Protein AF-0000000077233842 (afdb_homodimer)

Nearest PDB structures (foldseek):
  4hh8-assembly1_A  TM=8.261E-01  e=1.885E-20  Bos taurus
  3bp6-assembly1_B  TM=7.635E-01  e=1.055E-10  unclassified
  3bp5-assembly1_B  TM=7.263E-01  e=8.113E-11  unclassified
  3rnq-assembly1_B  TM=7.135E-01  e=3.187E-09  Mus musculus
  5vjq-assembly4_G  TM=4.311E-01  e=2.870E-09  Mus musculus

InterPro domains:
  IPR003599 Immunoglobulin domain subtype [SM00409] (30-143)
  IPR007110 Immunoglobulin-like domain [PS50835] (22-139)
  IPR013106 Immunoglobulin V-set domain [PF07686] (30-142)
  IPR013106 Immunoglobulin V-set domain [SM00406] (40-127)
  IPR013783 Immunoglobulin-like fold [G3DSA:2.60.40.10] (23-146)
  IPR013783 Immunoglobulin-like fold [G3DSA:2.60.40.10] (147-233)
  IPR036179 Immunoglobulin-like domain superfamily [SSF48726] (26-144)
  IPR036179 Immunoglobulin-like domain superfamily [SSF48726] (118-211)
  IPR050504 BTN/MOG-like [PTHR24100] (20-218)
  IPR053896 Butyrophilin subfamily 3 member A2-like, Ig-C domain [PF22705] (153-217)

Sequence (612 aa):
MGSQLVFWLAALFNVWFIHAAPENFVVSVSSNVSVHTKHTAVLPCWLSPQQSAEEMEVNWFLRDQFDAPVMLYKDKTINNASQPASYRGRVSFGQKDASSGGMKEGDVTLKLINITLADAGEYTCYVSSDKHHDRASVNVFVTQTGGTPLLTAVVKENKINVSCESEGWYPKPQLRWSDGSKPLNPGAVVYTKDLSGILSVHSWLMVSSHSALSCLVGLPGEVPIKGRMRVETPNLDTQDQGSGSSAAGWVMFAIAAVALVILGLLYFRKYRGKGPDSKHANNGDPSELENLLSTGLQDYYGKLPDMGSQLVFWLAALFNVWFIHAAPENFVVSVSSNVSVHTKHTAVLPCWLSPQQSAEEMEVNWFLRDQFDAPVMLYKDKTINNASQPASYRGRVSFGQKDASSGGMKEGDVTLKLINITLADAGEYTCYVSSDKHHDRASVNVFVTQTGGTPLLTAVVKENKINVSCESEGWYPKPQLRWSDGSKPLNPGAVVYTKDLSGILSVHSWLMVSSHSALSCLVGLPGEVPIKGRMRVETPNLDTQDQGSGSSAAGWVMFAIAAVALVILGLLYFRKYRGKGPDSKHANNGDPSELENLLSTGLQDYYGKLPD

Organism: NCBI:txid88201

pLDDT: mean 79.3, std 24.26, range [22.84, 98.56]

Foldseek 3Di:
DPPVVVVVVVPPPPVPPPVPDPPDWEKDWDAEAEDEAQAKDKTKIFIPPWAAQQAKWKFKPFPPPRQATLWIDHPRDIDCPNHDPVNPPFKDADAPDPPGPGNRGGIRMIMGGRDDQVPFGKMKIWIDDPRDIYIDIYGYHYWYDWDAKDWDWDDDPLKIKIKIKIWFTPPDKDKWKDLVPDTDDWPDKDWDADPVRIIMIMTMHMDNDQTKMKMWIGHPPDGTRIDIDGDDDPPPVPPPVVVVPPVVVVVVVVVVVVVVVVVVVVVVVVVVPPDPPDPPPDPDDDDDPDDPDDDPPDDPPDDDDD/DPPVVVVVVVVPPPVPPPVPDPPDWEKDWDAEAEDEAQAKDKTKIFIPPWAAQQAKWKFKPFPPPRQATLWIDHPRDIDCPNHDPVNPPFKDADAPDPPGPGNRGGIRMIMGGRDDQVPFGKMKIWIDDPRDIYIDIYGYHYWYDWDAKDWDWDDDPLKIKIKIKIWFTPPDKDKWKDLVPDTDDWPDKDWDADPVRTIMIMTMHMDNDQGKMKMWIGHPPDGTRIDIDGDDDDPPVPPPVVVVPPVVVVVVVVVVVVVVVVVVVVVVVVVVPPDPPPPDDDDDDDDDPDDPDDDPDPPPDDDDDD

Structure (mmCIF, N/CA/C/O backbone):
data_AF-0000000077233842-model_v1
#
loop_
_entity.id
_entity.type
_entity.pdbx_description
1 polymer 'Ig-like domain-containing protein'
#
loop_
_atom_site.group_PDB
_atom_site.id
_atom_site.type_symbol
_atom_site.label_atom_id
_atom_site.label_alt_id
_atom_site.label_comp_id
_atom_site.label_asym_id
_atom_site.label_entity_id
_atom_site.label_seq_id
_atom_site.pdbx_PDB_ins_code
_atom_site.Cartn_x
_atom_site.Cartn_y
_atom_site.Cartn_z
_atom_site.occupancy
_atom_site.B_iso_or_equiv
_atom_site.auth_seq_id
_atom_site.auth_comp_id
_atom_site.auth_asym_id
_atom_site.auth_atom_id
_atom_site.pdbx_PDB_model_num
ATOM 1 N N . MET A 1 1 ? -5.215 -78 -31.156 1 35.25 1 MET A N 1
ATOM 2 C CA . MET A 1 1 ? -6.27 -77 -31.188 1 35.25 1 MET A CA 1
ATOM 3 C C . MET A 1 1 ? -6.398 -76.25 -29.844 1 35.25 1 MET A C 1
ATOM 5 O O . MET A 1 1 ? -7.207 -75.375 -29.688 1 35.25 1 MET A O 1
ATOM 9 N N . GLY A 1 2 ? -5.805 -76.938 -28.828 1 47.09 2 GLY A N 1
ATOM 10 C CA . GLY A 1 2 ? -6.059 -76.5 -27.453 1 47.09 2 GLY A CA 1
ATOM 11 C C . GLY A 1 2 ? -5.293 -75.312 -27.031 1 47.09 2 GLY A C 1
ATOM 12 O O . GLY A 1 2 ? -5.633 -74.625 -26.047 1 47.09 2 GLY A O 1
ATOM 13 N N . SER A 1 3 ? -4.051 -75.125 -27.578 1 54.19 3 SER A N 1
ATOM 14 C CA . SER A 1 3 ? -3.115 -74.188 -27.016 1 54.19 3 SER A CA 1
ATOM 15 C C . SER A 1 3 ? -3.486 -72.75 -27.406 1 54.19 3 SER A C 1
ATOM 17 O O . SER A 1 3 ? -2.914 -71.75 -26.891 1 54.19 3 SER A O 1
ATOM 19 N N . GLN A 1 4 ? -4.332 -72.625 -28.578 1 55.09 4 GLN A N 1
ATOM 20 C CA . GLN A 1 4 ? -4.594 -71.312 -29.094 1 55.09 4 GLN A CA 1
ATOM 21 C C . GLN A 1 4 ? -5.625 -70.562 -28.234 1 55.09 4 GLN A C 1
ATOM 23 O O . GLN A 1 4 ? -5.84 -69.375 -28.406 1 55.09 4 GLN A O 1
ATOM 28 N N . LEU A 1 5 ? -6.348 -71.438 -27.422 1 52.06 5 LEU A N 1
ATOM 29 C CA . LEU A 1 5 ? -7.469 -70.875 -26.703 1 52.06 5 LEU A CA 1
ATOM 30 C C . LEU A 1 5 ? -6.98 -70.062 -25.516 1 52.06 5 LEU A C 1
ATOM 32 O O . LEU A 1 5 ? -7.602 -69.062 -25.141 1 52.06 5 LEU A O 1
ATOM 36 N N . VAL A 1 6 ? -5.75 -70.438 -25.016 1 53.94 6 VAL A N 1
ATOM 37 C CA . VAL A 1 6 ? -5.352 -69.812 -23.75 1 53.94 6 VAL A CA 1
ATOM 38 C C . VAL A 1 6 ? -4.871 -68.375 -23.984 1 53.94 6 VAL A C 1
ATOM 40 O O . VAL A 1 6 ? -5 -67.562 -23.109 1 53.94 6 VAL A O 1
ATOM 43 N N . PHE A 1 7 ? -4.324 -68.188 -25.234 1 53.16 7 PHE A N 1
ATOM 44 C CA . PHE A 1 7 ? -3.725 -66.875 -25.453 1 53.16 7 PHE A CA 1
ATOM 45 C C . PHE A 1 7 ? -4.801 -65.812 -25.594 1 53.16 7 PHE A C 1
ATOM 47 O O . PHE A 1 7 ? -4.559 -64.625 -25.297 1 53.16 7 PHE A O 1
ATOM 54 N N . TRP A 1 8 ? -6.047 -66.188 -26.109 1 52.19 8 TRP A N 1
ATOM 55 C CA . TRP A 1 8 ? -7.07 -65.188 -26.359 1 52.19 8 TRP A CA 1
ATOM 56 C C . TRP A 1 8 ? -7.688 -64.688 -25.062 1 52.19 8 TRP A C 1
ATOM 58 O O . TRP A 1 8 ? -8.297 -63.625 -25.016 1 52.19 8 TRP A O 1
ATOM 68 N N . LEU A 1 9 ? -7.598 -65.562 -23.984 1 51.5 9 LEU A N 1
ATOM 69 C CA . LEU A 1 9 ? -8.297 -65.125 -22.766 1 51.5 9 LEU A CA 1
ATOM 70 C C . LEU A 1 9 ? -7.504 -64.125 -22.016 1 51.5 9 LEU A C 1
ATOM 72 O O . LEU A 1 9 ? -8.07 -63.312 -21.266 1 51.5 9 LEU A O 1
ATOM 76 N N . ALA A 1 10 ? -6.156 -64.125 -22.203 1 51.81 10 ALA A N 1
ATOM 77 C CA . ALA A 1 10 ? -5.371 -63.156 -21.406 1 51.81 10 ALA A CA 1
ATOM 78 C C . ALA A 1 10 ? -5.559 -61.75 -21.922 1 51.81 10 ALA A C 1
ATOM 80 O O . ALA A 1 10 ? -5.191 -60.781 -21.234 1 51.81 10 ALA A O 1
ATOM 81 N N . ALA A 1 11 ? -5.879 -61.625 -23.234 1 51.31 11 ALA A N 1
ATOM 82 C CA . ALA A 1 11 ? -5.914 -60.281 -23.781 1 51.31 11 ALA A CA 1
ATOM 83 C C . ALA A 1 11 ? -7.07 -59.469 -23.188 1 51.31 11 ALA A C 1
ATOM 85 O O . ALA A 1 11 ? -7.004 -58.25 -23.094 1 51.31 11 ALA A O 1
ATOM 86 N N . LEU A 1 12 ? -8.242 -60.125 -22.922 1 49 12 LEU A N 1
ATOM 87 C CA . LEU A 1 12 ? -9.438 -59.312 -22.734 1 49 12 LEU A CA 1
ATOM 88 C C . LEU A 1 12 ? -9.453 -58.688 -21.344 1 49 12 LEU A C 1
ATOM 90 O O . LEU A 1 12 ? -10.273 -57.812 -21.047 1 49 12 LEU A O 1
ATOM 94 N N . PHE A 1 13 ? -8.758 -59.406 -20.344 1 47.69 13 PHE A N 1
ATOM 95 C CA . PHE A 1 13 ? -9.141 -58.844 -19.047 1 47.69 13 PHE A CA 1
ATOM 96 C C . PHE A 1 13 ? -8.422 -57.531 -18.797 1 47.69 13 PHE A C 1
ATOM 98 O O . PHE A 1 13 ? -7.555 -57.438 -17.922 1 47.69 13 PHE A O 1
ATOM 105 N N . ASN A 1 14 ? -8.062 -56.812 -19.844 1 49.66 14 ASN A N 1
ATOM 106 C CA . ASN A 1 14 ? -7.723 -55.438 -19.422 1 49.66 14 ASN A CA 1
ATOM 107 C C . ASN A 1 14 ? -8.859 -54.812 -18.641 1 49.66 14 ASN A C 1
ATOM 109 O O . ASN A 1 14 ? -9.805 -54.281 -19.234 1 49.66 14 ASN A O 1
ATOM 113 N N . VAL A 1 15 ? -9.227 -55.344 -17.5 1 48.91 15 VAL A N 1
ATOM 114 C CA . VAL A 1 15 ? -10.07 -54.625 -16.562 1 48.91 15 VAL A CA 1
ATOM 115 C C . VAL A 1 15 ? -9.625 -53.156 -16.5 1 48.91 15 VAL A C 1
ATOM 117 O O . VAL A 1 15 ? -8.516 -52.875 -16.062 1 48.91 15 VAL A O 1
ATOM 120 N N . TRP A 1 16 ? -10.086 -52.406 -17.438 1 49.66 16 TRP A N 1
ATOM 121 C CA . TRP A 1 16 ? -10.102 -51 -17.156 1 49.66 16 TRP A CA 1
ATOM 122 C C . TRP A 1 16 ? -10.492 -50.719 -15.703 1 49.66 16 TRP A C 1
ATOM 124 O O . TRP A 1 16 ? -11.641 -50.938 -15.312 1 49.66 16 TRP A O 1
ATOM 134 N N . PHE A 1 17 ? -9.555 -50.969 -14.742 1 48.44 17 PHE A N 1
ATOM 135 C CA . PHE A 1 17 ? -9.781 -50.344 -13.445 1 48.44 17 PHE A CA 1
ATOM 136 C C . PHE A 1 17 ? -10.359 -48.938 -13.609 1 48.44 17 PHE A C 1
ATOM 138 O O . PHE A 1 17 ? -9.633 -48 -13.898 1 48.44 17 PHE A O 1
ATOM 145 N N . ILE A 1 18 ? -11.578 -48.812 -14.055 1 48.34 18 ILE A N 1
ATOM 146 C CA . ILE A 1 18 ? -12.25 -47.594 -13.688 1 48.34 18 ILE A CA 1
ATOM 147 C C . ILE A 1 18 ? -11.914 -47.219 -12.242 1 48.34 18 ILE A C 1
ATOM 149 O O . ILE A 1 18 ? -12.336 -47.906 -11.312 1 48.34 18 ILE A O 1
ATOM 153 N N . HIS A 1 19 ? -10.734 -46.719 -11.875 1 49.88 19 HIS A N 1
ATOM 154 C CA . HIS A 1 19 ? -10.586 -46.062 -10.586 1 49.88 19 HIS A CA 1
ATOM 155 C C . HIS A 1 19 ? -11.859 -45.312 -10.195 1 49.88 19 HIS A C 1
ATOM 157 O O . HIS A 1 19 ? -12.133 -44.25 -10.719 1 49.88 19 HIS A O 1
ATOM 163 N N . ALA A 1 20 ? -12.891 -46 -9.836 1 49.94 20 ALA A N 1
ATOM 164 C CA . ALA A 1 20 ? -13.992 -45.312 -9.148 1 49.94 20 ALA A CA 1
ATOM 165 C C . ALA A 1 20 ? -13.469 -44.344 -8.102 1 49.94 20 ALA A C 1
ATOM 167 O O . ALA A 1 20 ? -12.742 -44.719 -7.184 1 49.94 20 ALA A O 1
ATOM 168 N N . ALA A 1 21 ? -13.32 -43.062 -8.305 1 56.22 21 ALA A N 1
ATOM 169 C CA . ALA A 1 21 ? -13.047 -42.031 -7.309 1 56.22 21 ALA A CA 1
ATOM 170 C C . ALA A 1 21 ? -13.766 -42.344 -5.996 1 56.22 21 ALA A C 1
ATOM 172 O O . ALA A 1 21 ? -14.891 -42.844 -5.996 1 56.22 21 ALA A O 1
ATOM 173 N N . PRO A 1 22 ? -13.016 -42.562 -4.902 1 59.75 22 PRO A N 1
ATOM 174 C CA . PRO A 1 22 ? -13.695 -42.844 -3.637 1 59.75 22 PRO A CA 1
ATOM 175 C C . PRO A 1 22 ? -14.953 -42 -3.445 1 59.75 22 PRO A C 1
ATOM 177 O O . PRO A 1 22 ? -14.961 -40.812 -3.76 1 59.75 22 PRO A O 1
ATOM 180 N N . GLU A 1 23 ? -16.109 -42.656 -3.389 1 70.44 23 GLU A N 1
ATOM 181 C CA . GLU A 1 23 ? -17.453 -42.094 -3.193 1 70.44 23 GLU A CA 1
ATOM 182 C C . GLU A 1 23 ? -17.5 -41.188 -1.966 1 70.44 23 GLU A C 1
ATOM 184 O O . GLU A 1 23 ? -18.328 -40.281 -1.9 1 70.44 23 GLU A O 1
ATOM 189 N N . ASN A 1 24 ? -16.422 -41.219 -1.127 1 88.81 24 ASN A N 1
ATOM 190 C CA . ASN A 1 24 ? -16.422 -40.406 0.092 1 88.81 24 ASN A CA 1
ATOM 191 C C . ASN A 1 24 ? -15.32 -39.344 0.069 1 88.81 24 ASN A C 1
ATOM 193 O O . ASN A 1 24 ? -14.203 -39.625 -0.381 1 88.81 24 ASN A O 1
ATOM 197 N N . PHE A 1 25 ? -15.672 -38.094 0.252 1 95.38 25 PHE A N 1
ATOM 198 C CA . PHE A 1 25 ? -14.688 -37.031 0.339 1 95.38 25 PHE A CA 1
ATOM 199 C C . PHE A 1 25 ? -14.93 -36.156 1.58 1 95.38 25 PHE A C 1
ATOM 201 O O . PHE A 1 25 ? -16 -36.219 2.178 1 95.38 25 PHE A O 1
ATOM 208 N N . VAL A 1 26 ? -13.875 -35.594 2 1 97.19 26 VAL A N 1
ATOM 209 C CA . VAL A 1 26 ? -13.93 -34.562 3.045 1 97.19 26 VAL A CA 1
ATOM 210 C C . VAL A 1 26 ? -13.609 -33.188 2.451 1 97.19 26 VAL A C 1
ATOM 212 O O . VAL A 1 26 ? -12.734 -33.062 1.595 1 97.19 26 VAL A O 1
ATOM 215 N N . VAL A 1 27 ? -14.414 -32.25 2.887 1 97.81 27 VAL A N 1
ATOM 216 C CA . VAL A 1 27 ? -14.195 -30.891 2.443 1 97.81 27 VAL A CA 1
ATOM 217 C C . VAL A 1 27 ? -13.273 -30.172 3.426 1 97.81 27 VAL A C 1
ATOM 219 O O . VAL A 1 27 ? -13.5 -30.203 4.637 1 97.81 27 VAL A O 1
ATOM 222 N N . SER A 1 28 ? -12.258 -29.531 2.875 1 97.62 28 SER A N 1
ATOM 223 C CA . SER A 1 28 ? -11.312 -28.797 3.703 1 97.62 28 SER A CA 1
ATOM 224 C C . SER A 1 28 ? -11.242 -27.328 3.291 1 97.62 28 SER A C 1
ATOM 226 O O . SER A 1 28 ? -11.359 -27 2.107 1 97.62 28 SER A O 1
ATOM 228 N N . VAL A 1 29 ? -11.086 -26.438 4.324 1 96.75 29 VAL A N 1
ATOM 229 C CA . VAL A 1 29 ? -10.977 -25 4.09 1 96.75 29 VAL A CA 1
ATOM 230 C C . VAL A 1 29 ? -9.812 -24.438 4.887 1 96.75 29 VAL A C 1
ATOM 232 O O . VAL A 1 29 ? -9.219 -25.125 5.719 1 96.75 29 VAL A O 1
ATOM 235 N N . SER A 1 30 ? -9.438 -23.234 4.477 1 91.44 30 SER A N 1
ATOM 236 C CA . SER A 1 30 ? -8.516 -22.5 5.34 1 91.44 30 SER A CA 1
ATOM 237 C C . SER A 1 30 ? -9.211 -22.016 6.605 1 91.44 30 SER A C 1
ATOM 239 O O . SER A 1 30 ? -10.445 -22.016 6.688 1 91.44 30 SER A O 1
ATOM 241 N N . SER A 1 31 ? -8.539 -21.672 7.605 1 86.81 31 SER A N 1
ATOM 242 C CA . SER A 1 31 ? -9.141 -21.281 8.883 1 86.81 31 SER A CA 1
ATOM 243 C C . SER A 1 31 ? -9.688 -19.875 8.836 1 86.81 31 SER A C 1
ATOM 245 O O . SER A 1 31 ? -10.82 -19.625 9.25 1 86.81 31 SER A O 1
ATOM 247 N N . ASN A 1 32 ? -8.969 -18.984 8.57 1 95.56 32 ASN A N 1
ATOM 248 C CA . ASN A 1 32 ? -9.391 -17.578 8.555 1 95.56 32 ASN A CA 1
ATOM 249 C C . ASN A 1 32 ? -8.766 -16.812 7.395 1 95.56 32 ASN A C 1
ATOM 251 O O . ASN A 1 32 ? -7.656 -17.141 6.961 1 95.56 32 ASN A O 1
ATOM 255 N N . VAL A 1 33 ? -9.656 -15.938 6.852 1 97.06 33 VAL A N 1
ATOM 256 C CA . VAL A 1 33 ? -9.156 -15.062 5.797 1 97.06 33 VAL A CA 1
ATOM 257 C C . VAL A 1 33 ? -9.344 -13.602 6.203 1 97.06 33 VAL A C 1
ATOM 259 O O . VAL A 1 33 ? -10.445 -13.195 6.582 1 97.06 33 VAL A O 1
ATOM 262 N N . SER A 1 34 ? -8.297 -12.828 6.207 1 96.62 34 SER A N 1
ATOM 263 C CA . SER A 1 34 ? -8.352 -11.391 6.445 1 96.62 34 SER A CA 1
ATOM 264 C C . SER A 1 34 ? -8.109 -10.609 5.16 1 96.62 34 SER A C 1
ATOM 266 O O . SER A 1 34 ? -7.133 -10.859 4.445 1 96.62 34 SER A O 1
ATOM 268 N N . VAL A 1 35 ? -9.023 -9.656 4.875 1 97.62 35 VAL A N 1
ATOM 269 C CA . VAL A 1 35 ? -8.922 -8.93 3.613 1 97.62 35 VAL A CA 1
ATOM 270 C C . VAL A 1 35 ? -9.367 -7.484 3.814 1 97.62 35 VAL A C 1
ATOM 272 O O . VAL A 1 35 ? -10.242 -7.203 4.637 1 97.62 35 VAL A O 1
ATOM 275 N N . HIS A 1 36 ? -8.719 -6.562 3.029 1 97.5 36 HIS A N 1
ATOM 276 C CA . HIS A 1 36 ? -9.125 -5.16 3.041 1 97.5 36 HIS A CA 1
ATOM 277 C C . HIS A 1 36 ? -10.273 -4.91 2.072 1 97.5 36 HIS A C 1
ATOM 279 O O . HIS A 1 36 ? -10.422 -5.621 1.074 1 97.5 36 HIS A O 1
ATOM 285 N N . THR A 1 37 ? -10.992 -3.871 2.408 1 97.69 37 THR A N 1
ATOM 286 C CA . THR A 1 37 ? -12.047 -3.477 1.481 1 97.69 37 THR A CA 1
ATOM 287 C C . THR A 1 37 ? -11.477 -3.176 0.101 1 97.69 37 THR A C 1
ATOM 289 O O . THR A 1 37 ? -10.32 -2.756 -0.018 1 97.69 37 THR A O 1
ATOM 292 N N . LYS A 1 38 ? -12.281 -3.469 -0.929 1 96.75 38 LYS A N 1
ATOM 293 C CA . LYS A 1 38 ? -12.008 -3.201 -2.338 1 96.75 38 LYS A CA 1
ATOM 294 C C . LYS A 1 38 ? -11.008 -4.203 -2.906 1 96.75 38 LYS A C 1
ATOM 296 O O . LYS A 1 38 ? -10.711 -4.18 -4.102 1 96.75 38 LYS A O 1
ATOM 301 N N . HIS A 1 39 ? -10.516 -5.023 -2.055 1 97.81 39 HIS A N 1
ATOM 302 C CA . HIS A 1 39 ? -9.594 -6.059 -2.516 1 97.81 39 HIS A CA 1
ATOM 303 C C . HIS A 1 39 ? -10.328 -7.363 -2.803 1 97.81 39 HIS A C 1
ATOM 305 O O . HIS A 1 39 ? -11.555 -7.414 -2.74 1 97.81 39 HIS A O 1
ATOM 311 N N . THR A 1 40 ? -9.523 -8.328 -3.182 1 98 40 THR A N 1
ATOM 312 C CA . THR A 1 40 ? -10.07 -9.633 -3.545 1 98 40 THR A CA 1
ATOM 313 C C . THR A 1 40 ? -9.828 -10.648 -2.428 1 98 40 THR A C 1
ATOM 315 O O . THR A 1 40 ? -8.727 -10.727 -1.88 1 98 40 THR A O 1
ATOM 318 N N . ALA A 1 41 ? -10.859 -11.375 -2.113 1 97.94 41 ALA A N 1
ATOM 319 C CA . ALA A 1 41 ? -10.727 -12.469 -1.161 1 97.94 41 ALA A CA 1
ATOM 320 C C . ALA A 1 41 ? -10.766 -13.82 -1.871 1 97.94 41 ALA A C 1
ATOM 322 O O . ALA A 1 41 ? -11.617 -14.047 -2.732 1 97.94 41 ALA A O 1
ATOM 323 N N . VAL A 1 42 ? -9.836 -14.609 -1.572 1 97.81 42 VAL A N 1
ATOM 324 C CA . VAL A 1 42 ? -9.82 -15.992 -2.043 1 97.81 42 VAL A CA 1
ATOM 325 C C . VAL A 1 42 ? -10.047 -16.938 -0.869 1 97.81 42 VAL A C 1
ATOM 327 O O . VAL A 1 42 ? -9.281 -16.938 0.097 1 97.81 42 VAL A O 1
ATOM 330 N N . LEU A 1 43 ? -11.07 -17.719 -0.942 1 98.19 43 LEU A N 1
ATOM 331 C CA . LEU A 1 43 ? -11.438 -18.656 0.119 1 98.19 43 LEU A CA 1
ATOM 332 C C . LEU A 1 43 ? -11.188 -20.094 -0.314 1 98.19 43 LEU A C 1
ATOM 334 O O . LEU A 1 43 ? -12.07 -20.734 -0.894 1 98.19 43 LEU A O 1
ATOM 338 N N . PRO A 1 44 ? -10.055 -20.609 0.029 1 98.06 44 PRO A N 1
ATOM 339 C CA . PRO A 1 44 ? -9.695 -21.953 -0.421 1 98.06 44 PRO A CA 1
ATOM 340 C C . PRO A 1 44 ? -10.641 -23.031 0.118 1 98.06 44 PRO A C 1
ATOM 342 O O . PRO A 1 44 ? -11.016 -23 1.292 1 98.06 44 PRO A O 1
ATOM 345 N N . CYS A 1 45 ? -10.969 -23.906 -0.682 1 98.44 45 CYS A N 1
ATOM 346 C CA . CYS A 1 45 ? -11.805 -25.062 -0.397 1 98.44 45 CYS A CA 1
ATOM 347 C C . CYS A 1 45 ? -11.508 -26.203 -1.359 1 98.44 45 CYS A C 1
ATOM 349 O O . CYS A 1 45 ? -11.453 -26 -2.574 1 98.44 45 CYS A O 1
ATOM 351 N N . TRP A 1 46 ? -11.258 -27.391 -0.754 1 97.81 46 TRP A N 1
ATOM 352 C CA . TRP A 1 46 ? -10.875 -28.484 -1.632 1 97.81 46 TRP A CA 1
ATOM 353 C C . TRP A 1 46 ? -11.32 -29.828 -1.052 1 97.81 46 TRP A C 1
ATOM 355 O O . TRP A 1 46 ? -11.625 -29.922 0.14 1 97.81 46 TRP A O 1
ATOM 365 N N . LEU A 1 47 ? -11.352 -30.812 -1.952 1 97.31 47 LEU A N 1
ATOM 366 C CA . LEU A 1 47 ? -11.781 -32.156 -1.577 1 97.31 47 LEU A CA 1
ATOM 367 C C . LEU A 1 47 ? -10.578 -33.031 -1.244 1 97.31 47 LEU A C 1
ATOM 369 O O . LEU A 1 47 ? -9.539 -32.938 -1.893 1 97.31 47 LEU A O 1
ATOM 373 N N . SER A 1 48 ? -10.781 -33.844 -0.292 1 95.44 48 SER A N 1
ATOM 374 C CA . SER A 1 48 ? -9.82 -34.875 0.051 1 95.44 48 SER A CA 1
ATOM 375 C C . SER A 1 48 ? -10.5 -36.25 0.179 1 95.44 48 SER A C 1
ATOM 377 O O . SER A 1 48 ? -11.453 -36.375 0.942 1 95.44 48 SER A O 1
ATOM 379 N N . PRO A 1 49 ? -10.023 -37.25 -0.362 1 94.81 49 PRO A N 1
ATOM 380 C CA . PRO A 1 49 ? -8.922 -37.219 -1.329 1 94.81 49 PRO A CA 1
ATOM 381 C C . PRO A 1 49 ? -9.25 -36.406 -2.582 1 94.81 49 PRO A C 1
ATOM 383 O O . PRO A 1 49 ? -10.422 -36.156 -2.855 1 94.81 49 PRO A O 1
ATOM 386 N N . GLN A 1 50 ? -8.234 -36.094 -3.369 1 93.38 50 GLN A N 1
ATOM 387 C CA . GLN A 1 50 ? -8.406 -35.281 -4.582 1 93.38 50 GLN A CA 1
ATOM 388 C C . GLN A 1 50 ? -9.266 -36.031 -5.605 1 93.38 50 GLN A C 1
ATOM 390 O O . GLN A 1 50 ? -9.016 -37.219 -5.895 1 93.38 50 GLN A O 1
ATOM 395 N N . GLN A 1 51 ? -10.281 -35.406 -6.117 1 94.31 51 GLN A N 1
ATOM 396 C CA . GLN A 1 51 ? -11.18 -35.906 -7.152 1 94.31 51 GLN A CA 1
ATOM 397 C C . GLN A 1 51 ? -11.891 -34.781 -7.871 1 94.31 51 GLN A C 1
ATOM 399 O O . GLN A 1 51 ? -11.969 -33.656 -7.355 1 94.31 51 GLN A O 1
ATOM 404 N N . SER A 1 52 ? -12.391 -35.094 -9.008 1 95 52 SER A N 1
ATOM 405 C CA . SER A 1 52 ? -13.031 -34.062 -9.812 1 95 52 SER A CA 1
ATOM 406 C C . SER A 1 52 ? -14.352 -33.594 -9.188 1 95 52 SER A C 1
ATOM 408 O O . SER A 1 52 ? -15.164 -34.438 -8.773 1 95 52 SER A O 1
ATOM 410 N N . ALA A 1 53 ? -14.516 -32.312 -9.141 1 96.19 53 ALA A N 1
ATOM 411 C CA . ALA A 1 53 ? -15.758 -31.75 -8.609 1 96.19 53 ALA A CA 1
ATOM 412 C C . ALA A 1 53 ? -16.656 -31.234 -9.742 1 96.19 53 ALA A C 1
ATOM 414 O O . ALA A 1 53 ? -17.703 -30.641 -9.484 1 96.19 53 ALA A O 1
ATOM 415 N N . GLU A 1 54 ? -16.328 -31.5 -10.922 1 95.56 54 GLU A N 1
ATOM 416 C CA . GLU A 1 54 ? -17 -30.938 -12.086 1 95.56 54 GLU A CA 1
ATOM 417 C C . GLU A 1 54 ? -18.453 -31.391 -12.156 1 95.56 54 GLU A C 1
ATOM 419 O O . GLU A 1 54 ? -19.312 -30.641 -12.633 1 95.56 54 GLU A O 1
ATOM 424 N N . GLU A 1 55 ? -18.672 -32.594 -11.664 1 94.5 55 GLU A N 1
ATOM 425 C CA . GLU A 1 55 ? -20.031 -33.125 -11.742 1 94.5 55 GLU A CA 1
ATOM 426 C C . GLU A 1 55 ? -20.766 -32.938 -10.43 1 94.5 55 GLU A C 1
ATOM 428 O O . GLU A 1 55 ? -21.922 -33.344 -10.297 1 94.5 55 GLU A O 1
ATOM 433 N N . MET A 1 56 ? -20.125 -32.281 -9.523 1 96.5 56 MET A N 1
ATOM 434 C CA . MET A 1 56 ? -20.703 -32.125 -8.203 1 96.5 56 MET A CA 1
ATOM 435 C C . MET A 1 56 ? -21.406 -30.766 -8.07 1 96.5 56 MET A C 1
ATOM 437 O O . MET A 1 56 ? -21.344 -29.938 -8.984 1 96.5 56 MET A O 1
ATOM 441 N N . GLU A 1 57 ? -22.125 -30.656 -6.988 1 97.12 57 GLU A N 1
ATOM 442 C CA . GLU A 1 57 ? -22.719 -29.375 -6.621 1 97.12 57 GLU A CA 1
ATOM 443 C C . GLU A 1 57 ? -21.875 -28.672 -5.57 1 97.12 57 GLU A C 1
ATOM 445 O O . GLU A 1 57 ? -21.453 -29.281 -4.594 1 97.12 57 GLU A O 1
ATOM 450 N N . VAL A 1 58 ? -21.609 -27.422 -5.844 1 98.19 58 VAL A N 1
ATOM 451 C CA . VAL A 1 58 ? -20.859 -26.594 -4.902 1 98.19 58 VAL A CA 1
ATOM 452 C C . VAL A 1 58 ? -21.688 -25.375 -4.508 1 98.19 58 VAL A C 1
ATOM 454 O O . VAL A 1 58 ? -22.156 -24.641 -5.367 1 98.19 58 VAL A O 1
ATOM 457 N N . ASN A 1 59 ? -21.859 -25.25 -3.219 1 98.25 59 ASN A N 1
ATOM 458 C CA . ASN A 1 59 ? -22.609 -24.109 -2.699 1 98.25 59 ASN A CA 1
ATOM 459 C C . ASN A 1 59 ? -21.812 -23.344 -1.647 1 98.25 59 ASN A C 1
ATOM 461 O O . ASN A 1 59 ? -21.5 -23.875 -0.584 1 98.25 59 ASN A O 1
ATOM 465 N N . TRP A 1 60 ? -21.484 -22.109 -2.004 1 98.38 60 TRP A N 1
ATOM 466 C CA . TRP A 1 60 ? -20.922 -21.172 -1.028 1 98.38 60 TRP A CA 1
ATOM 467 C C . TRP A 1 60 ? -22 -20.25 -0.462 1 98.38 60 TRP A C 1
ATOM 469 O O . TRP A 1 60 ? -22.734 -19.625 -1.216 1 98.38 60 TRP A O 1
ATOM 479 N N . PHE A 1 61 ? -22.078 -20.219 0.834 1 98.12 61 PHE A N 1
ATOM 480 C CA . PHE A 1 61 ? -23.078 -19.328 1.403 1 98.12 61 PHE A CA 1
ATOM 481 C C . PHE A 1 61 ? -22.562 -18.688 2.691 1 98.12 61 PHE A C 1
ATOM 483 O O . PHE A 1 61 ? -21.625 -19.203 3.316 1 98.12 61 PHE A O 1
ATOM 490 N N . LEU A 1 62 ? -23.109 -17.5 2.977 1 97.38 62 LEU A N 1
ATOM 491 C CA . LEU A 1 62 ? -22.734 -16.688 4.129 1 97.38 62 LEU A CA 1
ATOM 492 C C . LEU A 1 62 ? -23.75 -16.828 5.258 1 97.38 62 LEU A C 1
ATOM 494 O O . LEU A 1 62 ? -24.953 -16.828 5.016 1 97.38 62 LEU A O 1
ATOM 498 N N . ARG A 1 63 ? -23.25 -16.953 6.543 1 93.12 63 ARG A N 1
ATOM 499 C CA . ARG A 1 63 ? -24.062 -16.906 7.754 1 93.12 63 ARG A CA 1
ATOM 500 C C . ARG A 1 63 ? -25.188 -17.953 7.695 1 93.12 63 ARG A C 1
ATOM 502 O O . ARG A 1 63 ? -26.344 -17.641 7.977 1 93.12 63 ARG A O 1
ATOM 509 N N . ASP A 1 64 ? -25.031 -19.094 7.109 1 91.06 64 ASP A N 1
ATOM 510 C CA . ASP A 1 64 ? -25.922 -20.25 7.066 1 91.06 64 ASP A CA 1
ATOM 511 C C . ASP A 1 64 ? -27.109 -19.984 6.148 1 91.06 64 ASP A C 1
ATOM 513 O O . ASP A 1 64 ? -28.188 -20.578 6.336 1 91.06 64 ASP A O 1
ATOM 517 N N . GLN A 1 65 ? -26.922 -19.047 5.277 1 93.75 65 GLN A N 1
ATOM 518 C CA . GLN A 1 65 ? -27.969 -18.781 4.297 1 93.75 65 GLN A CA 1
ATOM 519 C C . GLN A 1 65 ? -27.812 -19.672 3.074 1 93.75 65 GLN A C 1
ATOM 521 O O . GLN A 1 65 ? -27.578 -19.188 1.968 1 93.75 65 GLN A O 1
ATOM 526 N N . PHE A 1 66 ? -28.219 -20.906 3.242 1 95.06 66 PHE A N 1
ATOM 527 C CA . PHE A 1 66 ? -28.047 -21.938 2.221 1 95.06 66 PHE A CA 1
ATOM 528 C C . PHE A 1 66 ? -28.844 -21.594 0.971 1 95.06 66 PHE A C 1
ATOM 530 O O . PHE A 1 66 ? -28.406 -21.859 -0.148 1 95.06 66 PHE A O 1
ATOM 537 N N . ASP A 1 67 ? -29.969 -20.938 1.146 1 95.12 67 ASP A N 1
ATOM 538 C CA . ASP A 1 67 ? -30.875 -20.656 0.039 1 95.12 67 ASP A CA 1
ATOM 539 C C . ASP A 1 67 ? -30.516 -19.344 -0.648 1 95.12 67 ASP A C 1
ATOM 541 O O . ASP A 1 67 ? -31.125 -18.984 -1.655 1 95.12 67 ASP A O 1
ATOM 545 N N . ALA A 1 68 ? -29.609 -18.594 -0.081 1 95.94 68 ALA A N 1
ATOM 546 C CA . ALA A 1 68 ? -29.078 -17.391 -0.686 1 95.94 68 ALA A CA 1
ATOM 547 C C . ALA A 1 68 ? -27.578 -17.516 -0.919 1 95.94 68 ALA A C 1
ATOM 549 O O . ALA A 1 68 ? -26.781 -16.828 -0.28 1 95.94 68 ALA A O 1
ATOM 550 N N . PRO A 1 69 ? -27.25 -18.328 -1.894 1 97.5 69 PRO A N 1
ATOM 551 C CA . PRO A 1 69 ? -25.828 -18.672 -2.098 1 97.5 69 PRO A CA 1
ATOM 552 C C . PRO A 1 69 ? -25.016 -17.484 -2.617 1 97.5 69 PRO A C 1
ATOM 554 O O . PRO A 1 69 ? -25.5 -16.703 -3.426 1 97.5 69 PRO A O 1
ATOM 557 N N . VAL A 1 70 ? -23.875 -17.359 -2.068 1 98.12 70 VAL A N 1
ATOM 558 C CA . VAL A 1 70 ? -22.875 -16.453 -2.645 1 98.12 70 VAL A CA 1
ATOM 559 C C . VAL A 1 70 ? -22.516 -16.922 -4.051 1 98.12 70 VAL A C 1
ATOM 561 O O . VAL A 1 70 ? -22.5 -16.125 -4.992 1 98.12 70 VAL A O 1
ATOM 564 N N . MET A 1 71 ? -22.281 -18.203 -4.145 1 98.12 71 MET A N 1
ATOM 565 C CA . MET A 1 71 ? -22 -18.859 -5.418 1 98.12 71 MET A CA 1
ATOM 566 C C . MET A 1 71 ? -22.531 -20.281 -5.43 1 98.12 71 MET A C 1
ATOM 568 O O . MET A 1 71 ? -22.234 -21.078 -4.543 1 98.12 71 MET A O 1
ATOM 572 N N . LEU A 1 72 ? -23.328 -20.641 -6.406 1 98.06 72 LEU A N 1
ATOM 573 C CA . LEU A 1 72 ? -23.859 -21.984 -6.59 1 98.06 72 LEU A CA 1
ATOM 574 C C . LEU A 1 72 ? -23.422 -22.562 -7.934 1 98.06 72 LEU A C 1
ATOM 576 O O . LEU A 1 72 ? -23.656 -21.969 -8.984 1 98.06 72 LEU A O 1
ATOM 580 N N . TYR A 1 73 ? -22.672 -23.562 -7.84 1 98.19 73 TYR A N 1
ATOM 581 C CA . TYR A 1 73 ? -22.297 -24.344 -9.008 1 98.19 73 TYR A CA 1
ATOM 582 C C . TYR A 1 73 ? -23.078 -25.656 -9.07 1 98.19 73 TYR A C 1
ATOM 584 O O . TYR A 1 73 ? -23.031 -26.453 -8.133 1 98.19 73 TYR A O 1
ATOM 592 N N . LYS A 1 74 ? -23.812 -25.797 -10.125 1 95.44 74 LYS A N 1
ATOM 593 C CA . LYS A 1 74 ? -24.656 -26.953 -10.352 1 95.44 74 LYS A CA 1
ATOM 594 C C . LYS A 1 74 ? -24.844 -27.219 -11.844 1 95.44 74 LYS A C 1
ATOM 596 O O . LYS A 1 74 ? -24.984 -26.266 -12.625 1 95.44 74 LYS A O 1
ATOM 601 N N . ASP A 1 75 ? -24.844 -28.422 -12.242 1 93.75 75 ASP A N 1
ATOM 602 C CA . ASP A 1 75 ? -25.016 -28.797 -13.641 1 93.75 75 ASP A CA 1
ATOM 603 C C . ASP A 1 75 ? -23.938 -28.188 -14.523 1 93.75 75 ASP A C 1
ATOM 605 O O . ASP A 1 75 ? -24.219 -27.656 -15.594 1 93.75 75 ASP A O 1
ATOM 609 N N . LYS A 1 76 ? -22.812 -28.047 -13.977 1 94.25 76 LYS A N 1
ATOM 610 C CA . LYS A 1 76 ? -21.578 -27.672 -14.664 1 94.25 76 LYS A CA 1
ATOM 611 C C . LYS A 1 76 ? -21.562 -26.172 -14.977 1 94.25 76 LYS A C 1
ATOM 613 O O . LYS A 1 76 ? -20.906 -25.734 -15.922 1 94.25 76 LYS A O 1
ATOM 618 N N . THR A 1 77 ? -22.375 -25.453 -14.219 1 94.81 77 THR A N 1
ATOM 619 C CA . THR A 1 77 ? -22.406 -24 -14.406 1 94.81 77 THR A CA 1
ATOM 620 C C . THR A 1 77 ? -22.641 -23.281 -13.078 1 94.81 77 THR A C 1
ATOM 622 O O . THR A 1 77 ? -23.203 -23.875 -12.148 1 94.81 77 THR A O 1
ATOM 625 N N . ILE A 1 78 ? -22.203 -22.062 -13.094 1 94.5 78 ILE A N 1
ATOM 626 C CA . ILE A 1 78 ? -22.516 -21.219 -11.953 1 94.5 78 ILE A CA 1
ATOM 627 C C . ILE A 1 78 ? -23.922 -20.641 -12.125 1 94.5 78 ILE A C 1
ATOM 629 O O . ILE A 1 78 ? -24.219 -19.984 -13.125 1 94.5 78 ILE A O 1
ATOM 633 N N . ASN A 1 79 ? -24.781 -20.922 -11.211 1 92.62 79 ASN A N 1
ATOM 634 C CA . ASN A 1 79 ? -26.188 -20.5 -11.25 1 92.62 79 ASN A CA 1
ATOM 635 C C . ASN A 1 79 ? -26.406 -19.25 -10.414 1 92.62 79 ASN A C 1
ATOM 637 O O . ASN A 1 79 ? -26.281 -19.266 -9.188 1 92.62 79 ASN A O 1
ATOM 641 N N . ASN A 1 80 ? -26.859 -18.172 -11.047 1 91.38 80 ASN A N 1
ATOM 642 C CA . ASN A 1 80 ? -27.016 -16.891 -10.359 1 91.38 80 ASN A CA 1
ATOM 643 C C . ASN A 1 80 ? -28.484 -16.594 -10.047 1 91.38 80 ASN A C 1
ATOM 645 O O . ASN A 1 80 ? -28.812 -15.508 -9.594 1 91.38 80 ASN A O 1
ATOM 649 N N . ALA A 1 81 ? -29.281 -17.531 -10.219 1 89.88 81 ALA A N 1
ATOM 650 C CA . ALA A 1 81 ? -30.719 -17.297 -10.078 1 89.88 81 ALA A CA 1
ATOM 651 C C . ALA A 1 81 ? -31.062 -16.906 -8.648 1 89.88 81 ALA A C 1
ATOM 653 O O . ALA A 1 81 ? -31.828 -15.953 -8.43 1 89.88 81 ALA A O 1
ATOM 654 N N . SER A 1 82 ? -30.531 -17.547 -7.664 1 92.19 82 SER A N 1
ATOM 655 C CA . SER A 1 82 ? -30.875 -17.312 -6.266 1 92.19 82 SER A CA 1
ATOM 656 C C . SER A 1 82 ? -29.797 -16.469 -5.574 1 92.19 82 SER A C 1
ATOM 658 O O . SER A 1 82 ? -29.844 -16.281 -4.359 1 92.19 82 SER A O 1
ATOM 660 N N . GLN A 1 83 ? -28.922 -15.914 -6.316 1 94.25 83 GLN A N 1
ATOM 661 C CA . GLN A 1 83 ? -27.797 -15.164 -5.75 1 94.25 83 GLN A CA 1
ATOM 662 C C . GLN A 1 83 ? -28.234 -13.75 -5.363 1 94.25 83 GLN A C 1
ATOM 664 O O . GLN A 1 83 ? -28.844 -13.039 -6.168 1 94.25 83 GLN A O 1
ATOM 669 N N . PRO A 1 84 ? -27.969 -13.398 -4.211 1 95.75 84 PRO A N 1
ATOM 670 C CA . PRO A 1 84 ? -28.234 -12.008 -3.836 1 95.75 84 PRO A CA 1
ATOM 671 C C . PRO A 1 84 ? -27.547 -11.008 -4.77 1 95.75 84 PRO A C 1
ATOM 673 O O . PRO A 1 84 ? -26.438 -11.266 -5.254 1 95.75 84 PRO A O 1
ATOM 676 N N . ALA A 1 85 ? -28.172 -9.812 -4.957 1 95.06 85 ALA A N 1
ATOM 677 C CA . ALA A 1 85 ? -27.719 -8.781 -5.891 1 95.06 85 ALA A CA 1
ATOM 678 C C . ALA A 1 85 ? -26.328 -8.281 -5.531 1 95.06 85 ALA A C 1
ATOM 680 O O . ALA A 1 85 ? -25.547 -7.918 -6.414 1 95.06 85 ALA A O 1
ATOM 681 N N . SER A 1 86 ? -26 -8.328 -4.34 1 95.5 86 SER A N 1
ATOM 682 C CA . SER A 1 86 ? -24.75 -7.754 -3.867 1 95.5 86 SER A CA 1
ATOM 683 C C . SER A 1 86 ? -23.547 -8.57 -4.355 1 95.5 86 SER A C 1
ATOM 685 O O . SER A 1 86 ? -22.422 -8.086 -4.324 1 95.5 86 SER A O 1
ATOM 687 N N . TYR A 1 87 ? -23.781 -9.781 -4.844 1 96.75 87 TYR A N 1
ATOM 688 C CA . TYR A 1 87 ? -22.656 -10.633 -5.25 1 96.75 87 TYR A CA 1
ATOM 689 C C . TYR A 1 87 ? -22.578 -10.734 -6.766 1 96.75 87 TYR A C 1
ATOM 691 O O . TYR A 1 87 ? -21.625 -11.305 -7.305 1 96.75 87 TYR A O 1
ATOM 699 N N . ARG A 1 88 ? -23.531 -10.18 -7.406 1 94.31 88 ARG A N 1
ATOM 700 C CA . ARG A 1 88 ? -23.562 -10.297 -8.859 1 94.31 88 ARG A CA 1
ATOM 701 C C . ARG A 1 88 ? -22.312 -9.695 -9.492 1 94.31 88 ARG A C 1
ATOM 703 O O . ARG A 1 88 ? -21.953 -8.555 -9.203 1 94.31 88 ARG A O 1
ATOM 710 N N . GLY A 1 89 ? -21.688 -10.508 -10.336 1 95.38 89 GLY A N 1
ATOM 711 C CA . GLY A 1 89 ? -20.531 -10.039 -11.07 1 95.38 89 GLY A CA 1
ATOM 712 C C . GLY A 1 89 ? -19.266 -10.008 -10.227 1 95.38 89 GLY A C 1
ATOM 713 O O . GLY A 1 89 ? -18.203 -9.578 -10.695 1 95.38 89 GLY A O 1
ATOM 714 N N . ARG A 1 90 ? -19.391 -10.523 -8.992 1 97.56 90 ARG A N 1
ATOM 715 C CA . ARG A 1 90 ? -18.25 -10.375 -8.102 1 97.56 90 ARG A CA 1
ATOM 716 C C . ARG A 1 90 ? -17.656 -11.734 -7.738 1 97.56 90 ARG A C 1
ATOM 718 O O . ARG A 1 90 ? -16.641 -11.812 -7.035 1 97.56 90 ARG A O 1
ATOM 725 N N . VAL A 1 91 ? -18.281 -12.883 -8.203 1 97.62 91 VAL A N 1
ATOM 726 C CA . VAL A 1 91 ? -17.859 -14.18 -7.684 1 97.62 91 VAL A CA 1
ATOM 727 C C . VAL A 1 91 ? -17.406 -15.078 -8.828 1 97.62 91 VAL A C 1
ATOM 729 O O . VAL A 1 91 ? -17.969 -15.023 -9.93 1 97.62 91 VAL A O 1
ATOM 732 N N . SER A 1 92 ? -16.391 -15.859 -8.586 1 97.31 92 SER A N 1
ATOM 733 C CA . SER A 1 92 ? -15.867 -16.875 -9.5 1 97.31 92 SER A CA 1
ATOM 734 C C . SER A 1 92 ? -15.047 -17.922 -8.766 1 97.31 92 SER A C 1
ATOM 736 O O . SER A 1 92 ? -14.805 -17.797 -7.562 1 97.31 92 SER A O 1
ATOM 738 N N . PHE A 1 93 ? -14.734 -18.969 -9.453 1 97.38 93 PHE A N 1
ATOM 739 C CA . PHE A 1 93 ? -13.828 -19.938 -8.867 1 97.38 93 PHE A CA 1
ATOM 740 C C . PHE A 1 93 ? -12.398 -19.422 -8.852 1 97.38 93 PHE A C 1
ATOM 742 O O . PHE A 1 93 ? -11.914 -18.891 -9.852 1 97.38 93 PHE A O 1
ATOM 749 N N . GLY A 1 94 ? -11.789 -19.469 -7.688 1 95.56 94 GLY A N 1
ATOM 750 C CA . GLY A 1 94 ? -10.367 -19.188 -7.566 1 95.56 94 GLY A CA 1
ATOM 751 C C . GLY A 1 94 ? -9.508 -20.438 -7.477 1 95.56 94 GLY A C 1
ATOM 752 O O . GLY A 1 94 ? -9.953 -21.531 -7.84 1 95.56 94 GLY A O 1
ATOM 753 N N . GLN A 1 95 ? -8.266 -20.219 -7.129 1 94 95 GLN A N 1
ATOM 754 C CA . GLN A 1 95 ? -7.324 -21.312 -6.902 1 94 95 GLN A CA 1
ATOM 755 C C . GLN A 1 95 ? -6.82 -21.312 -5.461 1 94 95 GLN A C 1
ATOM 757 O O . GLN A 1 95 ? -6.484 -20.266 -4.914 1 94 95 GLN A O 1
ATOM 762 N N . LYS A 1 96 ? -6.797 -22.531 -4.961 1 93.38 96 LYS A N 1
ATOM 763 C CA . LYS A 1 96 ? -6.348 -22.609 -3.576 1 93.38 96 LYS A CA 1
ATOM 764 C C . LYS A 1 96 ? -4.875 -22.25 -3.447 1 93.38 96 LYS A C 1
ATOM 766 O O . LYS A 1 96 ? -4.438 -21.766 -2.402 1 93.38 96 LYS A O 1
ATOM 771 N N . ASP A 1 97 ? -4.113 -22.547 -4.43 1 87.38 97 ASP A N 1
ATOM 772 C CA . ASP A 1 97 ? -2.699 -22.188 -4.516 1 87.38 97 ASP A CA 1
ATOM 773 C C . ASP A 1 97 ? -2.207 -22.234 -5.957 1 87.38 97 ASP A C 1
ATOM 775 O O . ASP A 1 97 ? -2.963 -22.578 -6.867 1 87.38 97 ASP A O 1
ATOM 779 N N . ALA A 1 98 ? -0.963 -21.875 -6.184 1 76.81 98 ALA A N 1
ATOM 780 C CA . ALA A 1 98 ? -0.402 -21.734 -7.523 1 76.81 98 ALA A CA 1
ATOM 781 C C . ALA A 1 98 ? -0.351 -23.078 -8.242 1 76.81 98 ALA A C 1
ATOM 783 O O . ALA A 1 98 ? -0.357 -23.125 -9.477 1 76.81 98 ALA A O 1
ATOM 784 N N . SER A 1 99 ? -0.38 -24.109 -7.496 1 78.69 99 SER A N 1
ATOM 785 C CA . SER A 1 99 ? -0.228 -25.438 -8.086 1 78.69 99 SER A CA 1
ATOM 786 C C . SER A 1 99 ? -1.58 -26.125 -8.273 1 78.69 99 SER A C 1
ATOM 788 O O . SER A 1 99 ? -1.646 -27.266 -8.727 1 78.69 99 SER A O 1
ATOM 790 N N . SER A 1 100 ? -2.643 -25.422 -7.965 1 88.06 100 SER A N 1
ATOM 791 C CA . SER A 1 100 ? -3.975 -26.016 -8 1 88.06 100 SER A CA 1
ATOM 792 C C . SER A 1 100 ? -4.398 -26.344 -9.43 1 88.06 100 SER A C 1
ATOM 794 O O . SER A 1 100 ? -4.211 -25.531 -10.336 1 88.06 100 SER A O 1
ATOM 796 N N . GLY A 1 101 ? -4.961 -27.5 -9.641 1 86.69 101 GLY A N 1
ATOM 797 C CA . GLY A 1 101 ? -5.504 -27.891 -10.93 1 86.69 101 GLY A CA 1
ATOM 798 C C . GLY A 1 101 ? -6.965 -27.531 -11.094 1 86.69 101 GLY A C 1
ATOM 799 O O . GLY A 1 101 ? -7.621 -27.984 -12.039 1 86.69 101 GLY A O 1
ATOM 800 N N . GLY A 1 102 ? -7.496 -26.875 -10.219 1 92.94 102 GLY A N 1
ATOM 801 C CA . GLY A 1 102 ? -8.867 -26.406 -10.336 1 92.94 102 GLY A CA 1
ATOM 802 C C . GLY A 1 102 ? -9.891 -27.469 -9.969 1 92.94 102 GLY A C 1
ATOM 803 O O . GLY A 1 102 ? -9.609 -28.359 -9.164 1 92.94 102 GLY A O 1
ATOM 804 N N . MET A 1 103 ? -11.055 -27.328 -10.539 1 95.19 103 MET A N 1
ATOM 805 C CA . MET A 1 103 ? -12.188 -28.172 -10.203 1 95.19 103 MET A CA 1
ATOM 806 C C . MET A 1 103 ? -11.898 -29.641 -10.555 1 95.19 103 MET A C 1
ATOM 808 O O . MET A 1 103 ? -12.414 -30.547 -9.906 1 95.19 103 MET A O 1
ATOM 812 N N . LYS A 1 104 ? -11.023 -29.812 -11.555 1 94.19 104 LYS A N 1
ATOM 813 C CA . LYS A 1 104 ? -10.672 -31.156 -11.992 1 94.19 104 LYS A CA 1
ATOM 814 C C . LYS A 1 104 ? -9.938 -31.922 -10.898 1 94.19 104 LYS A C 1
ATOM 816 O O . LYS A 1 104 ? -9.969 -33.156 -10.867 1 94.19 104 LYS A O 1
ATOM 821 N N . GLU A 1 105 ? -9.383 -31.141 -10.07 1 94.44 105 GLU A N 1
ATOM 822 C CA . GLU A 1 105 ? -8.633 -31.766 -8.984 1 94.44 105 GLU A CA 1
ATOM 823 C C . GLU A 1 105 ? -9.305 -31.547 -7.641 1 94.44 105 GLU A C 1
ATOM 825 O O . GLU A 1 105 ? -8.672 -31.688 -6.59 1 94.44 105 GLU A O 1
ATOM 830 N N . GLY A 1 106 ? -10.516 -31.141 -7.66 1 96.5 106 GLY A N 1
ATOM 831 C CA . GLY A 1 106 ? -11.297 -31.031 -6.441 1 96.5 106 GLY A CA 1
ATOM 832 C C . GLY A 1 106 ? -11.164 -29.672 -5.762 1 96.5 106 GLY A C 1
ATOM 833 O O . GLY A 1 106 ? -11.453 -29.547 -4.57 1 96.5 106 GLY A O 1
ATOM 834 N N . ASP A 1 107 ? -10.594 -28.688 -6.461 1 97.38 107 ASP A N 1
ATOM 835 C CA . ASP A 1 107 ? -10.477 -27.328 -5.949 1 97.38 107 ASP A CA 1
ATOM 836 C C . ASP A 1 107 ? -11.734 -26.516 -6.246 1 97.38 107 ASP A C 1
ATOM 838 O O . ASP A 1 107 ? -12.047 -26.25 -7.406 1 97.38 107 ASP A O 1
ATOM 842 N N . VAL A 1 108 ? -12.445 -26.141 -5.191 1 98.19 108 VAL A N 1
ATOM 843 C CA . VAL A 1 108 ? -13.68 -25.391 -5.379 1 98.19 108 VAL A CA 1
ATOM 844 C C . VAL A 1 108 ? -13.602 -24.078 -4.617 1 98.19 108 VAL A C 1
ATOM 846 O O . VAL A 1 108 ? -14.594 -23.625 -4.035 1 98.19 108 VAL A O 1
ATOM 849 N N . THR A 1 109 ? -12.469 -23.469 -4.688 1 98.19 109 THR A N 1
ATOM 850 C CA . THR A 1 109 ? -12.117 -22.219 -4.02 1 98.19 109 THR A CA 1
ATOM 851 C C . THR A 1 109 ? -12.969 -21.062 -4.535 1 98.19 109 THR A C 1
ATOM 853 O O . THR A 1 109 ? -13.219 -20.953 -5.738 1 98.19 109 THR A O 1
ATOM 856 N N . LEU A 1 110 ? -13.398 -20.188 -3.611 1 98.25 110 LEU A N 1
ATOM 857 C CA . LEU A 1 110 ? -14.203 -19.016 -3.963 1 98.25 110 LEU A CA 1
ATOM 858 C C . LEU A 1 110 ? -13.32 -17.766 -4.094 1 98.25 110 LEU A C 1
ATOM 860 O O . LEU A 1 110 ? -12.484 -17.5 -3.227 1 98.25 110 LEU A O 1
ATOM 864 N N . LYS A 1 111 ? -13.461 -17.094 -5.16 1 98.44 111 LYS A N 1
ATOM 865 C CA . LYS A 1 111 ? -12.859 -15.781 -5.363 1 98.44 111 LYS A CA 1
ATOM 866 C C . LYS A 1 111 ? -13.914 -14.68 -5.352 1 98.44 111 LYS A C 1
ATOM 868 O O . LYS A 1 111 ? -14.844 -14.695 -6.164 1 98.44 111 LYS A O 1
ATOM 873 N N . LEU A 1 112 ? -13.859 -13.789 -4.449 1 98.5 112 LEU A N 1
ATOM 874 C CA . LEU A 1 112 ? -14.789 -12.672 -4.289 1 98.5 112 LEU A CA 1
ATOM 875 C C . LEU A 1 112 ? -14.055 -11.344 -4.43 1 98.5 112 LEU A C 1
ATOM 877 O O . LEU A 1 112 ? -13.188 -11.023 -3.621 1 98.5 112 LEU A O 1
ATOM 881 N N . ILE A 1 113 ? -14.438 -10.555 -5.438 1 98.5 113 ILE A N 1
ATOM 882 C CA . ILE A 1 113 ? -13.719 -9.312 -5.703 1 98.5 113 ILE A CA 1
ATOM 883 C C . ILE A 1 113 ? -14.477 -8.133 -5.094 1 98.5 113 ILE A C 1
ATOM 885 O O . ILE A 1 113 ? -15.648 -8.273 -4.711 1 98.5 113 ILE A O 1
ATOM 889 N N . ASN A 1 114 ? -13.797 -7 -4.906 1 97.88 114 ASN A N 1
ATOM 890 C CA . ASN A 1 114 ? -14.375 -5.754 -4.418 1 97.88 114 ASN A CA 1
ATOM 891 C C . ASN A 1 114 ? -15.07 -5.949 -3.076 1 97.88 114 ASN A C 1
ATOM 893 O O . ASN A 1 114 ? -16.234 -5.566 -2.914 1 97.88 114 ASN A O 1
ATOM 897 N N . ILE A 1 115 ? -14.312 -6.441 -2.184 1 98.38 115 ILE A N 1
ATOM 898 C CA . ILE A 1 115 ? -14.797 -6.766 -0.846 1 98.38 115 ILE A CA 1
ATOM 899 C C . ILE A 1 115 ? -15.336 -5.504 -0.174 1 98.38 115 ILE A C 1
ATOM 901 O O . ILE A 1 115 ? -14.734 -4.43 -0.282 1 98.38 115 ILE A O 1
ATOM 905 N N . THR A 1 116 ? -16.453 -5.656 0.487 1 96.62 116 THR A N 1
ATOM 906 C CA . THR A 1 116 ? -17.031 -4.602 1.311 1 96.62 116 THR A CA 1
ATOM 907 C C . THR A 1 116 ? -17.156 -5.059 2.76 1 96.62 116 THR A C 1
ATOM 909 O O . THR A 1 116 ? -16.984 -6.242 3.062 1 96.62 116 THR A O 1
ATOM 912 N N . LEU A 1 117 ? -17.453 -4.168 3.598 1 96.25 117 LEU A N 1
ATOM 913 C CA . LEU A 1 117 ? -17.625 -4.504 5.008 1 96.25 117 LEU A CA 1
ATOM 914 C C . LEU A 1 117 ? -18.766 -5.492 5.199 1 96.25 117 LEU A C 1
ATOM 916 O O . LEU A 1 117 ? -18.75 -6.305 6.125 1 96.25 117 LEU A O 1
ATOM 920 N N . ALA A 1 118 ? -19.703 -5.535 4.34 1 95.12 118 ALA A N 1
ATOM 921 C CA . ALA A 1 118 ? -20.875 -6.406 4.43 1 95.12 118 ALA A CA 1
ATOM 922 C C . ALA A 1 118 ? -20.5 -7.855 4.129 1 95.12 118 ALA A C 1
ATOM 924 O O . ALA A 1 118 ? -21.266 -8.773 4.422 1 95.12 118 ALA A O 1
ATOM 925 N N . ASP A 1 119 ? -19.391 -8.055 3.572 1 97 119 ASP A N 1
ATOM 926 C CA . ASP A 1 119 ? -18.969 -9.391 3.178 1 97 119 ASP A CA 1
ATOM 927 C C . ASP A 1 119 ? -18.328 -10.133 4.348 1 97 119 ASP A C 1
ATOM 929 O O . ASP A 1 119 ? -18 -11.32 4.234 1 97 119 ASP A O 1
ATOM 933 N N . ALA A 1 120 ? -18.172 -9.461 5.418 1 96.94 120 ALA A N 1
ATOM 934 C CA . ALA A 1 120 ? -17.578 -10.109 6.578 1 96.94 120 ALA A CA 1
ATOM 935 C C . ALA A 1 120 ? -18.5 -11.172 7.16 1 96.94 120 ALA A C 1
ATOM 937 O O . ALA A 1 120 ? -19.734 -11.008 7.145 1 96.94 120 ALA A O 1
ATOM 938 N N . GLY A 1 121 ? -17.859 -12.281 7.699 1 97 121 GLY A N 1
ATOM 939 C CA . GLY A 1 121 ? -18.656 -13.312 8.352 1 97 121 GLY A CA 1
ATOM 940 C C . GLY A 1 121 ? -18.156 -14.711 8.055 1 97 121 GLY A C 1
ATOM 941 O O . GLY A 1 121 ? -17.047 -14.898 7.562 1 97 121 GLY A O 1
ATOM 942 N N . GLU A 1 122 ? -18.969 -15.625 8.406 1 97.81 122 GLU A N 1
ATOM 943 C CA . GLU A 1 122 ? -18.641 -17.031 8.211 1 97.81 122 GLU A CA 1
ATOM 944 C C . GLU A 1 122 ? -19.172 -17.547 6.879 1 97.81 122 GLU A C 1
ATOM 946 O O . GLU A 1 122 ? -20.391 -17.547 6.656 1 97.81 122 GLU A O 1
ATOM 951 N N . TYR A 1 123 ? -18.281 -17.969 6.059 1 98.38 123 TYR A N 1
ATOM 952 C CA . TYR A 1 123 ? -18.625 -18.594 4.793 1 98.38 123 TYR A CA 1
ATOM 953 C C . TYR A 1 123 ? -18.562 -20.109 4.902 1 98.38 123 TYR A C 1
ATOM 955 O O . TYR A 1 123 ? -17.656 -20.656 5.527 1 98.38 123 TYR A O 1
ATOM 963 N N . THR A 1 124 ? -19.469 -20.766 4.316 1 98.38 124 THR A N 1
ATOM 964 C CA . THR A 1 124 ? -19.484 -22.234 4.312 1 98.38 124 THR A CA 1
ATOM 965 C C . THR A 1 124 ? -19.375 -22.766 2.889 1 98.38 124 THR A C 1
ATOM 967 O O . THR A 1 124 ? -20.094 -22.328 1.992 1 98.38 124 THR A O 1
ATOM 970 N N . CYS A 1 125 ? -18.406 -23.578 2.73 1 98.56 125 CYS A N 1
ATOM 971 C CA . CYS A 1 125 ? -18.234 -24.344 1.497 1 98.56 125 CYS A CA 1
ATOM 972 C C . CYS A 1 125 ? -18.938 -25.688 1.588 1 98.56 125 CYS A C 1
ATOM 974 O O . CYS A 1 125 ? -18.562 -26.531 2.389 1 98.56 125 CYS A O 1
ATOM 976 N N . TYR A 1 126 ? -19.984 -25.891 0.783 1 98.38 126 TYR A N 1
ATOM 977 C CA . TYR A 1 126 ? -20.781 -27.109 0.75 1 98.38 126 TYR A CA 1
ATOM 978 C C . TYR A 1 126 ? -20.625 -27.812 -0.591 1 98.38 126 TYR A C 1
ATOM 980 O O . TYR A 1 126 ? -20.844 -27.219 -1.646 1 98.38 126 TYR A O 1
ATOM 988 N N . VAL A 1 127 ? -20.203 -29.062 -0.503 1 98.25 127 VAL A N 1
ATOM 989 C CA . VAL A 1 127 ? -20.062 -29.859 -1.716 1 98.25 127 VAL A CA 1
ATOM 990 C C . VAL A 1 127 ? -20.906 -31.125 -1.61 1 98.25 127 VAL A C 1
ATOM 992 O O . VAL A 1 127 ? -20.922 -31.797 -0.574 1 98.25 127 VAL A O 1
ATOM 995 N N . SER A 1 128 ? -21.625 -31.406 -2.75 1 97.12 128 SER A N 1
ATOM 996 C CA . SER A 1 128 ? -22.5 -32.562 -2.711 1 97.12 128 SER A CA 1
ATOM 997 C C . SER A 1 128 ? -22.422 -33.375 -4.016 1 97.12 128 SER A C 1
ATOM 999 O O . SER A 1 128 ? -22.406 -32.781 -5.098 1 97.12 128 SER A O 1
ATOM 1001 N N . SER A 1 129 ? -22.25 -34.594 -3.834 1 93.81 129 SER A N 1
ATOM 1002 C CA . SER A 1 129 ? -22.453 -35.531 -4.926 1 93.81 129 SER A CA 1
ATOM 1003 C C . SER A 1 129 ? -23.781 -36.281 -4.777 1 93.81 129 SER A C 1
ATOM 1005 O O . SER A 1 129 ? -24.594 -35.938 -3.93 1 93.81 129 SER A O 1
ATOM 1007 N N . ASP A 1 130 ? -24.047 -37.281 -5.656 1 90.19 130 ASP A N 1
ATOM 1008 C CA . ASP A 1 130 ? -25.281 -38.094 -5.594 1 90.19 130 ASP A CA 1
ATOM 1009 C C . ASP A 1 130 ? -25.328 -38.938 -4.324 1 90.19 130 ASP A C 1
ATOM 1011 O O . ASP A 1 130 ? -26.406 -39.219 -3.811 1 90.19 130 ASP A O 1
ATOM 1015 N N . LYS A 1 131 ? -24.188 -39.188 -3.777 1 90.31 131 LYS A N 1
ATOM 1016 C CA . LYS A 1 131 ? -24.125 -40.188 -2.711 1 90.31 131 LYS A CA 1
ATOM 1017 C C . LYS A 1 131 ? -23.641 -39.562 -1.401 1 90.31 131 LYS A C 1
ATOM 1019 O O . LYS A 1 131 ? -23.844 -40.125 -0.327 1 90.31 131 LYS A O 1
ATOM 1024 N N . HIS A 1 132 ? -23 -38.469 -1.519 1 94.44 132 HIS A N 1
ATOM 1025 C CA . HIS A 1 132 ? -22.312 -37.938 -0.335 1 94.44 132 HIS A CA 1
ATOM 1026 C C . HIS A 1 132 ? -22.266 -36.406 -0.35 1 94.44 132 HIS A C 1
ATOM 1028 O O . HIS A 1 132 ? -22.375 -35.781 -1.412 1 94.44 132 HIS A O 1
ATOM 1034 N N . HIS A 1 133 ? -22.281 -35.812 0.798 1 96.81 133 HIS A N 1
ATOM 1035 C CA . HIS A 1 133 ? -22.031 -34.375 0.912 1 96.81 133 HIS A CA 1
ATOM 1036 C C . HIS A 1 133 ? -21.172 -34.062 2.139 1 96.81 133 HIS A C 1
ATOM 1038 O O . HIS A 1 133 ? -21.109 -34.844 3.074 1 96.81 133 HIS A O 1
ATOM 1044 N N . ASP A 1 134 ? -20.438 -33 2.086 1 97.94 134 ASP A N 1
ATOM 1045 C CA . ASP A 1 134 ? -19.672 -32.469 3.215 1 97.94 134 ASP A CA 1
ATOM 1046 C C . ASP A 1 134 ? -19.562 -30.953 3.146 1 97.94 134 ASP A C 1
ATOM 1048 O O . ASP A 1 134 ? -19.906 -30.344 2.133 1 97.94 134 ASP A O 1
ATOM 1052 N N . ARG A 1 135 ? -19.203 -30.328 4.262 1 97.56 135 ARG A N 1
ATOM 1053 C CA . ARG A 1 135 ? -19.062 -28.891 4.289 1 97.56 135 ARG A CA 1
ATOM 1054 C C . ARG A 1 135 ? -18 -28.453 5.289 1 97.56 135 ARG A C 1
ATOM 1056 O O . ARG A 1 135 ? -17.641 -29.219 6.195 1 97.56 135 ARG A O 1
ATOM 1063 N N . ALA A 1 136 ? -17.453 -27.344 5.117 1 97.88 136 ALA A N 1
ATOM 1064 C CA . ALA A 1 136 ? -16.516 -26.688 6.035 1 97.88 136 ALA A CA 1
ATOM 1065 C C . ALA A 1 136 ? -16.656 -25.172 5.977 1 97.88 136 ALA A C 1
ATOM 1067 O O . ALA A 1 136 ? -17.078 -24.625 4.957 1 97.88 136 ALA A O 1
ATOM 1068 N N . SER A 1 137 ? -16.344 -24.531 7.082 1 97.81 137 SER A N 1
ATOM 1069 C CA . SER A 1 137 ? -16.578 -23.094 7.16 1 97.81 137 SER A CA 1
ATOM 1070 C C . SER A 1 137 ? -15.273 -22.328 7.355 1 97.81 137 SER A C 1
ATOM 1072 O O . SER A 1 137 ? -14.32 -22.859 7.918 1 97.81 137 SER A O 1
ATOM 1074 N N . VAL A 1 138 ? -15.281 -21.125 6.844 1 97.81 138 VAL A N 1
ATOM 1075 C CA . VAL A 1 138 ? -14.141 -20.219 6.984 1 97.81 138 VAL A CA 1
ATOM 1076 C C . VAL A 1 138 ? -14.633 -18.828 7.383 1 97.81 138 VAL A C 1
ATOM 1078 O O . VAL A 1 138 ? -15.656 -18.359 6.879 1 97.81 138 VAL A O 1
ATOM 1081 N N . ASN A 1 139 ? -13.93 -18.219 8.32 1 97.88 139 ASN A N 1
ATOM 1082 C CA . ASN A 1 139 ? -14.273 -16.859 8.734 1 97.88 139 ASN A CA 1
ATOM 1083 C C . ASN A 1 139 ? -13.531 -15.82 7.902 1 97.88 139 ASN A C 1
ATOM 1085 O O . ASN A 1 139 ? -12.32 -15.93 7.695 1 97.88 139 ASN A O 1
ATOM 1089 N N . VAL A 1 140 ? -14.305 -14.852 7.441 1 98.12 140 VAL A N 1
ATOM 1090 C CA . VAL A 1 140 ? -13.719 -13.75 6.688 1 98.12 140 VAL A CA 1
ATOM 1091 C C . VAL A 1 140 ? -13.766 -12.469 7.516 1 98.12 140 VAL A C 1
ATOM 1093 O O . VAL A 1 140 ? -14.836 -12.008 7.895 1 98.12 140 VAL A O 1
ATOM 1096 N N . PHE A 1 141 ? -12.57 -11.945 7.762 1 97.38 141 PHE A N 1
ATOM 1097 C CA . PHE A 1 141 ? -12.43 -10.672 8.461 1 97.38 141 PHE A CA 1
ATOM 1098 C C . PHE A 1 141 ? -12.094 -9.555 7.484 1 97.38 141 PHE A C 1
ATOM 1100 O O . PHE A 1 141 ? -11.148 -9.656 6.707 1 97.38 141 PHE A O 1
ATOM 1107 N N . VAL A 1 142 ? -12.938 -8.484 7.543 1 97.44 142 VAL A N 1
ATOM 1108 C CA . VAL A 1 142 ? -12.742 -7.371 6.625 1 97.44 142 VAL A CA 1
ATOM 1109 C C . VAL A 1 142 ? -12.281 -6.137 7.398 1 97.44 142 VAL A C 1
ATOM 1111 O O . VAL A 1 142 ? -12.828 -5.82 8.453 1 97.44 142 VAL A O 1
ATOM 1114 N N . THR A 1 143 ? -11.234 -5.562 6.895 1 98 143 THR A N 1
ATOM 1115 C CA . THR A 1 143 ? -10.742 -4.324 7.484 1 98 143 THR A CA 1
ATOM 1116 C C . THR A 1 143 ? -10.828 -3.176 6.48 1 98 143 THR A C 1
ATOM 1118 O O . THR A 1 143 ? -10.852 -3.402 5.27 1 98 143 THR A O 1
ATOM 1121 N N . GLN A 1 144 ? -10.977 -1.984 6.969 1 97.75 144 GLN A N 1
ATOM 1122 C CA . GLN A 1 144 ? -10.984 -0.779 6.145 1 97.75 144 GLN A CA 1
ATOM 1123 C C . GLN A 1 144 ? -10 0.257 6.672 1 97.75 144 GLN A C 1
ATOM 1125 O O . GLN A 1 144 ? -10.031 0.609 7.855 1 97.75 144 GLN A O 1
ATOM 1130 N N . THR A 1 145 ? -9.133 0.625 5.781 1 97.25 145 THR A N 1
ATOM 1131 C CA . THR A 1 145 ? -8.172 1.672 6.113 1 97.25 145 THR A CA 1
ATOM 1132 C C . THR A 1 145 ? -8.805 3.053 5.957 1 97.25 145 THR A C 1
ATOM 1134 O O . THR A 1 145 ? -9.484 3.32 4.965 1 97.25 145 THR A O 1
ATOM 1137 N N . GLY A 1 146 ? -8.594 3.893 6.902 1 97.56 146 GLY A N 1
ATOM 1138 C CA . GLY A 1 146 ? -9.164 5.23 6.879 1 97.56 146 GLY A CA 1
ATOM 1139 C C . GLY A 1 146 ? -8.352 6.211 6.062 1 97.56 146 GLY A C 1
ATOM 1140 O O . GLY A 1 146 ? -7.414 5.816 5.359 1 97.56 146 GLY A O 1
ATOM 1141 N N . GLY A 1 147 ? -8.812 7.48 6.184 1 96.44 147 GLY A N 1
ATOM 1142 C CA . GLY A 1 147 ? -8.188 8.531 5.402 1 96.44 147 GLY A CA 1
ATOM 1143 C C . GLY A 1 147 ? -6.965 9.133 6.074 1 96.44 147 GLY A C 1
ATOM 1144 O O . GLY A 1 147 ? -6.703 8.867 7.25 1 96.44 147 GLY A O 1
ATOM 1145 N N . THR A 1 148 ? -6.25 9.922 5.246 1 96.88 148 THR A N 1
ATOM 1146 C CA . THR A 1 148 ? -5.098 10.656 5.75 1 96.88 148 THR A CA 1
ATOM 1147 C C . THR A 1 148 ? -5.5 11.562 6.91 1 96.88 148 THR A C 1
ATOM 1149 O O . THR A 1 148 ? -6.492 12.289 6.824 1 96.88 148 THR A O 1
ATOM 1152 N N . PRO A 1 149 ? -4.715 11.516 7.98 1 98.25 149 PRO A N 1
ATOM 1153 C CA . PRO A 1 149 ? -5.059 12.367 9.117 1 98.25 149 PRO A CA 1
ATOM 1154 C C . PRO A 1 149 ? -4.961 13.859 8.781 1 98.25 149 PRO A C 1
ATOM 1156 O O . PRO A 1 149 ? -4.074 14.273 8.031 1 98.25 149 PRO A O 1
ATOM 1159 N N . LEU A 1 150 ? -5.898 14.602 9.344 1 97.56 150 LEU A N 1
ATOM 1160 C CA . LEU A 1 150 ? -5.867 16.062 9.289 1 97.56 150 LEU A CA 1
ATOM 1161 C C . LEU A 1 150 ? -5.312 16.641 10.586 1 97.56 150 LEU A C 1
ATOM 1163 O O . LEU A 1 150 ? -5.867 16.422 11.664 1 97.56 150 LEU A O 1
ATOM 1167 N N . LEU A 1 151 ? -4.238 17.359 10.461 1 96.81 151 LEU A N 1
ATOM 1168 C CA . LEU A 1 151 ? -3.674 18.047 11.617 1 96.81 151 LEU A CA 1
ATOM 1169 C C . LEU A 1 151 ? -4.125 19.5 11.656 1 96.81 151 LEU A C 1
ATOM 1171 O O . LEU A 1 151 ? -4 20.219 10.656 1 96.81 151 LEU A O 1
ATOM 1175 N N . THR A 1 152 ? -4.656 19.922 12.805 1 94.75 152 THR A N 1
ATOM 1176 C CA . THR A 1 152 ? -5.125 21.281 12.992 1 94.75 152 THR A CA 1
ATOM 1177 C C . THR A 1 152 ? -4.379 21.969 14.141 1 94.75 152 THR A C 1
ATOM 1179 O O . THR A 1 152 ? -4.32 21.422 15.25 1 94.75 152 THR A O 1
ATOM 1182 N N . ALA A 1 153 ? -3.861 23.078 13.867 1 91.31 153 ALA A N 1
ATOM 1183 C CA . ALA A 1 153 ? -3.172 23.844 14.898 1 91.31 153 ALA A CA 1
ATOM 1184 C C . ALA A 1 153 ? -3.943 25.109 15.242 1 91.31 153 ALA A C 1
ATOM 1186 O O . ALA A 1 153 ? -4.359 25.859 14.352 1 91.31 153 ALA A O 1
ATOM 1187 N N . VAL A 1 154 ? -4.137 25.266 16.484 1 87.19 154 VAL A N 1
ATOM 1188 C CA . VAL A 1 154 ? -4.699 26.5 17.016 1 87.19 154 VAL A CA 1
ATOM 1189 C C . VAL A 1 154 ? -3.656 27.219 17.859 1 87.19 154 VAL A C 1
ATOM 1191 O O . VAL A 1 154 ? -3.184 26.672 18.859 1 87.19 154 VAL A O 1
ATOM 1194 N N . VAL A 1 155 ? -3.355 28.406 17.438 1 81.44 155 VAL A N 1
ATOM 1195 C CA . VAL A 1 155 ? -2.32 29.156 18.141 1 81.44 155 VAL A CA 1
ATOM 1196 C C . VAL A 1 155 ? -2.965 30.219 19.047 1 81.44 155 VAL A C 1
ATOM 1198 O O . VAL A 1 155 ? -3.693 31.078 18.562 1 81.44 155 VAL A O 1
ATOM 1201 N N . LYS A 1 156 ? -2.721 30.047 20.375 1 76.25 156 LYS A N 1
ATOM 1202 C CA . LYS A 1 156 ? -3.18 31.031 21.359 1 76.25 156 LYS A CA 1
ATOM 1203 C C . LYS A 1 156 ? -2.102 31.312 22.391 1 76.25 156 LYS A C 1
ATOM 1205 O O . LYS A 1 156 ? -1.616 30.406 23.062 1 76.25 156 LYS A O 1
ATOM 1210 N N . GLU A 1 157 ? -1.953 32.656 22.719 1 72 157 GLU A N 1
ATOM 1211 C CA . GLU A 1 157 ? -1.088 33.125 23.812 1 72 157 GLU A CA 1
ATOM 1212 C C . GLU A 1 157 ? 0.189 32.281 23.875 1 72 157 GLU A C 1
ATOM 1214 O O . GLU A 1 157 ? 0.557 31.797 24.953 1 72 157 GLU A O 1
ATOM 1219 N N . ASN A 1 158 ? 0.865 31.984 22.844 1 70.88 158 ASN A N 1
ATOM 1220 C CA . ASN A 1 158 ? 2.158 31.312 22.75 1 70.88 158 ASN A CA 1
ATOM 1221 C C . ASN A 1 158 ? 2.02 29.797 22.922 1 70.88 158 ASN A C 1
ATOM 1223 O O . ASN A 1 158 ? 3.008 29.109 23.188 1 70.88 158 ASN A O 1
ATOM 1227 N N . LYS A 1 159 ? 0.854 29.359 23.109 1 76.75 159 LYS A N 1
ATOM 1228 C CA . LYS A 1 159 ? 0.612 27.922 23.141 1 76.75 159 LYS A CA 1
ATOM 1229 C C . LYS A 1 159 ? -0.06 27.453 21.844 1 76.75 159 LYS A C 1
ATOM 1231 O O . LYS A 1 159 ? -0.875 28.172 21.266 1 76.75 159 LYS A O 1
ATOM 1236 N N . ILE A 1 160 ? 0.322 26.25 21.5 1 84.56 160 ILE A N 1
ATOM 1237 C CA . ILE A 1 160 ? -0.253 25.688 20.281 1 84.56 160 ILE A CA 1
ATOM 1238 C C . ILE A 1 160 ? -1.006 24.406 20.609 1 84.56 160 ILE A C 1
ATOM 1240 O O . ILE A 1 160 ? -0.433 23.469 21.172 1 84.56 160 ILE A O 1
ATOM 1244 N N . ASN A 1 161 ? -2.242 24.406 20.344 1 89.44 161 ASN A N 1
ATOM 1245 C CA . ASN A 1 161 ? -3.037 23.188 20.422 1 89.44 161 ASN A CA 1
ATOM 1246 C C . ASN A 1 161 ? -3.121 22.484 19.078 1 89.44 161 ASN A C 1
ATOM 1248 O O . ASN A 1 161 ? -3.619 23.062 18.109 1 89.44 161 ASN A O 1
ATOM 1252 N N . VAL A 1 162 ? -2.648 21.312 19.062 1 92.69 162 VAL A N 1
ATOM 1253 C CA . VAL A 1 162 ? -2.67 20.562 17.812 1 92.69 162 VAL A CA 1
ATOM 1254 C C . VAL A 1 162 ? -3.619 19.375 17.938 1 92.69 162 VAL A C 1
ATOM 1256 O O . VAL A 1 162 ? -3.545 18.609 18.906 1 92.69 162 VAL A O 1
ATOM 1259 N N . SER A 1 163 ? -4.449 19.25 16.984 1 96.06 163 SER A N 1
ATOM 1260 C CA . SER A 1 163 ? -5.359 18.109 16.953 1 96.06 163 SER A CA 1
ATOM 1261 C C . SER A 1 163 ? -5.145 17.266 15.695 1 96.06 163 SER A C 1
ATOM 1263 O O . SER A 1 163 ? -4.613 17.75 14.695 1 96.06 163 SER A O 1
ATOM 1265 N N . CYS A 1 164 ? -5.488 16.031 15.773 1 97.88 164 CYS A N 1
ATOM 1266 C CA . CYS A 1 164 ? -5.391 15.062 14.695 1 97.88 164 CYS A CA 1
ATOM 1267 C C . CYS A 1 164 ? -6.684 14.273 14.547 1 97.88 164 CYS A C 1
ATOM 1269 O O . CYS A 1 164 ? -7.215 13.758 15.531 1 97.88 164 CYS A O 1
ATOM 1271 N N . GLU A 1 165 ? -7.137 14.242 13.297 1 98.31 165 GLU A N 1
ATOM 1272 C CA . GLU A 1 165 ? -8.383 13.523 13.039 1 98.31 165 GLU A CA 1
ATOM 1273 C C . GLU A 1 165 ? -8.281 12.648 11.797 1 98.31 165 GLU A C 1
ATOM 1275 O O . GLU A 1 165 ? -7.664 13.047 10.805 1 98.31 165 GLU A O 1
ATOM 1280 N N . SER A 1 166 ? -8.859 11.492 11.82 1 98.44 166 SER A N 1
ATOM 1281 C CA . SER A 1 166 ? -8.93 10.57 10.695 1 98.44 166 SER A CA 1
ATOM 1282 C C . SER A 1 166 ? -10.242 9.781 10.711 1 98.44 166 SER A C 1
ATOM 1284 O O . SER A 1 166 ? -10.711 9.367 11.773 1 98.44 166 SER A O 1
ATOM 1286 N N . GLU A 1 167 ? -10.75 9.602 9.484 1 98.19 167 GLU A N 1
ATOM 1287 C CA . GLU A 1 167 ? -12.047 8.938 9.391 1 98.19 167 GLU A CA 1
ATOM 1288 C C . GLU A 1 167 ? -11.984 7.727 8.461 1 98.19 167 GLU A C 1
ATOM 1290 O O . GLU A 1 167 ? -11.031 7.574 7.699 1 98.19 167 GLU A O 1
ATOM 1295 N N . GLY A 1 168 ? -13.031 6.859 8.641 1 97.88 168 GLY A N 1
ATOM 1296 C CA . GLY A 1 168 ? -13.219 5.793 7.672 1 97.88 168 GLY A CA 1
ATOM 1297 C C . GLY A 1 168 ? -12.57 4.484 8.094 1 97.88 168 GLY A C 1
ATOM 1298 O O . GLY A 1 168 ? -12.242 3.65 7.246 1 97.88 168 GLY A O 1
ATOM 1299 N N . TRP A 1 169 ? -12.461 4.348 9.352 1 98.12 169 TRP A N 1
ATOM 1300 C CA . TRP A 1 169 ? -11.703 3.188 9.812 1 98.12 169 TRP A CA 1
ATOM 1301 C C . TRP A 1 169 ? -12.641 2.059 10.234 1 98.12 169 TRP A C 1
ATOM 1303 O O . TRP A 1 169 ? -13.695 2.309 10.82 1 98.12 169 TRP A O 1
ATOM 1313 N N . TYR A 1 170 ? -12.227 0.842 9.984 1 98.06 170 TYR A N 1
ATOM 1314 C CA . TYR A 1 170 ? -12.82 -0.36 10.555 1 98.06 170 TYR A CA 1
ATOM 1315 C C . TYR A 1 170 ? -11.805 -1.487 10.648 1 98.06 170 TYR A C 1
ATOM 1317 O O . TYR A 1 170 ? -11.148 -1.823 9.656 1 98.06 170 TYR A O 1
ATOM 1325 N N . PRO A 1 171 ? -11.648 -2.275 11.688 1 96.44 171 PRO A N 1
ATOM 1326 C CA . PRO A 1 171 ? -12.242 -1.946 12.984 1 96.44 171 PRO A CA 1
ATOM 1327 C C . PRO A 1 171 ? -11.609 -0.719 13.633 1 96.44 171 PRO A C 1
ATOM 1329 O O . PRO A 1 171 ? -11.219 0.219 12.93 1 96.44 171 PRO A O 1
ATOM 1332 N N . LYS A 1 172 ? -11.57 -0.643 14.969 1 97.06 172 LYS A N 1
ATOM 1333 C CA . LYS A 1 172 ? -11.086 0.506 15.734 1 97.06 172 LYS A CA 1
ATOM 1334 C C . LYS A 1 172 ? -9.594 0.734 15.5 1 97.06 172 LYS A C 1
ATOM 1336 O O . LYS A 1 172 ? -8.781 -0.146 15.781 1 97.06 172 LYS A O 1
ATOM 1341 N N . PRO A 1 173 ? -9.227 1.977 15 1 98.06 173 PRO A N 1
ATOM 1342 C CA . PRO A 1 173 ? -7.805 2.281 14.797 1 98.06 173 PRO A CA 1
ATOM 1343 C C . PRO A 1 173 ? -7.113 2.729 16.078 1 98.06 173 PRO A C 1
ATOM 1345 O O . PRO A 1 173 ? -7.766 2.908 17.109 1 98.06 173 PRO A O 1
ATOM 1348 N N . GLN A 1 174 ? -5.844 2.725 15.969 1 96.88 174 GLN A N 1
ATOM 1349 C CA . GLN A 1 174 ? -5.031 3.328 17.016 1 96.88 174 GLN A CA 1
ATOM 1350 C C . GLN A 1 174 ? -4.43 4.652 16.562 1 96.88 174 GLN A C 1
ATOM 1352 O O . GLN A 1 174 ? -4.008 4.777 15.406 1 96.88 174 GLN A O 1
ATOM 1357 N N . LEU A 1 175 ? -4.469 5.602 17.406 1 97.75 175 LEU A N 1
ATOM 1358 C CA . LEU A 1 175 ? -3.85 6.895 17.141 1 97.75 175 LEU A CA 1
ATOM 1359 C C . LEU A 1 175 ? -2.727 7.18 18.125 1 97.75 175 LEU A C 1
ATOM 1361 O O . LEU A 1 175 ? -2.922 7.078 19.344 1 97.75 175 LEU A O 1
ATOM 1365 N N . ARG A 1 176 ? -1.584 7.508 17.641 1 96.06 176 ARG A N 1
ATOM 1366 C CA . ARG A 1 176 ? -0.411 7.824 18.438 1 96.06 176 ARG A CA 1
ATOM 1367 C C . ARG A 1 176 ? 0.24 9.125 17.984 1 96.06 176 ARG A C 1
ATOM 1369 O O . ARG A 1 176 ? 0.169 9.469 16.797 1 96.06 176 ARG A O 1
ATOM 1376 N N . TRP A 1 177 ? 0.87 9.781 19 1 96.12 177 TRP A N 1
ATOM 1377 C CA . TRP A 1 177 ? 1.63 10.992 18.703 1 96.12 177 TRP A CA 1
ATOM 1378 C C . TRP A 1 177 ? 3.127 10.75 18.875 1 96.12 177 TRP A C 1
ATOM 1380 O O . TRP A 1 177 ? 3.543 9.945 19.719 1 96.12 177 TRP A O 1
ATOM 1390 N N . SER A 1 178 ? 3.832 11.469 18.031 1 94.12 178 SER A N 1
ATOM 1391 C CA . SER A 1 178 ? 5.285 11.391 18.156 1 94.12 178 SER A CA 1
ATOM 1392 C C . SER A 1 178 ? 5.945 12.703 17.75 1 94.12 178 SER A C 1
ATOM 1394 O O . SER A 1 178 ? 5.41 13.43 16.906 1 94.12 178 SER A O 1
ATOM 1396 N N . ASP A 1 179 ? 7.055 13.039 18.328 1 88.75 179 ASP A N 1
ATOM 1397 C CA . ASP A 1 179 ? 7.84 14.188 17.891 1 88.75 179 ASP A CA 1
ATOM 1398 C C . ASP A 1 179 ? 9.031 13.742 17.031 1 88.75 179 ASP A C 1
ATOM 1400 O O . ASP A 1 179 ? 9.945 14.531 16.797 1 88.75 179 ASP A O 1
ATOM 1404 N N . GLY A 1 180 ? 8.945 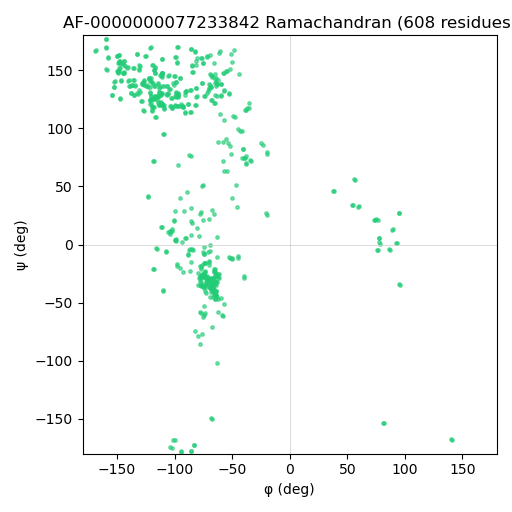12.562 16.484 1 80.31 180 GLY A N 1
ATOM 1405 C CA . GLY A 1 180 ? 10.023 12 15.672 1 80.31 180 GLY A CA 1
ATOM 1406 C C . GLY A 1 180 ? 10.945 11.086 16.453 1 80.31 180 GLY A C 1
ATOM 1407 O O . GLY A 1 180 ? 11.398 10.062 15.945 1 80.31 180 GLY A O 1
ATOM 1408 N N . SER A 1 181 ? 11.156 11.445 17.766 1 81 181 SER A N 1
ATOM 1409 C CA . SER A 1 181 ? 12.109 10.688 18.578 1 81 181 SER A CA 1
ATOM 1410 C C . SER A 1 181 ? 11.398 9.867 19.641 1 81 181 SER A C 1
ATOM 1412 O O . SER A 1 181 ? 11.797 8.742 19.938 1 81 181 SER A O 1
ATOM 1414 N N . LYS A 1 182 ? 10.43 10.422 20.219 1 87.38 182 LYS A N 1
ATOM 1415 C CA . LYS A 1 182 ? 9.742 9.734 21.312 1 87.38 182 LYS A CA 1
ATOM 1416 C C . LYS A 1 182 ? 8.227 9.852 21.172 1 87.38 182 LYS A C 1
ATOM 1418 O O . LYS A 1 182 ? 7.719 10.852 20.641 1 87.38 182 LYS A O 1
ATOM 1423 N N . PRO A 1 183 ? 7.59 8.875 21.688 1 91.81 183 PRO A N 1
ATOM 1424 C CA . PRO A 1 183 ? 6.129 8.969 21.75 1 91.81 183 PRO A CA 1
ATOM 1425 C C . PRO A 1 183 ? 5.645 10.055 22.703 1 91.81 183 PRO A C 1
ATOM 1427 O O . PRO A 1 183 ? 6.305 10.344 23.703 1 91.81 183 PRO A O 1
ATOM 1430 N N . LEU A 1 184 ? 4.539 10.695 22.281 1 91.38 184 LEU A N 1
ATOM 1431 C CA . LEU A 1 184 ? 3.941 11.734 23.109 1 91.38 184 LEU A CA 1
ATOM 1432 C C . LEU A 1 184 ? 2.602 11.273 23.672 1 91.38 184 LEU A C 1
ATOM 1434 O O . LEU A 1 184 ? 1.866 10.539 23.016 1 91.38 184 LEU A O 1
ATOM 1438 N N . ASN A 1 185 ? 2.318 11.75 24.859 1 88.5 185 ASN A N 1
ATOM 1439 C CA . ASN A 1 185 ? 1.031 11.445 25.469 1 88.5 185 ASN A CA 1
ATOM 1440 C C . ASN A 1 185 ? -0.034 12.461 25.078 1 88.5 185 ASN A C 1
ATOM 1442 O O . ASN A 1 185 ? 0.12 13.656 25.344 1 88.5 185 ASN A O 1
ATOM 1446 N N . PRO A 1 186 ? -1.045 11.891 24.469 1 87.81 186 PRO A N 1
ATOM 1447 C CA . PRO A 1 186 ? -2.098 12.836 24.094 1 87.81 186 PRO A CA 1
ATOM 1448 C C . PRO A 1 186 ? -2.953 13.273 25.281 1 87.81 186 PRO A C 1
ATOM 1450 O O . PRO A 1 186 ? -2.908 12.641 26.344 1 87.81 186 PRO A O 1
ATOM 1453 N N . GLY A 1 187 ? -3.623 14.445 25 1 83.12 187 GLY A N 1
ATOM 1454 C CA . GLY A 1 187 ? -4.637 14.82 25.984 1 83.12 187 GLY A CA 1
ATOM 1455 C C . GLY A 1 187 ? -5.793 13.836 26.047 1 83.12 187 GLY A C 1
ATOM 1456 O O . GLY A 1 187 ? -6.234 13.453 27.125 1 83.12 187 GLY A O 1
ATOM 1457 N N . ALA A 1 188 ? -6.297 13.477 24.906 1 90.88 188 ALA A N 1
ATOM 1458 C CA . ALA A 1 188 ? -7.41 12.531 24.797 1 90.88 188 ALA A CA 1
ATOM 1459 C C . ALA A 1 188 ? -7.465 11.898 23.422 1 90.88 188 ALA A C 1
ATOM 1461 O O . ALA A 1 188 ? -6.949 12.461 22.438 1 90.88 188 ALA A O 1
ATOM 1462 N N . VAL A 1 189 ? -7.965 10.688 23.406 1 95.81 189 VAL A N 1
ATOM 1463 C CA . VAL A 1 189 ? -8.297 10.023 22.141 1 95.81 189 VAL A CA 1
ATOM 1464 C C . VAL A 1 189 ? -9.781 9.664 22.125 1 95.81 189 VAL A C 1
ATOM 1466 O O . VAL A 1 189 ? -10.25 8.898 22.969 1 95.81 189 VAL A O 1
ATOM 1469 N N . VAL A 1 190 ? -10.453 10.188 21.156 1 97.56 190 VAL A N 1
ATOM 1470 C CA . VAL A 1 190 ? -11.898 10.016 21.094 1 97.56 190 VAL A CA 1
ATOM 1471 C C . VAL A 1 190 ? -12.289 9.312 19.797 1 97.56 190 VAL A C 1
ATOM 1473 O O . VAL A 1 190 ? -11.773 9.633 18.734 1 97.56 190 VAL A O 1
ATOM 1476 N N . TYR A 1 191 ? -13.242 8.445 19.953 1 97.81 191 TYR A N 1
ATOM 1477 C CA . TYR A 1 191 ? -13.727 7.699 18.797 1 97.81 191 TYR A CA 1
ATOM 1478 C C . TYR A 1 191 ? -15.203 7.973 18.562 1 97.81 191 TYR A C 1
ATOM 1480 O O . TYR A 1 191 ? -15.977 8.133 19.5 1 97.81 191 TYR A O 1
ATOM 1488 N N . THR A 1 192 ? -15.484 8.102 17.297 1 97.44 192 THR A N 1
ATOM 1489 C CA . THR A 1 192 ? -16.891 8.203 16.906 1 97.44 192 THR A CA 1
ATOM 1490 C C . THR A 1 192 ? -17.234 7.133 15.883 1 97.44 192 THR A C 1
ATOM 1492 O O . THR A 1 192 ? -16.438 6.832 14.992 1 97.44 192 THR A O 1
ATOM 1495 N N . LYS A 1 193 ? -18.359 6.531 16.094 1 95.81 193 LYS A N 1
ATOM 1496 C CA . LYS A 1 193 ? -18.844 5.484 15.195 1 95.81 193 LYS A CA 1
ATOM 1497 C C . LYS A 1 193 ? -20.109 5.918 14.469 1 95.81 193 LYS A C 1
ATOM 1499 O O . LYS A 1 193 ? -21.047 6.43 15.086 1 95.81 193 LYS A O 1
ATOM 1504 N N . ASP A 1 194 ? -20.062 5.785 13.227 1 93.62 194 ASP A N 1
ATOM 1505 C CA . ASP A 1 194 ? -21.281 6.152 12.484 1 93.62 194 ASP A CA 1
ATOM 1506 C C . ASP A 1 194 ? -22.25 4.98 12.422 1 93.62 194 ASP A C 1
ATOM 1508 O O . ASP A 1 194 ? -22.016 3.928 13.016 1 93.62 194 ASP A O 1
ATOM 1512 N N . LEU A 1 195 ? -23.375 5.148 11.734 1 91.25 195 LEU A N 1
ATOM 1513 C CA . LEU A 1 195 ? -24.453 4.156 11.688 1 91.25 195 LEU A CA 1
ATOM 1514 C C . LEU A 1 195 ? -23.984 2.883 10.992 1 91.25 195 LEU A C 1
ATOM 1516 O O . LEU A 1 195 ? -24.469 1.791 11.297 1 91.25 195 LEU A O 1
ATOM 1520 N N . SER A 1 196 ? -23.031 3.059 10.133 1 89.62 196 SER A N 1
ATOM 1521 C CA . SER A 1 196 ? -22.531 1.908 9.391 1 89.62 196 SER A CA 1
ATOM 1522 C C . SER A 1 196 ? -21.438 1.186 10.156 1 89.62 196 SER A C 1
ATOM 1524 O O . SER A 1 196 ? -20.969 0.126 9.734 1 89.62 196 SER A O 1
ATOM 1526 N N . GLY A 1 197 ? -21.094 1.734 11.234 1 92.88 197 GLY A N 1
ATOM 1527 C CA . GLY A 1 197 ? -20.062 1.112 12.047 1 92.88 197 GLY A CA 1
ATOM 1528 C C . GLY A 1 197 ? -18.672 1.624 11.742 1 92.88 197 GLY A C 1
ATOM 1529 O O . GLY A 1 197 ? -17.688 1.165 12.336 1 92.88 197 GLY A O 1
ATOM 1530 N N . ILE A 1 198 ? -18.547 2.531 10.867 1 96.81 198 ILE A N 1
ATOM 1531 C CA . ILE A 1 198 ? -17.266 3.131 10.477 1 96.81 198 ILE A CA 1
ATOM 1532 C C . ILE A 1 198 ? -16.828 4.117 11.555 1 96.81 198 ILE A C 1
ATOM 1534 O O . ILE A 1 198 ? -17.625 4.875 12.086 1 96.81 198 ILE A O 1
ATOM 1538 N N . LEU A 1 199 ? -15.516 4.043 11.805 1 98.12 199 LEU A N 1
ATOM 1539 C CA . LEU A 1 199 ? -15.031 4.785 12.961 1 98.12 199 LEU A CA 1
ATOM 1540 C C . LEU A 1 199 ? -14.164 5.961 12.523 1 98.12 199 LEU A C 1
ATOM 1542 O O . LEU A 1 199 ? -13.453 5.879 11.516 1 98.12 199 LEU A O 1
ATOM 1546 N N . SER A 1 200 ? -14.289 7.008 13.266 1 98.12 200 SER A N 1
ATOM 1547 C CA . SER A 1 200 ? -13.391 8.156 13.203 1 98.12 200 SER A CA 1
ATOM 1548 C C . SER A 1 200 ? -12.641 8.344 14.516 1 98.12 200 SER A C 1
ATOM 1550 O O . SER A 1 200 ? -13.141 7.984 15.578 1 98.12 200 SER A O 1
ATOM 1552 N N . VAL A 1 201 ? -11.461 8.82 14.391 1 98.31 201 VAL A N 1
ATOM 1553 C CA . VAL A 1 201 ? -10.656 9.023 15.586 1 98.31 201 VAL A CA 1
ATOM 1554 C C . VAL A 1 201 ? -10.148 10.461 15.633 1 98.31 201 VAL A C 1
ATOM 1556 O O . VAL A 1 201 ? -9.828 11.047 14.594 1 98.31 201 VAL A O 1
ATOM 1559 N N . HIS A 1 202 ? -10.148 11 16.812 1 97.88 202 HIS A N 1
ATOM 1560 C CA . HIS A 1 202 ? -9.711 12.367 17.062 1 97.88 202 HIS A CA 1
ATOM 1561 C C . HIS A 1 202 ? -8.883 12.461 18.344 1 97.88 202 HIS A C 1
ATOM 1563 O O . HIS A 1 202 ? -9.203 11.812 19.344 1 97.88 202 HIS A O 1
ATOM 1569 N N . SER A 1 203 ? -7.801 13.18 18.312 1 97.62 203 SER A N 1
ATOM 1570 C CA . SER A 1 203 ? -6.93 13.406 19.469 1 97.62 203 SER A CA 1
ATOM 1571 C C . SER A 1 203 ? -6.281 14.781 19.406 1 97.62 203 SER A C 1
ATOM 1573 O O . SER A 1 203 ? -6.273 15.43 18.359 1 97.62 203 SER A O 1
ATOM 1575 N N . TRP A 1 204 ? -5.855 15.258 20.625 1 94.94 204 TRP A N 1
ATOM 1576 C CA . TRP A 1 204 ? -5.191 16.562 20.625 1 94.94 204 TRP A CA 1
ATOM 1577 C C . TRP A 1 204 ? -4.07 16.594 21.656 1 94.94 204 TRP A C 1
ATOM 1579 O O . TRP A 1 204 ? -4.035 15.758 22.578 1 94.94 204 TRP A O 1
ATOM 1589 N N . LEU A 1 205 ? -3.174 17.516 21.391 1 91.19 205 LEU A N 1
ATOM 1590 C CA . LEU A 1 205 ? -2.055 17.75 22.297 1 91.19 205 LEU A CA 1
ATOM 1591 C C . LEU A 1 205 ? -1.706 19.234 22.359 1 91.19 205 LEU A C 1
ATOM 1593 O O . LEU A 1 205 ? -1.982 19.969 21.406 1 91.19 205 LEU A O 1
ATOM 1597 N N . MET A 1 206 ? -1.258 19.531 23.562 1 87.88 206 MET A N 1
ATOM 1598 C CA . MET A 1 206 ? -0.721 20.875 23.719 1 87.88 206 MET A CA 1
ATOM 1599 C C . MET A 1 206 ? 0.802 20.875 23.641 1 87.88 206 MET A C 1
ATOM 1601 O O . MET A 1 206 ? 1.461 20.078 24.312 1 87.88 206 MET A O 1
ATOM 1605 N N . VAL A 1 207 ? 1.238 21.797 22.719 1 83.12 207 VAL A N 1
ATOM 1606 C CA . VAL A 1 207 ? 2.689 21.812 22.562 1 83.12 207 VAL A CA 1
ATOM 1607 C C . VAL A 1 207 ? 3.211 23.234 22.719 1 83.12 207 VAL A C 1
ATOM 1609 O O . VAL A 1 207 ? 2.514 24.188 22.375 1 83.12 207 VAL A O 1
ATOM 1612 N N . SER A 1 208 ? 4.309 23.375 23.422 1 74 208 SER A N 1
ATOM 1613 C CA . SER A 1 208 ? 4.949 24.688 23.562 1 74 208 SER A CA 1
ATOM 1614 C C . SER A 1 208 ? 6.094 24.844 22.578 1 74 208 SER A C 1
ATOM 1616 O O . SER A 1 208 ? 6.535 25.969 22.312 1 74 208 SER A O 1
ATOM 1618 N N . SER A 1 209 ? 6.539 23.734 22.047 1 67.25 209 SER A N 1
ATOM 1619 C CA . SER A 1 209 ? 7.738 23.766 21.219 1 67.25 209 SER A CA 1
ATOM 1620 C C . SER A 1 209 ? 7.383 23.812 19.734 1 67.25 209 SER A C 1
ATOM 1622 O O . SER A 1 209 ? 6.25 23.5 19.359 1 67.25 209 SER A O 1
ATOM 1624 N N . HIS A 1 210 ? 8.391 24.328 18.969 1 72.62 210 HIS A N 1
ATOM 1625 C CA . HIS A 1 210 ? 8.32 24.469 17.516 1 72.62 210 HIS A CA 1
ATOM 1626 C C . HIS A 1 210 ? 8.734 23.172 16.812 1 72.62 210 HIS A C 1
ATOM 1628 O O . HIS A 1 210 ? 9 23.172 15.609 1 72.62 210 HIS A O 1
ATOM 1634 N N . SER A 1 211 ? 8.703 22.141 17.516 1 80.75 211 SER A N 1
ATOM 1635 C CA . SER A 1 211 ? 9.203 20.906 16.906 1 80.75 211 SER A CA 1
ATOM 1636 C C . SER A 1 211 ? 8.141 20.266 16.016 1 80.75 211 SER A C 1
ATOM 1638 O O . SER A 1 211 ? 6.953 20.547 16.156 1 80.75 211 SER A O 1
ATOM 1640 N N . ALA A 1 212 ? 8.664 19.453 15.117 1 90.94 212 ALA A N 1
ATOM 1641 C CA . ALA A 1 212 ? 7.773 18.719 14.227 1 90.94 212 ALA A CA 1
ATOM 1642 C C . ALA A 1 212 ? 7.023 17.625 14.977 1 90.94 212 ALA A C 1
ATOM 1644 O O . ALA A 1 212 ? 7.609 16.906 15.789 1 90.94 212 ALA A O 1
ATOM 1645 N N . LEU A 1 213 ? 5.742 17.578 14.758 1 93.5 213 LEU A N 1
ATOM 1646 C CA . LEU A 1 213 ? 4.883 16.578 15.383 1 93.5 213 LEU A CA 1
ATOM 1647 C C . LEU A 1 213 ? 4.332 15.617 14.344 1 93.5 213 LEU A C 1
ATOM 1649 O O . LEU A 1 213 ? 4.086 16 13.195 1 93.5 213 LEU A O 1
ATOM 1653 N N . SER A 1 214 ? 4.191 14.391 14.789 1 96.31 214 SER A N 1
ATOM 1654 C CA . SER A 1 214 ? 3.598 13.391 13.914 1 96.31 214 SER A CA 1
ATOM 1655 C C . SER A 1 214 ? 2.418 12.695 14.594 1 96.31 214 SER A C 1
ATOM 1657 O O . SER A 1 214 ? 2.455 12.422 15.797 1 96.31 214 SER A O 1
ATOM 1659 N N . CYS A 1 215 ? 1.434 12.547 13.812 1 97.19 215 CYS A N 1
ATOM 1660 C CA . CYS A 1 215 ? 0.25 11.781 14.188 1 97.19 215 CYS A CA 1
ATOM 1661 C C . CYS A 1 215 ? 0.156 10.492 13.383 1 97.19 215 CYS A C 1
ATOM 1663 O O . CYS A 1 215 ? 0.134 10.523 12.148 1 97.19 215 CYS A O 1
ATOM 1665 N N . LEU A 1 216 ? 0.15 9.367 14.07 1 97.5 216 LEU A N 1
ATOM 1666 C CA . LEU A 1 216 ? 0.077 8.062 13.414 1 97.5 216 LEU A CA 1
ATOM 1667 C C . LEU A 1 216 ? -1.258 7.387 13.695 1 97.5 216 LEU A C 1
ATOM 1669 O O . LEU A 1 216 ? -1.646 7.234 14.859 1 97.5 216 LEU A O 1
ATOM 1673 N N . VAL A 1 217 ? -1.964 7.07 12.641 1 98.31 217 VAL A N 1
ATOM 1674 C CA . VAL A 1 217 ? -3.234 6.363 12.773 1 98.31 217 VAL A CA 1
ATOM 1675 C C . VAL A 1 217 ? -3.178 5.051 12 1 98.31 217 VAL A C 1
ATOM 1677 O O . VAL A 1 217 ? -2.77 5.023 10.836 1 98.31 217 VAL A O 1
ATOM 1680 N N . GLY A 1 218 ? -3.553 3.998 12.625 1 98 218 GLY A N 1
ATOM 1681 C CA . GLY A 1 218 ? -3.504 2.717 11.93 1 98 218 GLY A CA 1
ATOM 1682 C C . GLY A 1 218 ? -4.227 1.611 12.68 1 98 218 GLY A C 1
ATOM 1683 O O . GLY A 1 218 ? -4.633 1.792 13.828 1 98 218 GLY A O 1
ATOM 1684 N N . LEU A 1 219 ? -4.41 0.563 11.945 1 97.5 219 LEU A N 1
ATOM 1685 C CA . LEU A 1 219 ? -4.953 -0.647 12.555 1 97.5 219 LEU A CA 1
ATOM 1686 C C . LEU A 1 219 ? -3.846 -1.478 13.195 1 97.5 219 LEU A C 1
ATOM 1688 O O . LEU A 1 219 ? -2.697 -1.439 12.75 1 97.5 219 LEU A O 1
ATOM 1692 N N . PRO A 1 220 ? -4.211 -2.193 14.297 1 94.38 220 PRO A N 1
ATOM 1693 C CA . PRO A 1 220 ? -3.188 -3.035 14.922 1 94.38 220 PRO A CA 1
ATOM 1694 C C . PRO A 1 220 ? -2.512 -3.977 13.93 1 94.38 220 PRO A C 1
ATOM 1696 O O . PRO A 1 220 ? -3.189 -4.648 13.148 1 94.38 220 PRO A O 1
ATOM 1699 N N . GLY A 1 221 ? -1.242 -3.951 13.961 1 93.31 221 GLY A N 1
ATOM 1700 C CA . GLY A 1 221 ? -0.482 -4.875 13.133 1 93.31 221 GLY A CA 1
ATOM 1701 C C . GLY A 1 221 ? -0.223 -4.348 11.734 1 93.31 221 GLY A C 1
ATOM 1702 O O . GLY A 1 221 ? 0.409 -5.023 10.914 1 93.31 221 GLY A O 1
ATOM 1703 N N . GLU A 1 222 ? -0.737 -3.242 11.391 1 94.81 222 GLU A N 1
ATOM 1704 C CA . GLU A 1 222 ? -0.541 -2.654 10.07 1 94.81 222 GLU A CA 1
ATOM 1705 C C . GLU A 1 222 ? 0.319 -1.396 10.148 1 94.81 222 GLU A C 1
ATOM 1707 O O . GLU A 1 222 ? 0.492 -0.822 11.227 1 94.81 222 GLU A O 1
ATOM 1712 N N . VAL A 1 223 ? 0.87 -1.061 9.039 1 93.88 223 VAL A N 1
ATOM 1713 C CA . VAL A 1 223 ? 1.625 0.185 8.953 1 93.88 223 VAL A CA 1
ATOM 1714 C C . VAL A 1 223 ? 0.676 1.375 9.086 1 93.88 223 VAL A C 1
ATOM 1716 O O . VAL A 1 223 ? -0.293 1.488 8.328 1 93.88 223 VAL A O 1
ATOM 1719 N N . PRO A 1 224 ? 0.893 2.211 9.969 1 97 224 PRO A N 1
ATOM 1720 C CA . PRO A 1 224 ? -0.01 3.348 10.164 1 97 224 PRO A CA 1
ATOM 1721 C C . PRO A 1 224 ? 0.152 4.422 9.094 1 97 224 PRO A C 1
ATOM 1723 O O . PRO A 1 224 ? 1.178 4.465 8.406 1 97 224 PRO A O 1
ATOM 1726 N N . ILE A 1 225 ? -0.949 5.18 8.938 1 97.62 225 ILE A N 1
ATOM 1727 C CA . ILE A 1 225 ? -0.89 6.395 8.125 1 97.62 225 ILE A CA 1
ATOM 1728 C C . ILE A 1 225 ? -0.415 7.562 8.992 1 97.62 225 ILE A C 1
ATOM 1730 O O . ILE A 1 225 ? -0.906 7.762 10.102 1 97.62 225 ILE A O 1
ATOM 1734 N N . LYS A 1 226 ? 0.505 8.266 8.445 1 97.12 226 LYS A N 1
ATOM 1735 C CA . LYS A 1 226 ? 1.189 9.297 9.219 1 97.12 226 LYS A CA 1
ATOM 1736 C C . LYS A 1 226 ? 0.863 10.688 8.695 1 97.12 226 LYS A C 1
ATOM 1738 O O . LYS A 1 226 ? 0.8 10.906 7.484 1 97.12 226 LYS A O 1
ATOM 1743 N N . GLY A 1 227 ? 0.586 11.594 9.602 1 97.88 227 GLY A N 1
ATOM 1744 C CA . GLY A 1 227 ? 0.581 13.023 9.344 1 97.88 227 GLY A CA 1
ATOM 1745 C C . GLY A 1 227 ? 1.657 13.773 10.109 1 97.88 227 GLY A C 1
ATOM 1746 O O . GLY A 1 227 ? 1.93 13.461 11.273 1 97.88 227 GLY A O 1
ATOM 1747 N N . ARG A 1 228 ? 2.275 14.688 9.469 1 97.19 228 ARG A N 1
ATOM 1748 C CA . ARG A 1 228 ? 3.35 15.438 10.109 1 97.19 228 ARG A CA 1
ATOM 1749 C C . ARG A 1 228 ? 3.119 16.938 9.969 1 97.19 228 ARG A C 1
ATOM 1751 O O . ARG A 1 228 ? 2.748 17.422 8.898 1 97.19 228 ARG A O 1
ATOM 1758 N N . MET A 1 229 ? 3.422 17.641 11.102 1 95.25 229 MET A N 1
ATOM 1759 C CA . MET A 1 229 ? 3.229 19.094 11.078 1 95.25 229 MET A CA 1
ATOM 1760 C C . MET A 1 229 ? 4.242 19.781 11.984 1 95.25 229 MET A C 1
ATOM 1762 O O . MET A 1 229 ? 4.676 19.219 12.984 1 95.25 229 MET A O 1
ATOM 1766 N N . ARG A 1 230 ? 4.59 20.969 11.57 1 92.56 230 ARG A N 1
ATOM 1767 C CA . ARG A 1 230 ? 5.387 21.891 12.375 1 92.56 230 ARG A CA 1
ATOM 1768 C C . ARG A 1 230 ? 4.812 23.297 12.32 1 92.56 230 ARG A C 1
ATOM 1770 O O . ARG A 1 230 ? 4.441 23.781 11.242 1 92.56 230 ARG A O 1
ATOM 1777 N N . VAL A 1 231 ? 4.617 23.859 13.492 1 87.31 231 VAL A N 1
ATOM 1778 C CA . VAL A 1 231 ? 4.129 25.234 13.547 1 87.31 231 VAL A CA 1
ATOM 1779 C C . VAL A 1 231 ? 5.191 26.141 14.164 1 87.31 231 VAL A C 1
ATOM 1781 O O . VAL A 1 231 ? 5.711 25.844 15.25 1 87.31 231 VAL A O 1
ATOM 1784 N N . GLU A 1 232 ? 5.469 27.172 13.469 1 82.88 232 GLU A N 1
ATOM 1785 C CA . GLU A 1 232 ? 6.43 28.156 13.945 1 82.88 232 GLU A CA 1
ATOM 1786 C C . GLU A 1 232 ? 5.762 29.516 14.164 1 82.88 232 GLU A C 1
ATOM 1788 O O . GLU A 1 232 ? 5.137 30.062 13.25 1 82.88 232 GLU A O 1
ATOM 1793 N N . THR A 1 233 ? 5.617 29.906 15.406 1 74 233 THR A N 1
ATOM 1794 C CA . THR A 1 233 ? 5.113 31.25 15.711 1 74 233 THR A CA 1
ATOM 1795 C C . THR A 1 233 ? 6.27 32.219 15.93 1 74 233 THR A C 1
ATOM 1797 O O . THR A 1 233 ? 7.277 31.859 16.547 1 74 233 THR A O 1
ATOM 1800 N N . PRO A 1 234 ? 6.379 33.25 15.203 1 64.25 234 PRO A N 1
ATOM 1801 C CA . PRO A 1 234 ? 7.438 34.188 15.531 1 64.25 234 PRO A CA 1
ATOM 1802 C C . PRO A 1 234 ? 7.449 34.562 17.016 1 64.25 234 PRO A C 1
ATOM 1804 O O . PRO A 1 234 ? 6.398 34.594 17.656 1 64.25 234 PRO A O 1
ATOM 1807 N N . ASN A 1 235 ? 8.312 34.219 17.812 1 52.88 235 ASN A N 1
ATOM 1808 C CA . ASN A 1 235 ? 8.43 34.781 19.156 1 52.88 235 ASN A CA 1
ATOM 1809 C C . ASN A 1 235 ? 7.789 36.156 19.266 1 52.88 235 ASN A C 1
ATOM 1811 O O . ASN A 1 235 ? 8.219 37.094 18.594 1 52.88 235 ASN A O 1
ATOM 1815 N N . LEU A 1 236 ? 6.52 36.312 19.516 1 44.53 236 LEU A N 1
ATOM 1816 C CA . LEU A 1 236 ? 6.098 37.562 20.125 1 44.53 236 LEU A CA 1
ATOM 1817 C C . LEU A 1 236 ? 7.09 38.031 21.188 1 44.53 236 LEU A C 1
ATOM 1819 O O . LEU A 1 236 ? 6.941 39.094 21.766 1 44.53 236 LEU A O 1
ATOM 1823 N N . ASP A 1 237 ? 7.859 37.156 21.844 1 43 237 ASP A N 1
ATOM 1824 C CA . ASP A 1 237 ? 8.719 37.688 22.906 1 43 237 ASP A CA 1
ATOM 1825 C C . ASP A 1 237 ? 9.648 38.781 22.359 1 43 237 ASP A C 1
ATOM 1827 O O . ASP A 1 237 ? 10.008 39.719 23.078 1 43 237 ASP A O 1
ATOM 1831 N N . THR A 1 238 ? 10.367 38.5 21.281 1 39.75 238 THR A N 1
ATOM 1832 C CA . THR A 1 238 ? 11.359 39.562 21.188 1 39.75 238 THR A CA 1
ATOM 1833 C C . THR A 1 238 ? 10.711 40.844 20.703 1 39.75 238 THR A C 1
ATOM 1835 O O . THR A 1 238 ? 11.359 41.656 20.031 1 39.75 238 THR A O 1
ATOM 1838 N N . GLN A 1 239 ? 9.516 40.969 20.391 1 38.5 239 GLN A N 1
ATOM 1839 C CA . GLN A 1 239 ? 9.172 42.375 20.5 1 38.5 239 GLN A CA 1
ATOM 1840 C C . GLN A 1 239 ? 9.531 42.906 21.875 1 38.5 239 GLN A C 1
ATOM 1842 O O . GLN A 1 239 ? 9.023 42.438 22.891 1 38.5 239 GLN A O 1
ATOM 1847 N N . ASP A 1 240 ? 10.719 43.375 22.141 1 36.91 240 ASP A N 1
ATOM 1848 C CA . ASP A 1 240 ? 11.055 44.375 23.156 1 36.91 240 ASP A CA 1
ATOM 1849 C C . ASP A 1 240 ? 9.82 45.188 23.578 1 36.91 240 ASP A C 1
ATOM 1851 O O . ASP A 1 240 ? 9.188 45.812 22.75 1 36.91 240 ASP A O 1
ATOM 1855 N N . GLN A 1 241 ? 8.945 44.688 24.391 1 37.88 241 GLN A N 1
ATOM 1856 C CA . GLN A 1 241 ? 8.086 45.562 25.219 1 37.88 241 GLN A CA 1
ATOM 1857 C C . GLN A 1 241 ? 8.688 46.938 25.359 1 37.88 241 GLN A C 1
ATOM 1859 O O . GLN A 1 241 ? 9.406 47.219 26.328 1 37.88 241 GLN A O 1
ATOM 1864 N N . GLY A 1 242 ? 9.445 47.438 24.5 1 36.53 242 GLY A N 1
ATOM 1865 C CA . GLY A 1 242 ? 9.727 48.875 24.609 1 36.53 242 GLY A CA 1
ATOM 1866 C C . GLY A 1 242 ? 8.492 49.688 24.875 1 36.53 242 GLY A C 1
ATOM 1867 O O . GLY A 1 242 ? 8.523 50.938 24.766 1 36.53 242 GLY A O 1
ATOM 1868 N N . SER A 1 243 ? 7.348 49.062 24.766 1 38.16 243 SER A N 1
ATOM 1869 C CA . SER A 1 243 ? 6.262 50 25.062 1 38.16 243 SER A CA 1
ATOM 1870 C C . SER A 1 243 ? 6.223 50.344 26.547 1 38.16 243 SER A C 1
ATOM 1872 O O . SER A 1 243 ? 5.246 50.906 27.047 1 38.16 243 SER A O 1
ATOM 1874 N N . GLY A 1 244 ? 7.059 49.656 27.359 1 37.84 244 GLY A N 1
ATOM 1875 C CA . GLY A 1 244 ? 7.07 50.188 28.703 1 37.84 244 GLY A CA 1
ATOM 1876 C C . GLY A 1 244 ? 7.285 51.688 28.766 1 37.84 244 GLY A C 1
ATOM 1877 O O . GLY A 1 244 ? 7.559 52.25 29.828 1 37.84 244 GLY A O 1
ATOM 1878 N N . SER A 1 245 ? 7.68 52.25 27.625 1 38.84 245 SER A N 1
ATOM 1879 C CA . SER A 1 245 ? 8.117 53.625 27.75 1 38.84 245 SER A CA 1
ATOM 1880 C C . SER A 1 245 ? 6.965 54.531 28.156 1 38.84 245 SER A C 1
ATOM 1882 O O . SER A 1 245 ? 7.188 55.656 28.609 1 38.84 245 SER A O 1
ATOM 1884 N N . SER A 1 246 ? 5.723 54.156 27.641 1 44.19 246 SER A N 1
ATOM 1885 C CA . SER A 1 246 ? 4.836 55.312 27.688 1 44.19 246 SER A CA 1
ATOM 1886 C C . SER A 1 246 ? 4.34 55.562 29.109 1 44.19 246 SER A C 1
ATOM 1888 O O . SER A 1 246 ? 3.99 56.719 29.453 1 44.19 246 SER A O 1
ATOM 1890 N N . ALA A 1 247 ? 4.246 54.531 29.922 1 45.78 247 ALA A N 1
ATOM 1891 C CA . ALA A 1 247 ? 3.711 54.781 31.25 1 45.78 247 ALA A CA 1
ATOM 1892 C C . ALA A 1 247 ? 4.715 55.562 32.125 1 45.78 247 ALA A C 1
ATOM 1894 O O . ALA A 1 247 ? 4.328 56.406 32.906 1 45.78 247 ALA A O 1
ATOM 1895 N N . ALA A 1 248 ? 6.07 55.281 31.906 1 51.47 248 ALA A N 1
ATOM 1896 C CA . ALA A 1 248 ? 7.098 56 32.656 1 51.47 248 ALA A CA 1
ATOM 1897 C C . ALA A 1 248 ? 7.125 57.469 32.281 1 51.47 248 ALA A C 1
ATOM 1899 O O . ALA A 1 248 ? 7.344 58.344 33.125 1 51.47 248 ALA A O 1
ATOM 1900 N N . GLY A 1 249 ? 6.715 57.812 30.984 1 51.88 249 GLY A N 1
ATOM 1901 C CA . GLY A 1 249 ? 6.609 59.188 30.531 1 51.88 249 GLY A CA 1
ATOM 1902 C C . GLY A 1 249 ? 5.473 59.938 31.188 1 51.88 249 GLY A C 1
ATOM 1903 O O . GLY A 1 249 ? 5.637 61.094 31.594 1 51.88 249 GLY A O 1
ATOM 1904 N N . TRP A 1 250 ? 4.41 59.219 31.516 1 58.88 250 TRP A N 1
ATOM 1905 C CA . TRP A 1 250 ? 3.27 59.875 32.156 1 58.88 250 TRP A CA 1
ATOM 1906 C C . TRP A 1 250 ? 3.553 60.156 33.625 1 58.88 250 TRP A C 1
ATOM 1908 O O . TRP A 1 250 ? 3.186 61.219 34.125 1 58.88 250 TRP A O 1
ATOM 1918 N N . VAL A 1 251 ? 4.27 59.312 34.344 1 62.12 251 VAL A N 1
ATOM 1919 C CA . VAL A 1 251 ? 4.641 59.531 35.75 1 62.12 251 VAL A CA 1
ATOM 1920 C C . VAL A 1 251 ? 5.633 60.688 35.812 1 62.12 251 VAL A C 1
ATOM 1922 O O . VAL A 1 251 ? 5.496 61.562 36.688 1 62.12 251 VAL A O 1
ATOM 1925 N N . MET A 1 252 ? 6.59 60.812 34.812 1 64.06 252 MET A N 1
ATOM 1926 C CA . MET A 1 252 ? 7.551 61.938 34.781 1 64.06 252 MET A CA 1
ATOM 1927 C C . MET A 1 252 ? 6.855 63.25 34.469 1 64.06 252 MET A C 1
ATOM 1929 O O . MET A 1 252 ? 7.188 64.312 35.031 1 64.06 252 MET A O 1
ATOM 1933 N N . PHE A 1 253 ? 5.758 63.188 33.688 1 64.5 253 PHE A N 1
ATOM 1934 C CA . PHE A 1 253 ? 4.977 64.375 33.375 1 64.5 253 PHE A CA 1
ATOM 1935 C C . PHE A 1 253 ? 4.141 64.812 34.562 1 64.5 253 PHE A C 1
ATOM 1937 O O . PHE A 1 253 ? 4.035 66 34.844 1 64.5 253 PHE A O 1
ATOM 1944 N N . ALA A 1 254 ? 3.611 63.875 35.344 1 69.06 254 ALA A N 1
ATOM 1945 C CA . ALA A 1 254 ? 2.852 64.188 36.562 1 69.06 254 ALA A CA 1
ATOM 1946 C C . ALA A 1 254 ? 3.756 64.812 37.625 1 69.06 254 ALA A C 1
ATOM 1948 O O . ALA A 1 254 ? 3.402 65.812 38.25 1 69.06 254 ALA A O 1
ATOM 1949 N N . ILE A 1 255 ? 4.996 64.312 37.719 1 74.75 255 ILE A N 1
ATOM 1950 C CA . ILE A 1 255 ? 5.953 64.812 38.688 1 74.75 255 ILE A CA 1
ATOM 1951 C C . ILE A 1 255 ? 6.41 66.25 38.25 1 74.75 255 ILE A C 1
ATOM 1953 O O . ILE A 1 255 ? 6.488 67.125 39.094 1 74.75 255 ILE A O 1
ATOM 1957 N N . ALA A 1 256 ? 6.551 66.5 36.906 1 74.5 256 ALA A N 1
ATOM 1958 C CA . ALA A 1 256 ? 6.949 67.812 36.406 1 74.5 256 ALA A CA 1
ATOM 1959 C C . ALA A 1 256 ? 5.832 68.812 36.562 1 74.5 256 ALA A C 1
ATOM 1961 O O . ALA A 1 256 ? 6.082 69.938 36.938 1 74.5 256 ALA A O 1
ATOM 1962 N N . ALA A 1 257 ? 4.574 68.375 36.5 1 72.94 257 ALA A N 1
ATOM 1963 C CA . ALA A 1 257 ? 3.424 69.25 36.656 1 72.94 257 ALA A CA 1
ATOM 1964 C C . ALA A 1 257 ? 3.268 69.688 38.125 1 72.94 257 ALA A C 1
ATOM 1966 O O . ALA A 1 257 ? 3.043 70.812 38.438 1 72.94 257 ALA A O 1
ATOM 1967 N N . VAL A 1 258 ? 3.479 68.688 39.031 1 76.81 258 VAL A N 1
ATOM 1968 C CA . VAL A 1 258 ? 3.414 69 40.469 1 76.81 258 VAL A CA 1
ATOM 1969 C C . VAL A 1 258 ? 4.551 69.938 40.844 1 76.81 258 VAL A C 1
ATOM 1971 O O . VAL A 1 258 ? 4.34 70.875 41.594 1 76.81 258 VAL A O 1
ATOM 1974 N N . ALA A 1 259 ? 5.777 69.75 40.25 1 77.12 259 ALA A N 1
ATOM 1975 C CA . ALA A 1 259 ? 6.922 70.625 40.5 1 77.12 259 ALA A CA 1
ATOM 1976 C C . ALA A 1 259 ? 6.676 72 40 1 77.12 259 ALA A C 1
ATOM 1978 O O . ALA A 1 259 ? 7.004 73 40.656 1 77.12 259 ALA A O 1
ATOM 1979 N N . LEU A 1 260 ? 5.938 72.125 38.906 1 75.12 260 LEU A N 1
ATOM 1980 C CA . LEU A 1 260 ? 5.629 73.438 38.344 1 75.12 260 LEU A CA 1
ATOM 1981 C C . LEU A 1 260 ? 4.586 74.125 39.188 1 75.12 260 LEU A C 1
ATOM 1983 O O . LEU A 1 260 ? 4.695 75.375 39.406 1 75.12 260 LEU A O 1
ATOM 1987 N N . VAL A 1 261 ? 3.633 73.5 39.75 1 74.12 261 VAL A N 1
ATOM 1988 C CA . VAL A 1 261 ? 2.623 74.062 40.625 1 74.12 261 VAL A CA 1
ATOM 1989 C C . VAL A 1 261 ? 3.277 74.562 41.906 1 74.12 261 VAL A C 1
ATOM 1991 O O . VAL A 1 261 ? 3.014 75.688 42.375 1 74.12 261 VAL A O 1
ATOM 1994 N N . ILE A 1 262 ? 4.199 73.75 42.438 1 76.69 262 ILE A N 1
ATOM 1995 C CA . ILE A 1 262 ? 4.895 74.125 43.688 1 76.69 262 ILE A CA 1
ATOM 1996 C C . ILE A 1 262 ? 5.781 75.375 43.406 1 76.69 262 ILE A C 1
ATOM 1998 O O . ILE A 1 262 ? 5.789 76.312 44.219 1 76.69 262 ILE A O 1
ATOM 2002 N N . LEU A 1 263 ? 6.43 75.375 42.25 1 75.38 263 LEU A N 1
ATOM 2003 C CA . LEU A 1 263 ? 7.281 76.5 41.875 1 75.38 263 LEU A CA 1
ATOM 2004 C C . LEU A 1 263 ? 6.445 77.75 41.656 1 75.38 263 LEU A C 1
ATOM 2006 O O . LEU A 1 263 ? 6.844 78.875 42.062 1 75.38 263 LEU A O 1
ATOM 2010 N N . GLY A 1 264 ? 5.297 77.625 41.125 1 71.62 264 GLY A N 1
ATOM 2011 C CA . GLY A 1 264 ? 4.371 78.75 40.969 1 71.62 264 GLY A CA 1
ATOM 2012 C C . GLY A 1 264 ? 3.861 79.312 42.281 1 71.62 264 GLY A C 1
ATOM 2013 O O . GLY A 1 264 ? 3.826 80.5 42.5 1 71.62 264 GLY A O 1
ATOM 2014 N N . LEU A 1 265 ? 3.547 78.438 43.25 1 74.19 265 LEU A N 1
ATOM 2015 C CA . LEU A 1 265 ? 3.064 78.875 44.562 1 74.19 265 LEU A CA 1
ATOM 2016 C C . LEU A 1 265 ? 4.172 79.562 45.344 1 74.19 265 LEU A C 1
ATOM 2018 O O . LEU A 1 265 ? 3.928 80.562 46 1 74.19 265 LEU A O 1
ATOM 2022 N N . LEU A 1 266 ? 5.363 79.062 45.188 1 73.94 266 LEU A N 1
ATOM 2023 C CA . LEU A 1 266 ? 6.496 79.688 45.875 1 73.94 266 LEU A CA 1
ATOM 2024 C C . LEU A 1 266 ? 6.805 81.062 45.281 1 73.94 266 LEU A C 1
ATOM 2026 O O . LEU A 1 266 ? 7.102 82 46.031 1 73.94 266 LEU A O 1
ATOM 2030 N N . TYR A 1 267 ? 6.652 81.125 44 1 72.88 267 TYR A N 1
ATOM 2031 C CA . TYR A 1 267 ? 6.82 82.438 43.312 1 72.88 267 TYR A CA 1
ATOM 2032 C C . TYR A 1 267 ? 5.742 83.438 43.75 1 72.88 267 TYR A C 1
ATOM 2034 O O . TYR A 1 267 ? 6.027 84.625 43.969 1 72.88 267 TYR A O 1
ATOM 2042 N N . PHE A 1 268 ? 4.504 83.062 43.906 1 67.62 268 PHE A N 1
ATOM 2043 C CA . PHE A 1 268 ? 3.395 83.875 44.344 1 67.62 268 PHE A CA 1
ATOM 2044 C C . PHE A 1 268 ? 3.574 84.312 45.781 1 67.62 268 PHE A C 1
ATOM 2046 O O . PHE A 1 268 ? 3.318 85.5 46.125 1 67.62 268 PHE A O 1
ATOM 2053 N N . ARG A 1 269 ? 3.965 83.438 46.656 1 63.16 269 ARG A N 1
ATOM 2054 C CA . ARG A 1 269 ? 4.199 83.812 48.062 1 63.16 269 ARG A CA 1
ATOM 2055 C C . ARG A 1 269 ? 5.34 84.812 48.188 1 63.16 269 ARG A C 1
ATOM 2057 O O . ARG A 1 269 ? 5.281 85.75 49 1 63.16 269 ARG A O 1
ATOM 2064 N N . LYS A 1 270 ? 6.379 84.562 47.375 1 64.56 270 LYS A N 1
ATOM 2065 C CA . LYS A 1 270 ? 7.531 85.5 47.438 1 64.56 270 LYS A CA 1
ATOM 2066 C C . LYS A 1 270 ? 7.184 86.875 46.906 1 64.56 270 LYS A C 1
ATOM 2068 O O . LYS A 1 270 ? 7.664 87.875 47.438 1 64.56 270 LYS A O 1
ATOM 2073 N N . TYR A 1 271 ? 6.277 87 46 1 63.84 271 TYR A N 1
ATOM 2074 C CA . TYR A 1 271 ? 5.992 88.312 45.406 1 63.84 271 TYR A CA 1
ATOM 2075 C C . TYR A 1 271 ? 4.824 89 46.094 1 63.84 271 TYR A C 1
ATOM 2077 O O . TYR A 1 271 ? 4.652 90.188 45.969 1 63.84 271 TYR A O 1
ATOM 2085 N N . ARG A 1 272 ? 3.891 88.312 46.844 1 57.75 272 ARG A N 1
ATOM 2086 C CA . ARG A 1 272 ? 2.844 89 47.562 1 57.75 272 ARG A CA 1
ATOM 2087 C C . ARG A 1 272 ? 3.395 89.625 48.844 1 57.75 272 ARG A C 1
ATOM 2089 O O . ARG A 1 272 ? 2.785 90.562 49.406 1 57.75 272 ARG A O 1
ATOM 2096 N N . GLY A 1 273 ? 4.434 89 49.531 1 49.16 273 GLY A N 1
ATOM 2097 C CA . GLY A 1 273 ? 4.891 89.562 50.781 1 49.16 273 GLY A CA 1
ATOM 2098 C C . GLY A 1 273 ? 5.727 90.812 50.625 1 49.16 273 GLY A C 1
ATOM 2099 O O . GLY A 1 273 ? 6.273 91.375 51.594 1 49.16 273 GLY A O 1
ATOM 2100 N N . LYS A 1 274 ? 6.145 91.25 49.469 1 49.22 274 LYS A N 1
ATOM 2101 C CA . LYS A 1 274 ? 7.039 92.375 49.562 1 49.22 274 LYS A CA 1
ATOM 2102 C C . LYS A 1 274 ? 6.262 93.688 49.875 1 49.22 274 LYS A C 1
ATOM 2104 O O . LYS A 1 274 ? 5.77 94.375 48.938 1 49.22 274 LYS A O 1
ATOM 2109 N N . GLY A 1 275 ? 5.445 93.688 50.844 1 39.97 275 GLY A N 1
ATOM 2110 C CA . GLY A 1 275 ? 5.117 95 51.312 1 39.97 275 GLY A CA 1
ATOM 2111 C C . GLY A 1 275 ? 6.34 95.875 51.594 1 39.97 275 GLY A C 1
ATOM 2112 O O . GLY A 1 275 ? 7.449 95.312 51.719 1 39.97 275 GLY A O 1
ATOM 2113 N N . PRO A 1 276 ? 6.25 97.25 51.594 1 41.75 276 PRO A N 1
ATOM 2114 C CA . PRO A 1 276 ? 7.344 98.188 51.75 1 41.75 276 PRO A CA 1
ATOM 2115 C C . PRO A 1 276 ? 8.117 98 53.031 1 41.75 276 PRO A C 1
ATOM 2117 O O . PRO A 1 276 ? 7.539 98.125 54.125 1 41.75 276 PRO A O 1
ATOM 2120 N N . ASP A 1 277 ? 8.836 97.125 53.25 1 34.31 277 ASP A N 1
ATOM 2121 C CA . ASP A 1 277 ? 9.633 97.125 54.469 1 34.31 277 ASP A CA 1
ATOM 2122 C C . ASP A 1 277 ? 10.484 98.375 54.562 1 34.31 277 ASP A C 1
ATOM 2124 O O . ASP A 1 277 ? 11.031 98.875 53.562 1 34.31 277 ASP A O 1
ATOM 2128 N N . SER A 1 278 ? 10.07 99.312 55.5 1 35.75 278 SER A N 1
ATOM 2129 C CA . SER A 1 278 ? 10.898 100.312 56.125 1 35.75 278 SER A CA 1
ATOM 2130 C C . SER A 1 278 ? 12.312 99.812 56.375 1 35.75 278 SER A C 1
ATOM 2132 O O . SER A 1 278 ? 12.508 98.688 56.812 1 35.75 278 SER A O 1
ATOM 2134 N N . LYS A 1 279 ? 13.297 100.5 55.812 1 33.72 279 LYS A N 1
ATOM 2135 C CA . LYS A 1 279 ? 14.758 100.375 55.75 1 33.72 279 LYS A CA 1
ATOM 2136 C C . LYS A 1 279 ? 15.344 100.188 57.156 1 33.72 279 LYS A C 1
ATOM 2138 O O . LYS A 1 279 ? 16.484 100.562 57.406 1 33.72 279 LYS A O 1
ATOM 2143 N N . HIS A 1 280 ? 14.82 99.438 58.156 1 30.23 280 HIS A N 1
ATOM 2144 C CA . HIS A 1 280 ? 15.82 99.625 59.188 1 30.23 280 HIS A CA 1
ATOM 2145 C C . HIS A 1 280 ? 17.172 99.125 58.75 1 30.23 280 HIS A C 1
ATOM 2147 O O . HIS A 1 280 ? 17.25 98 58.125 1 30.23 280 HIS A O 1
ATOM 2153 N N . ALA A 1 281 ? 18.188 99.938 58.531 1 28.38 281 ALA A N 1
ATOM 2154 C CA . ALA A 1 281 ? 19.594 99.938 58.188 1 28.38 281 ALA A CA 1
ATOM 2155 C C . ALA A 1 281 ? 20.375 98.938 59 1 28.38 281 ALA A C 1
ATOM 2157 O O . ALA A 1 281 ? 21.594 99 59.125 1 28.38 281 ALA A O 1
ATOM 2158 N N . ASN A 1 282 ? 19.781 97.75 59.406 1 25.34 282 ASN A N 1
ATOM 2159 C CA . ASN A 1 282 ? 20.719 97.125 60.312 1 25.34 282 ASN A CA 1
ATOM 2160 C C . ASN A 1 282 ? 22.016 96.75 59.594 1 25.34 282 ASN A C 1
ATOM 2162 O O . ASN A 1 282 ? 21.984 96.375 58.438 1 25.34 282 ASN A O 1
ATOM 2166 N N . ASN A 1 283 ? 23.25 96.938 60.062 1 27.11 283 ASN A N 1
ATOM 2167 C CA . ASN A 1 283 ? 24.703 96.875 59.906 1 27.11 283 ASN A CA 1
ATOM 2168 C C . ASN A 1 283 ? 25.188 95.438 59.719 1 27.11 283 ASN A C 1
ATOM 2170 O O . ASN A 1 283 ? 26.391 95.125 59.781 1 27.11 283 ASN A O 1
ATOM 2174 N N . GLY A 1 284 ? 24.266 94.312 59.562 1 23.81 284 GLY A N 1
ATOM 2175 C CA . GLY A 1 284 ? 24.984 93.125 59.938 1 23.81 284 GLY A CA 1
ATOM 2176 C C . GLY A 1 284 ? 26.078 92.75 58.938 1 23.81 284 GLY A C 1
ATOM 2177 O O . GLY A 1 284 ? 26.062 93.188 57.812 1 23.81 284 GLY A O 1
ATOM 2178 N N . ASP A 1 285 ? 27.141 91.812 59.344 1 28.17 285 ASP A N 1
ATOM 2179 C CA . ASP A 1 285 ? 28.484 91.375 59 1 28.17 285 ASP A CA 1
ATOM 2180 C C . ASP A 1 285 ? 28.422 90.375 57.844 1 28.17 285 ASP A C 1
ATOM 2182 O O . ASP A 1 285 ? 27.406 89.688 57.656 1 28.17 285 ASP A O 1
ATOM 2186 N N . PRO A 1 286 ? 29.453 90.062 56.844 1 26.77 286 PRO A N 1
ATOM 2187 C CA . PRO A 1 286 ? 29.875 89.5 55.594 1 26.77 286 PRO A CA 1
ATOM 2188 C C . PRO A 1 286 ? 29.938 87.938 55.625 1 26.77 286 PRO A C 1
ATOM 2190 O O . PRO A 1 286 ? 30.203 87.312 54.594 1 26.77 286 PRO A O 1
ATOM 2193 N N . SER A 1 287 ? 29.938 87.062 56.688 1 25 287 SER A N 1
ATOM 2194 C CA . SER A 1 287 ? 30.906 86 56.688 1 25 287 SER A CA 1
ATOM 2195 C C . SER A 1 287 ? 30.484 84.875 55.75 1 25 287 SER A C 1
ATOM 2197 O O . SER A 1 287 ? 31.312 84.375 54.969 1 25 287 SER A O 1
ATOM 2199 N N . GLU A 1 288 ? 29.594 83.75 56.062 1 25.31 288 GLU A N 1
ATOM 2200 C CA . GLU A 1 288 ? 29.922 82.312 56.125 1 25.31 288 GLU A CA 1
ATOM 2201 C C . GLU A 1 288 ? 29.594 81.625 54.812 1 25.31 288 GLU A C 1
ATOM 2203 O O . GLU A 1 288 ? 28.453 81.188 54.594 1 25.31 288 GLU A O 1
ATOM 2208 N N . LEU A 1 289 ? 29.719 81.938 53.625 1 23.39 289 LEU A N 1
ATOM 2209 C CA . LEU A 1 289 ? 29.344 81.25 52.406 1 23.39 289 LEU A CA 1
ATOM 2210 C C . LEU A 1 289 ? 30.234 80 52.219 1 23.39 289 LEU A C 1
ATOM 2212 O O . LEU A 1 289 ? 30.156 79.375 51.188 1 23.39 289 LEU A O 1
ATOM 2216 N N . GLU A 1 290 ? 31.219 79.625 53.062 1 24.31 290 GLU A N 1
ATOM 2217 C CA . GLU A 1 290 ? 32.312 78.812 52.438 1 24.31 290 GLU A CA 1
ATOM 2218 C C . GLU A 1 290 ? 31.812 77.438 52 1 24.31 290 GLU A C 1
ATOM 2220 O O . GLU A 1 290 ? 32.156 77 50.938 1 24.31 290 GLU A O 1
ATOM 2225 N N . ASN A 1 291 ? 31.453 76.375 52.844 1 27.83 291 ASN A N 1
ATOM 2226 C CA . ASN A 1 291 ? 32.094 75.062 52.906 1 27.83 291 ASN A CA 1
ATOM 2227 C C . ASN A 1 291 ? 31.422 74.062 51.969 1 27.83 291 ASN A C 1
ATOM 2229 O O . ASN A 1 291 ? 30.531 73.312 52.406 1 27.83 291 ASN A O 1
ATOM 2233 N N . LEU A 1 292 ? 30.797 74.25 50.875 1 24.62 292 LEU A N 1
ATOM 2234 C CA . LEU A 1 292 ? 30.109 73.188 50.125 1 24.62 292 LEU A CA 1
ATOM 2235 C C . LEU A 1 292 ? 31.109 72.125 49.625 1 24.62 292 LEU A C 1
ATOM 2237 O O . LEU A 1 292 ? 30.703 71.125 49.062 1 24.62 292 LEU A O 1
ATOM 2241 N N . LEU A 1 293 ? 32.25 72.375 49.094 1 26.02 293 LEU A N 1
ATOM 2242 C CA . LEU A 1 293 ? 32.75 71.625 47.969 1 26.02 293 LEU A CA 1
ATOM 2243 C C . LEU A 1 293 ? 33.219 70.25 48.406 1 26.02 293 LEU A C 1
ATOM 2245 O O . LEU A 1 293 ? 33 69.25 47.719 1 26.02 293 LEU A O 1
ATOM 2249 N N . SER A 1 294 ? 34.188 70.125 49.281 1 25.94 294 SER A N 1
ATOM 2250 C CA . SER A 1 294 ? 35.375 69.25 49.062 1 25.94 294 SER A CA 1
ATOM 2251 C C . SER A 1 294 ? 35.031 67.812 49.344 1 25.94 294 SER A C 1
ATOM 2253 O O . SER A 1 294 ? 35.438 66.875 48.562 1 25.94 294 SER A O 1
ATOM 2255 N N . THR A 1 295 ? 34.938 67.25 50.562 1 30.16 295 THR A N 1
ATOM 2256 C CA . THR A 1 295 ? 35.906 66.312 51.156 1 30.16 295 THR A CA 1
ATOM 2257 C C . THR 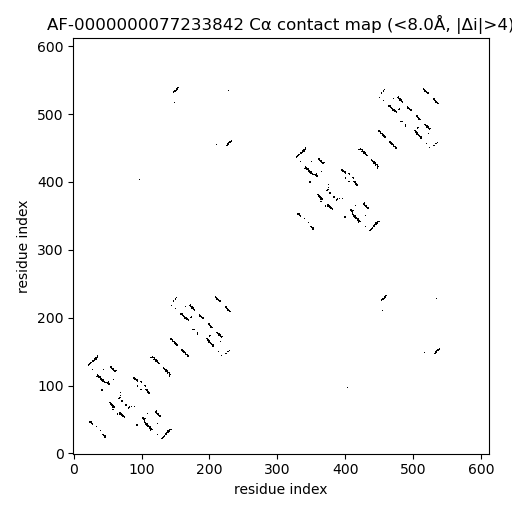A 1 295 ? 35.438 64.875 51.031 1 30.16 295 THR A C 1
ATOM 2259 O O . THR A 1 295 ? 34.844 64.312 51.969 1 30.16 295 THR A O 1
ATOM 2262 N N . GLY A 1 296 ? 34.625 64.312 50.062 1 26.59 296 GLY A N 1
ATOM 2263 C CA . GLY A 1 296 ? 34.156 62.969 50.25 1 26.59 296 GLY A CA 1
ATOM 2264 C C . GLY A 1 296 ? 35.25 61.938 50.125 1 26.59 296 GLY A C 1
ATOM 2265 O O . GLY A 1 296 ? 35 60.75 50.031 1 26.59 296 GLY A O 1
ATOM 2266 N N . LEU A 1 297 ? 36.375 62.219 49.562 1 26.42 297 LEU A N 1
ATOM 2267 C CA . LEU A 1 297 ? 37.125 61.094 48.969 1 26.42 297 LEU A CA 1
ATOM 2268 C C . LEU A 1 297 ? 37.562 60.125 50.031 1 26.42 297 LEU A C 1
ATOM 2270 O O . LEU A 1 297 ? 37.812 58.938 49.75 1 26.42 297 LEU A O 1
ATOM 2274 N N . GLN A 1 298 ? 38.062 60.594 51.156 1 24.16 298 GLN A N 1
ATOM 2275 C CA . GLN A 1 298 ? 39.25 59.906 51.625 1 24.16 298 GLN A CA 1
ATOM 2276 C C . GLN A 1 298 ? 38.875 58.531 52.188 1 24.16 298 GLN A C 1
ATOM 2278 O O . GLN A 1 298 ? 39.594 57.562 52 1 24.16 298 GLN A O 1
ATOM 2283 N N . ASP A 1 299 ? 38.062 58.281 53.156 1 27.48 299 ASP A N 1
ATOM 2284 C CA . ASP A 1 299 ? 38.656 57.625 54.344 1 27.48 299 ASP A CA 1
ATOM 2285 C C . ASP A 1 299 ? 38.5 56.125 54.25 1 27.48 299 ASP A C 1
ATOM 2287 O O . ASP A 1 299 ? 38.656 55.406 55.281 1 27.48 299 ASP A O 1
ATOM 2291 N N . TYR A 1 300 ? 37.938 55.469 53.188 1 25.25 300 TYR A N 1
ATOM 2292 C CA . TYR A 1 300 ? 37.5 54.125 53.562 1 25.25 300 TYR A CA 1
ATOM 2293 C C . TYR A 1 300 ? 38.656 53.219 53.875 1 25.25 300 TYR A C 1
ATOM 2295 O O . TYR A 1 300 ? 39.188 52.531 52.969 1 25.25 300 TYR A O 1
ATOM 2303 N N . TYR A 1 301 ? 39.812 53.719 54.375 1 29.67 301 TYR A N 1
ATOM 2304 C CA . TYR A 1 301 ? 40.938 52.812 54.594 1 29.67 301 TYR A CA 1
ATOM 2305 C C . TYR A 1 301 ? 40.594 51.812 55.688 1 29.67 301 TYR A C 1
ATOM 2307 O O . TYR A 1 301 ? 40.906 52.031 56.875 1 29.67 301 TYR A O 1
ATOM 2315 N N . GLY A 1 302 ? 39.281 51.5 55.906 1 26.2 302 GLY A N 1
ATOM 2316 C CA . GLY A 1 302 ? 39.25 50.75 57.156 1 26.2 302 GLY A CA 1
ATOM 2317 C C . GLY A 1 302 ? 40.219 49.594 57.188 1 26.2 302 GLY A C 1
ATOM 2318 O O . GLY A 1 302 ? 40.656 49.125 56.125 1 26.2 302 GLY A O 1
ATOM 2319 N N . LYS A 1 303 ? 40.688 49.25 58.375 1 30.77 303 LYS A N 1
ATOM 2320 C CA . LYS A 1 303 ? 41.531 48.406 59.219 1 30.77 303 LYS A CA 1
ATOM 2321 C C . LYS A 1 303 ? 41.281 46.906 58.938 1 30.77 303 LYS A C 1
ATOM 2323 O O . LYS A 1 303 ? 40.156 46.438 59.156 1 30.77 303 LYS A O 1
ATOM 2328 N N . LEU A 1 304 ? 41.906 46.438 57.781 1 27.38 304 LEU A N 1
ATOM 2329 C CA . LEU A 1 304 ? 42.188 45.031 57.562 1 27.38 304 LEU A CA 1
ATOM 2330 C C . LEU A 1 304 ? 42.781 44.375 58.812 1 27.38 304 LEU A C 1
ATOM 2332 O O . LEU A 1 304 ? 43.719 44.906 59.406 1 27.38 304 LEU A O 1
ATOM 2336 N N . PRO A 1 305 ? 42.062 43.688 59.594 1 31.25 305 PRO A N 1
ATOM 2337 C CA . PRO A 1 305 ? 42.75 42.938 60.625 1 31.25 305 PRO A CA 1
ATOM 2338 C C . PRO A 1 305 ? 43.938 42.125 60.094 1 31.25 305 PRO A C 1
ATOM 2340 O O . PRO A 1 305 ? 44.062 41.906 58.906 1 31.25 305 PRO A O 1
ATOM 2343 N N . ASP A 1 306 ? 44.938 41.5 61 1 26.39 306 ASP A N 1
ATOM 2344 C CA . ASP A 1 306 ? 45.969 40.469 60.875 1 26.39 306 ASP A CA 1
ATOM 2345 C C . ASP A 1 306 ? 45.438 39.25 60.094 1 26.39 306 ASP A C 1
ATOM 2347 O O . ASP A 1 306 ? 44.281 38.875 60.25 1 26.39 306 ASP A O 1
ATOM 2351 N N . MET B 1 1 ? 8.305 -73.375 -40.438 1 35.5 1 MET B N 1
ATOM 2352 C CA . MET B 1 1 ? 9.375 -72.75 -39.688 1 35.5 1 MET B CA 1
ATOM 2353 C C . MET B 1 1 ? 9.438 -71.25 -40.062 1 35.5 1 MET B C 1
ATOM 2355 O O . MET B 1 1 ? 10.227 -70.5 -39.469 1 35.5 1 MET B O 1
ATOM 2359 N N . GLY B 1 2 ? 8.789 -70.938 -41.188 1 46.53 2 GLY B N 1
ATOM 2360 C CA . GLY B 1 2 ? 8.992 -69.625 -41.75 1 46.53 2 GLY B CA 1
ATOM 2361 C C . GLY B 1 2 ? 8.172 -68.5 -41.062 1 46.53 2 GLY B C 1
ATOM 2362 O O . GLY B 1 2 ? 8.477 -67.312 -41.219 1 46.53 2 GLY B O 1
ATOM 2363 N N . SER B 1 3 ? 6.957 -68.875 -40.625 1 54.44 3 SER B N 1
ATOM 2364 C CA . SER B 1 3 ? 5.977 -67.875 -40.281 1 54.44 3 SER B CA 1
ATOM 2365 C C . SER B 1 3 ? 6.293 -67.25 -38.906 1 54.44 3 SER B C 1
ATOM 2367 O O . SER B 1 3 ? 5.68 -66.25 -38.531 1 54.44 3 SER B O 1
ATOM 2369 N N . GLN B 1 4 ? 7.148 -68 -38.094 1 55.28 4 GLN B N 1
ATOM 2370 C CA . GLN B 1 4 ? 7.371 -67.562 -36.75 1 55.28 4 GLN B CA 1
ATOM 2371 C C . GLN B 1 4 ? 8.367 -66.375 -36.719 1 55.28 4 GLN B C 1
ATOM 2373 O O . GLN B 1 4 ? 8.562 -65.75 -35.688 1 55.28 4 GLN B O 1
ATOM 2378 N N . LEU B 1 5 ? 9.102 -66.312 -37.938 1 52.03 5 LEU B N 1
ATOM 2379 C CA . LEU B 1 5 ? 10.188 -65.312 -37.938 1 52.03 5 LEU B CA 1
ATOM 2380 C C . LEU B 1 5 ? 9.641 -63.875 -38.062 1 52.03 5 LEU B C 1
ATOM 2382 O O . LEU B 1 5 ? 10.227 -62.938 -37.5 1 52.03 5 LEU B O 1
ATOM 2386 N N . VAL B 1 6 ? 8.414 -63.812 -38.688 1 53.66 6 VAL B N 1
ATOM 2387 C CA . VAL B 1 6 ? 7.961 -62.469 -39.031 1 53.66 6 VAL B CA 1
ATOM 2388 C C . VAL B 1 6 ? 7.438 -61.781 -37.812 1 53.66 6 VAL B C 1
ATOM 2390 O O . VAL B 1 6 ? 7.516 -60.531 -37.688 1 53.66 6 VAL B O 1
ATOM 2393 N N . PHE B 1 7 ? 6.926 -62.625 -36.844 1 53.41 7 PHE B N 1
ATOM 2394 C CA . PHE B 1 7 ? 6.293 -61.969 -35.688 1 53.41 7 PHE B CA 1
ATOM 2395 C C . PHE B 1 7 ? 7.336 -61.344 -34.781 1 53.41 7 PHE B C 1
ATOM 2397 O O . PHE B 1 7 ? 7.055 -60.375 -34.094 1 53.41 7 PHE B O 1
ATOM 2404 N N . TRP B 1 8 ? 8.625 -61.969 -34.75 1 52.31 8 TRP B N 1
ATOM 2405 C CA . TRP B 1 8 ? 9.625 -61.469 -33.812 1 52.31 8 TRP B CA 1
ATOM 2406 C C . TRP B 1 8 ? 10.188 -60.125 -34.281 1 52.31 8 TRP B C 1
ATOM 2408 O O . TRP B 1 8 ? 10.758 -59.375 -33.5 1 52.31 8 TRP B O 1
ATOM 2418 N N . LEU B 1 9 ? 10.078 -59.875 -35.625 1 51.56 9 LEU B N 1
ATOM 2419 C CA . LEU B 1 9 ? 10.719 -58.656 -36.094 1 51.56 9 LEU B CA 1
ATOM 2420 C C . LEU B 1 9 ? 9.883 -57.406 -35.75 1 51.56 9 LEU B C 1
ATOM 2422 O O . LEU B 1 9 ? 10.391 -56.312 -35.719 1 51.56 9 LEU B O 1
ATOM 2426 N N . ALA B 1 10 ? 8.555 -57.594 -35.656 1 53.59 10 ALA B N 1
ATOM 2427 C CA . ALA B 1 10 ? 7.719 -56.406 -35.406 1 53.59 10 ALA B CA 1
ATOM 2428 C C . ALA B 1 10 ? 7.902 -55.906 -33.969 1 53.59 10 ALA B C 1
ATOM 2430 O O . ALA B 1 10 ? 7.551 -54.75 -33.688 1 53.59 10 ALA B O 1
ATOM 2431 N N . ALA B 1 11 ? 8.266 -56.844 -33.062 1 51.94 11 ALA B N 1
ATOM 2432 C CA . ALA B 1 11 ? 8.305 -56.406 -31.672 1 51.94 11 ALA B CA 1
ATOM 2433 C C . ALA B 1 11 ? 9.445 -55.438 -31.438 1 51.94 11 ALA B C 1
ATOM 2435 O O . ALA B 1 11 ? 9.391 -54.594 -30.516 1 51.94 11 ALA B O 1
ATOM 2436 N N . LEU B 1 12 ? 10.602 -55.562 -32.156 1 49.78 12 LEU B N 1
ATOM 2437 C CA . LEU B 1 12 ? 11.789 -54.875 -31.703 1 49.78 12 LEU B CA 1
ATOM 2438 C C . LEU B 1 12 ? 11.727 -53.375 -32.094 1 49.78 12 LEU B C 1
ATOM 2440 O O . LEU B 1 12 ? 12.516 -52.562 -31.609 1 49.78 12 LEU B O 1
ATOM 2444 N N . PHE B 1 13 ? 10.984 -53.094 -33.25 1 48.06 13 PHE B N 1
ATOM 2445 C CA . PHE B 1 13 ? 11.289 -51.719 -33.656 1 48.06 13 PHE B CA 1
ATOM 2446 C C . PHE B 1 13 ? 10.523 -50.719 -32.781 1 48.06 13 PHE B C 1
ATOM 2448 O O . PHE B 1 13 ? 9.633 -50.031 -33.25 1 48.06 13 PHE B O 1
ATOM 2455 N N . ASN B 1 14 ? 10.188 -51.125 -31.547 1 49.59 14 ASN B N 1
ATOM 2456 C CA . ASN B 1 14 ? 9.797 -49.938 -30.766 1 49.59 14 ASN B CA 1
ATOM 2457 C C . ASN B 1 14 ? 10.906 -48.906 -30.734 1 49.59 14 ASN B C 1
ATOM 2459 O O . ASN B 1 14 ? 11.836 -49 -29.938 1 49.59 14 ASN B O 1
ATOM 2463 N N . VAL B 1 15 ? 11.289 -48.344 -31.875 1 49.66 15 VAL B N 1
ATOM 2464 C CA . VAL B 1 15 ? 12.102 -47.125 -31.891 1 49.66 15 VAL B CA 1
ATOM 2465 C C . VAL B 1 15 ? 11.602 -46.156 -30.812 1 49.66 15 VAL B C 1
ATOM 2467 O O . VAL B 1 15 ? 10.484 -45.656 -30.906 1 49.66 15 VAL B O 1
ATOM 2470 N N . TRP B 1 16 ? 12.047 -46.406 -29.625 1 49.72 16 TRP B N 1
ATOM 2471 C CA . TRP B 1 16 ? 12.008 -45.281 -28.703 1 49.72 16 TRP B CA 1
ATOM 2472 C C . TRP B 1 16 ? 12.367 -43.969 -29.422 1 49.72 16 TRP B C 1
ATOM 2474 O O . TRP B 1 16 ? 13.516 -43.781 -29.812 1 49.72 16 TRP B O 1
ATOM 2484 N N . PHE B 1 17 ? 11.422 -43.406 -30.219 1 48.78 17 PHE B N 1
ATOM 2485 C CA . PHE B 1 17 ? 11.609 -42 -30.562 1 48.78 17 PHE B CA 1
ATOM 2486 C C . PHE B 1 17 ? 12.156 -41.219 -29.375 1 48.78 17 PHE B C 1
ATOM 2488 O O . PHE B 1 17 ? 11.406 -40.875 -28.469 1 48.78 17 PHE B O 1
ATOM 2495 N N . ILE B 1 18 ? 13.383 -41.438 -29 1 48.53 18 ILE B N 1
ATOM 2496 C CA . ILE B 1 18 ? 14.016 -40.344 -28.266 1 48.53 18 ILE B CA 1
ATOM 2497 C C . ILE B 1 18 ? 13.641 -39 -28.922 1 48.53 18 ILE B C 1
ATOM 2499 O O . ILE B 1 18 ? 14.062 -38.719 -30.031 1 48.53 18 ILE B O 1
ATOM 2503 N N . HIS B 1 19 ? 12.445 -38.469 -28.781 1 49.59 19 HIS B N 1
ATOM 2504 C CA . HIS B 1 19 ? 12.25 -37.062 -29.094 1 49.59 19 HIS B CA 1
ATOM 2505 C C . HIS B 1 19 ? 13.492 -36.219 -28.75 1 49.59 19 HIS B C 1
ATOM 2507 O O . HIS B 1 19 ? 13.766 -35.969 -27.578 1 49.59 19 HIS B O 1
ATOM 2513 N N . ALA B 1 20 ? 14.539 -36.344 -29.5 1 49.88 20 ALA B N 1
ATOM 2514 C CA . ALA B 1 20 ? 15.609 -35.344 -29.406 1 49.88 20 ALA B CA 1
ATOM 2515 C C . ALA B 1 20 ? 15.031 -33.938 -29.297 1 49.88 20 ALA B C 1
ATOM 2517 O O . ALA B 1 20 ? 14.297 -33.5 -30.188 1 49.88 20 ALA B O 1
ATOM 2518 N N . ALA B 1 21 ? 14.875 -33.312 -28.188 1 56.22 21 ALA B N 1
ATOM 2519 C CA . ALA B 1 21 ? 14.547 -31.891 -28.031 1 56.22 21 ALA B CA 1
ATOM 2520 C C . ALA B 1 21 ? 15.234 -31.031 -29.094 1 56.22 21 ALA B C 1
ATOM 2522 O O . ALA B 1 21 ? 16.375 -31.312 -29.484 1 56.22 21 ALA B O 1
ATOM 2523 N N . PRO B 1 22 ? 14.461 -30.359 -29.953 1 59.53 22 PRO B N 1
ATOM 2524 C CA . PRO B 1 22 ? 15.109 -29.531 -30.969 1 59.53 22 PRO B CA 1
ATOM 2525 C C . PRO B 1 22 ? 16.359 -28.812 -30.453 1 59.53 22 PRO B C 1
ATOM 2527 O O . PRO B 1 22 ? 16.359 -28.328 -29.312 1 59.53 22 PRO B O 1
ATOM 2530 N N . GLU B 1 23 ? 17.516 -29.125 -30.984 1 70.31 23 GLU B N 1
ATOM 2531 C CA . GLU B 1 23 ? 18.844 -28.609 -30.688 1 70.31 23 GLU B CA 1
ATOM 2532 C C . GLU B 1 23 ? 18.859 -27.078 -30.766 1 70.31 23 GLU B C 1
ATOM 2534 O O . GLU B 1 23 ? 19.672 -26.422 -30.094 1 70.31 23 GLU B O 1
ATOM 2539 N N . ASN B 1 24 ? 17.781 -26.453 -31.297 1 88.81 24 ASN B N 1
ATOM 2540 C CA . ASN B 1 24 ? 17.734 -25 -31.453 1 88.81 24 ASN B CA 1
ATOM 2541 C C . ASN B 1 24 ? 16.609 -24.391 -30.625 1 88.81 24 ASN B C 1
ATOM 2543 O O . ASN B 1 24 ? 15.516 -24.953 -30.547 1 88.81 24 ASN B O 1
ATOM 2547 N N . PHE B 1 25 ? 16.922 -23.422 -29.797 1 95.44 25 PHE B N 1
ATOM 2548 C CA . PHE B 1 25 ? 15.922 -22.703 -29.016 1 95.44 25 PHE B CA 1
ATOM 2549 C C . PHE B 1 25 ? 16.125 -21.203 -29.141 1 95.44 25 PHE B C 1
ATOM 2551 O O . PHE B 1 25 ? 17.188 -20.734 -29.547 1 95.44 25 PHE B O 1
ATOM 2558 N N . VAL B 1 26 ? 15.047 -20.531 -28.938 1 97.25 26 VAL B N 1
ATOM 2559 C CA . VAL B 1 26 ? 15.07 -19.078 -28.797 1 97.25 26 VAL B CA 1
ATOM 2560 C C . VAL B 1 26 ? 14.734 -18.688 -27.359 1 97.25 26 VAL B C 1
ATOM 2562 O O . VAL B 1 26 ? 13.875 -19.297 -26.734 1 97.25 26 VAL B O 1
ATOM 2565 N N . VAL B 1 27 ? 15.516 -17.75 -26.906 1 97.81 27 VAL B N 1
ATOM 2566 C CA . VAL B 1 27 ? 15.281 -17.234 -25.547 1 97.81 27 VAL B CA 1
ATOM 2567 C C . VAL B 1 27 ? 14.336 -16.031 -25.609 1 97.81 27 VAL B C 1
ATOM 2569 O O . VAL B 1 27 ? 14.539 -15.109 -26.406 1 97.81 27 VAL B O 1
ATOM 2572 N N . SER B 1 28 ? 13.305 -16.094 -24.797 1 97.69 28 SER B N 1
ATOM 2573 C CA . SER B 1 28 ? 12.336 -15.008 -24.75 1 97.69 28 SER B CA 1
ATOM 2574 C C . SER B 1 28 ? 12.242 -14.406 -23.344 1 97.69 28 SER B C 1
ATOM 2576 O O . SER B 1 28 ? 12.383 -15.117 -22.344 1 97.69 28 SER B O 1
ATOM 2578 N N . VAL B 1 29 ? 12.062 -13.039 -23.297 1 96.88 29 VAL B N 1
ATOM 2579 C CA . VAL B 1 29 ? 11.93 -12.32 -22.031 1 96.88 29 VAL B CA 1
ATOM 2580 C C . VAL B 1 29 ? 10.734 -11.367 -22.109 1 96.88 29 VAL B C 1
ATOM 2582 O O . VAL B 1 29 ? 10.148 -11.18 -23.172 1 96.88 29 VAL B O 1
ATOM 2585 N N . SER B 1 30 ? 10.352 -10.945 -20.906 1 91.62 30 SER B N 1
ATOM 2586 C CA . SER B 1 30 ? 9.406 -9.836 -20.891 1 91.62 30 SER B CA 1
ATOM 2587 C C . SER B 1 30 ? 10.07 -8.531 -21.297 1 91.62 30 SER B C 1
ATOM 2589 O O . SER B 1 30 ? 11.297 -8.445 -21.359 1 91.62 30 SER B O 1
ATOM 2591 N N . SER B 1 31 ? 9.359 -7.559 -21.672 1 86.94 31 SER B N 1
ATOM 2592 C CA . SER B 1 31 ? 9.938 -6.316 -22.172 1 86.94 31 SER B CA 1
ATOM 2593 C C . SER B 1 31 ? 10.461 -5.449 -21.031 1 86.94 31 SER B C 1
ATOM 2595 O O . SER B 1 31 ? 11.586 -4.949 -21.094 1 86.94 31 SER B O 1
ATOM 2597 N N . ASN B 1 32 ? 9.727 -5.094 -20.188 1 95.56 32 ASN B N 1
ATOM 2598 C CA . ASN B 1 32 ? 10.125 -4.219 -19.094 1 95.56 32 ASN B CA 1
ATOM 2599 C C . ASN B 1 32 ? 9.492 -4.652 -17.766 1 95.56 32 ASN B C 1
ATOM 2601 O O . ASN B 1 32 ? 8.406 -5.223 -17.75 1 95.56 32 ASN B O 1
ATOM 2605 N N . VAL B 1 33 ? 10.391 -4.492 -16.75 1 97.12 33 VAL B N 1
ATOM 2606 C CA . VAL B 1 33 ? 9.891 -4.773 -15.406 1 97.12 33 VAL B CA 1
ATOM 2607 C C . VAL B 1 33 ? 10.047 -3.535 -14.523 1 97.12 33 VAL B C 1
ATOM 2609 O O . VAL B 1 33 ? 11.133 -2.961 -14.438 1 97.12 33 VAL B O 1
ATOM 2612 N N . SER B 1 34 ? 8.977 -3.068 -13.93 1 96.56 34 SER B N 1
ATOM 2613 C CA . SER B 1 34 ? 9 -1.978 -12.961 1 96.56 34 SER B CA 1
ATOM 2614 C C . SER B 1 34 ? 8.766 -2.488 -11.547 1 96.56 34 SER B C 1
ATOM 2616 O O . SER B 1 34 ? 7.805 -3.225 -11.297 1 96.56 34 SER B O 1
ATOM 2618 N N . VAL B 1 35 ? 9.68 -2.092 -10.625 1 97.62 35 VAL B N 1
ATOM 2619 C CA . VAL B 1 35 ? 9.578 -2.619 -9.266 1 97.62 35 VAL B CA 1
ATOM 2620 C C . VAL B 1 35 ? 9.992 -1.544 -8.266 1 97.62 35 VAL B C 1
ATOM 2622 O O . VAL B 1 35 ? 10.852 -0.712 -8.555 1 97.62 35 VAL B O 1
ATOM 2625 N N . HIS B 1 36 ? 9.328 -1.588 -7.055 1 97.5 36 HIS B N 1
ATOM 2626 C CA . HIS B 1 36 ? 9.703 -0.689 -5.969 1 97.5 36 HIS B CA 1
ATOM 2627 C C . HIS B 1 36 ? 10.859 -1.263 -5.156 1 97.5 36 HIS B C 1
ATOM 2629 O O . HIS B 1 36 ? 11.023 -2.482 -5.07 1 97.5 36 HIS B O 1
ATOM 2635 N N . THR B 1 37 ? 11.578 -0.34 -4.562 1 97.69 37 THR B N 1
ATOM 2636 C CA . THR B 1 37 ? 12.633 -0.79 -3.666 1 97.69 37 THR B CA 1
ATOM 2637 C C . THR B 1 37 ? 12.07 -1.687 -2.568 1 97.69 37 THR B C 1
ATOM 2639 O O . THR B 1 37 ? 10.906 -1.537 -2.174 1 97.69 37 THR B O 1
ATOM 2642 N N . LYS B 1 38 ? 12.891 -2.646 -2.141 1 96.75 38 LYS B N 1
ATOM 2643 C CA . LYS B 1 38 ? 12.633 -3.58 -1.047 1 96.75 38 LYS B CA 1
ATOM 2644 C C . LYS B 1 38 ? 11.656 -4.672 -1.475 1 96.75 38 LYS B C 1
ATOM 2646 O O . LYS B 1 38 ? 11.375 -5.594 -0.708 1 96.75 38 LYS B O 1
ATOM 2651 N N . HIS B 1 39 ? 11.164 -4.551 -2.639 1 97.81 39 HIS B N 1
ATOM 2652 C CA . HIS B 1 39 ? 10.266 -5.582 -3.156 1 97.81 39 HIS B CA 1
ATOM 2653 C C . HIS B 1 39 ? 11.031 -6.605 -3.988 1 97.81 39 HIS B C 1
ATOM 2655 O O . HIS B 1 39 ? 12.258 -6.559 -4.066 1 97.81 39 HIS B O 1
ATOM 2661 N N . THR B 1 40 ? 10.25 -7.52 -4.508 1 98.06 40 THR B N 1
ATOM 2662 C CA . THR B 1 40 ? 10.828 -8.609 -5.289 1 98.06 40 THR B CA 1
ATOM 2663 C C . THR B 1 40 ? 10.586 -8.391 -6.781 1 98.06 40 THR B C 1
ATOM 2665 O O . THR B 1 40 ? 9.484 -8.039 -7.195 1 98.06 40 THR B O 1
ATOM 2668 N N . ALA B 1 41 ? 11.633 -8.578 -7.531 1 97.94 41 ALA B N 1
ATOM 2669 C CA . ALA B 1 41 ? 11.5 -8.531 -8.984 1 97.94 41 ALA B CA 1
ATOM 2670 C C . ALA B 1 41 ? 11.578 -9.93 -9.586 1 97.94 41 ALA B C 1
ATOM 2672 O O . ALA B 1 41 ? 12.438 -10.727 -9.211 1 97.94 41 ALA B O 1
ATOM 2673 N N . VAL B 1 42 ? 10.664 -10.211 -10.398 1 97.81 42 VAL B N 1
ATOM 2674 C CA . VAL B 1 42 ? 10.672 -11.445 -11.18 1 97.81 42 VAL B CA 1
ATOM 2675 C C . VAL B 1 42 ? 10.906 -11.125 -12.648 1 97.81 42 VAL B C 1
ATOM 2677 O O . VAL B 1 42 ? 10.125 -10.391 -13.266 1 97.81 42 VAL B O 1
ATOM 2680 N N . LEU B 1 43 ? 11.938 -11.648 -13.211 1 98.19 43 LEU B N 1
ATOM 2681 C CA . LEU B 1 43 ? 12.305 -11.398 -14.602 1 98.19 43 LEU B CA 1
ATOM 2682 C C . LEU B 1 43 ? 12.094 -12.648 -15.445 1 98.19 43 LEU B C 1
ATOM 2684 O O . LEU B 1 43 ? 12.992 -13.484 -15.578 1 98.19 43 LEU B O 1
ATOM 2688 N N . PRO B 1 44 ? 10.977 -12.742 -16.078 1 98.06 44 PRO B N 1
ATOM 2689 C CA . PRO B 1 44 ? 10.648 -13.945 -16.844 1 98.06 44 PRO B CA 1
ATOM 2690 C C . PRO B 1 44 ? 11.602 -14.18 -18 1 98.06 44 PRO B C 1
ATOM 2692 O O . PRO B 1 44 ? 11.969 -13.234 -18.703 1 98.06 44 PRO B O 1
ATOM 2695 N N . CYS B 1 45 ? 11.961 -15.336 -18.172 1 98.44 45 CYS B N 1
ATOM 2696 C CA . CYS B 1 45 ? 12.812 -15.82 -19.25 1 98.44 45 CYS B CA 1
ATOM 2697 C C . CYS B 1 45 ? 12.547 -17.297 -19.531 1 98.44 45 CYS B C 1
ATOM 2699 O O . CYS B 1 45 ? 12.508 -18.109 -18.609 1 98.44 45 CYS B O 1
ATOM 2701 N N . TRP B 1 46 ? 12.312 -17.578 -20.844 1 97.81 46 TRP B N 1
ATOM 2702 C CA . TRP B 1 46 ? 11.961 -18.969 -21.141 1 97.81 46 TRP B CA 1
ATOM 2703 C C . TRP B 1 46 ? 12.43 -19.344 -22.547 1 97.81 46 TRP B C 1
ATOM 2705 O O . TRP B 1 46 ? 12.711 -18.484 -23.375 1 97.81 46 TRP B O 1
ATOM 2715 N N . LEU B 1 47 ? 12.484 -20.672 -22.734 1 97.38 47 LEU B N 1
ATOM 2716 C CA . LEU B 1 47 ? 12.938 -21.219 -24.016 1 97.38 47 LEU B CA 1
ATOM 2717 C C . LEU B 1 47 ? 11.75 -21.531 -24.922 1 97.38 47 LEU B C 1
ATOM 2719 O O . LEU B 1 47 ? 10.719 -22 -24.438 1 97.38 47 LEU B O 1
ATOM 2723 N N . SER B 1 48 ? 11.961 -21.297 -26.141 1 95.56 48 SER B N 1
ATOM 2724 C CA . SER B 1 48 ? 11.016 -21.703 -27.172 1 95.56 48 SER B CA 1
ATOM 2725 C C . SER B 1 48 ? 11.719 -22.453 -28.312 1 95.56 48 SER B C 1
ATOM 2727 O O . SER B 1 48 ? 12.656 -21.922 -28.906 1 95.56 48 SER B O 1
ATOM 2729 N N . PRO B 1 49 ? 11.273 -23.531 -28.734 1 94.94 49 PRO B N 1
ATOM 2730 C CA . PRO B 1 49 ? 10.188 -24.297 -28.125 1 94.94 49 PRO B CA 1
ATOM 2731 C C . PRO B 1 49 ? 10.516 -24.75 -26.703 1 94.94 49 PRO B C 1
ATOM 2733 O O . PRO B 1 49 ? 11.688 -24.766 -26.312 1 94.94 49 PRO B O 1
ATOM 2736 N N . GLN B 1 50 ? 9.484 -25.172 -25.953 1 93.5 50 GLN B N 1
ATOM 2737 C CA . GLN B 1 50 ? 9.664 -25.609 -24.578 1 93.5 50 GLN B CA 1
ATOM 2738 C C . GLN B 1 50 ? 10.547 -26.844 -24.5 1 93.5 50 GLN B C 1
ATOM 2740 O O . GLN B 1 50 ? 10.336 -27.812 -25.234 1 93.5 50 GLN B O 1
ATOM 2745 N N . GLN B 1 51 ? 11.562 -26.828 -23.703 1 94.38 51 GLN B N 1
ATOM 2746 C CA . GLN B 1 51 ? 12.484 -27.922 -23.438 1 94.38 51 GLN B CA 1
ATOM 2747 C C . GLN B 1 51 ? 13.188 -27.75 -22.094 1 94.38 51 GLN B C 1
ATOM 2749 O O . GLN B 1 51 ? 13.234 -26.641 -21.547 1 94.38 51 GLN B O 1
ATOM 2754 N N . SER B 1 52 ? 13.703 -28.812 -21.609 1 95.12 52 SER B N 1
ATOM 2755 C CA . SER B 1 52 ? 14.336 -28.766 -20.297 1 95.12 52 SER B CA 1
ATOM 2756 C C . SER B 1 52 ? 15.641 -27.969 -20.344 1 95.12 52 SER B C 1
ATOM 2758 O O . SER B 1 52 ? 16.453 -28.156 -21.25 1 95.12 52 SER B O 1
ATOM 2760 N N . ALA B 1 53 ? 15.789 -27.125 -19.359 1 96.25 53 ALA B N 1
ATOM 2761 C CA . ALA B 1 53 ? 17.016 -26.328 -19.266 1 96.25 53 ALA B CA 1
ATOM 2762 C C . ALA B 1 53 ? 17.906 -26.859 -18.141 1 96.25 53 ALA B C 1
ATOM 2764 O O . ALA B 1 53 ? 18.953 -26.266 -17.844 1 96.25 53 ALA B O 1
ATOM 2765 N N . GLU B 1 54 ? 17.609 -27.969 -17.609 1 95.56 54 GLU B N 1
ATOM 2766 C CA . GLU B 1 54 ? 18.281 -28.484 -16.422 1 95.56 54 GLU B CA 1
ATOM 2767 C C . GLU B 1 54 ? 19.75 -28.797 -16.719 1 95.56 54 GLU B C 1
ATOM 2769 O O . GLU B 1 54 ? 20.609 -28.672 -15.844 1 95.56 54 GLU B O 1
ATOM 2774 N N . GLU B 1 55 ? 19.984 -29.156 -17.953 1 94.56 55 GLU B N 1
ATOM 2775 C CA . GLU B 1 55 ? 21.359 -29.531 -18.312 1 94.56 55 GLU B CA 1
ATOM 2776 C C . GLU B 1 55 ? 22.078 -28.359 -18.984 1 94.56 55 GLU B C 1
ATOM 2778 O O . GLU B 1 55 ? 23.234 -28.5 -19.391 1 94.56 55 GLU B O 1
ATOM 2783 N N . MET B 1 56 ? 21.406 -27.25 -19.062 1 96.56 56 MET B N 1
ATOM 2784 C CA . MET B 1 56 ? 21.984 -26.109 -19.766 1 96.56 56 MET B CA 1
ATOM 2785 C C . MET B 1 56 ? 22.641 -25.156 -18.797 1 96.56 56 MET B C 1
ATOM 2787 O O . MET B 1 56 ? 22.578 -25.344 -17.578 1 96.56 56 MET B O 1
ATOM 2791 N N . GLU B 1 57 ? 23.344 -24.234 -19.391 1 97.12 57 GLU B N 1
ATOM 2792 C CA . GLU B 1 57 ? 23.906 -23.125 -18.625 1 97.12 57 GLU B CA 1
ATOM 2793 C C . GLU B 1 57 ? 23.031 -21.875 -18.734 1 97.12 57 GLU B C 1
ATOM 2795 O O . GLU B 1 57 ? 22.594 -21.516 -19.828 1 97.12 57 GLU B O 1
ATOM 2800 N N . VAL B 1 58 ? 22.75 -21.328 -17.594 1 98.19 58 VAL B N 1
ATOM 2801 C CA . VAL B 1 58 ? 21.969 -20.094 -17.547 1 98.19 58 VAL B CA 1
ATOM 2802 C C . VAL B 1 58 ? 22.766 -19 -16.859 1 98.19 58 VAL B C 1
ATOM 2804 O O . VAL B 1 58 ? 23.234 -19.188 -15.727 1 98.19 58 VAL B O 1
ATOM 2807 N N . ASN B 1 59 ? 22.906 -17.891 -17.562 1 98.25 59 ASN B N 1
ATOM 2808 C CA . ASN B 1 59 ? 23.625 -16.766 -17 1 98.25 59 ASN B CA 1
ATOM 2809 C C . ASN B 1 59 ? 22.797 -15.484 -17.078 1 98.25 59 ASN B C 1
ATOM 2811 O O . ASN B 1 59 ? 22.484 -15 -18.172 1 98.25 59 ASN B O 1
ATOM 2815 N N . TRP B 1 60 ? 22.469 -14.984 -15.891 1 98.38 60 TRP B N 1
ATOM 2816 C CA . TRP B 1 60 ? 21.859 -13.656 -15.789 1 98.38 60 TRP B CA 1
ATOM 2817 C C . TRP B 1 60 ? 22.906 -12.617 -15.422 1 98.38 60 TRP B C 1
ATOM 2819 O O . TRP B 1 60 ? 23.656 -12.789 -14.445 1 98.38 60 TRP B O 1
ATOM 2829 N N . PHE B 1 61 ? 22.969 -11.578 -16.203 1 98.12 61 PHE B N 1
ATOM 2830 C CA . PHE B 1 61 ? 23.938 -10.555 -15.859 1 98.12 61 PHE B CA 1
ATOM 2831 C C . PHE B 1 61 ? 23.406 -9.164 -16.172 1 98.12 61 PHE B C 1
ATOM 2833 O O . PHE B 1 61 ? 22.469 -9.023 -16.969 1 98.12 61 PHE B O 1
ATOM 2840 N N . LEU B 1 62 ? 23.938 -8.18 -15.43 1 97.44 62 LEU B N 1
ATOM 2841 C CA . LEU B 1 62 ? 23.516 -6.789 -15.531 1 97.44 62 LEU B CA 1
ATOM 2842 C C . LEU B 1 62 ? 24.516 -5.98 -16.359 1 97.44 62 LEU B C 1
ATOM 2844 O O . LEU B 1 62 ? 25.734 -6.141 -16.203 1 97.44 62 LEU B O 1
ATOM 2848 N N . ARG B 1 63 ? 24.016 -5.059 -17.25 1 93.25 63 ARG B N 1
ATOM 2849 C CA . ARG B 1 63 ? 24.812 -4.074 -17.984 1 93.25 63 ARG B CA 1
ATOM 2850 C C . ARG B 1 63 ? 25.938 -4.75 -18.75 1 93.25 63 ARG B C 1
ATOM 2852 O O . ARG B 1 63 ? 27.094 -4.309 -18.688 1 93.25 63 ARG B O 1
ATOM 2859 N N . ASP B 1 64 ? 25.797 -5.938 -19.266 1 91.25 64 ASP B N 1
ATOM 2860 C CA . ASP B 1 64 ? 26.703 -6.676 -20.141 1 91.25 64 ASP B CA 1
ATOM 2861 C C . ASP B 1 64 ? 27.922 -7.195 -19.359 1 91.25 64 ASP B C 1
ATOM 2863 O O . ASP B 1 64 ? 28.984 -7.391 -19.922 1 91.25 64 ASP B O 1
ATOM 2867 N N . GLN B 1 65 ? 27.719 -7.27 -18.078 1 93.75 65 GLN B N 1
ATOM 2868 C CA . GLN B 1 65 ? 28.781 -7.84 -17.25 1 93.75 65 GLN B CA 1
ATOM 2869 C C . GLN B 1 65 ? 28.672 -9.359 -17.188 1 93.75 65 GLN B C 1
ATOM 2871 O O . GLN B 1 65 ? 28.422 -9.922 -16.109 1 93.75 65 GLN B O 1
ATOM 2876 N N . PHE B 1 66 ? 29.078 -10 -18.234 1 95.12 66 PHE B N 1
ATOM 2877 C CA . PHE B 1 66 ? 28.938 -11.438 -18.391 1 95.12 66 PHE B CA 1
ATOM 2878 C C . PHE B 1 66 ? 29.75 -12.18 -17.328 1 95.12 66 PHE B C 1
ATOM 2880 O O . PHE B 1 66 ? 29.328 -13.227 -16.828 1 95.12 66 PHE B O 1
ATOM 2887 N N . ASP B 1 67 ? 30.859 -11.617 -16.922 1 95.19 67 ASP B N 1
ATOM 2888 C CA . ASP B 1 67 ? 31.781 -12.281 -16 1 95.19 67 ASP B CA 1
ATOM 2889 C C . ASP B 1 67 ? 31.406 -11.992 -14.555 1 95.19 67 ASP B C 1
ATOM 2891 O O . ASP B 1 67 ? 32.031 -12.531 -13.633 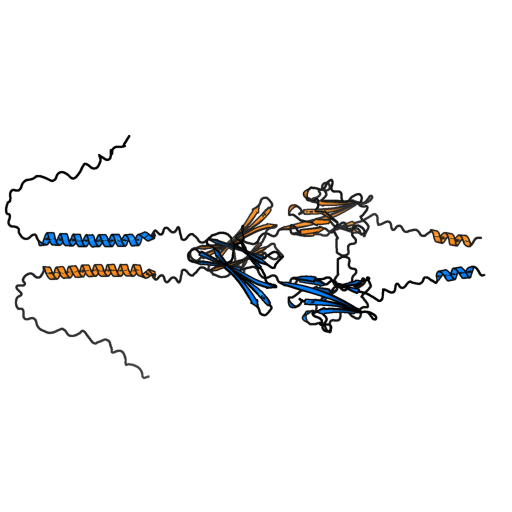1 95.19 67 ASP B O 1
ATOM 2895 N N . ALA B 1 68 ? 30.5 -11.102 -14.344 1 95.94 68 ALA B N 1
ATOM 2896 C CA . ALA B 1 68 ? 29.938 -10.82 -13.023 1 95.94 68 ALA B CA 1
ATOM 2897 C C . ALA B 1 68 ? 28.438 -11.117 -12.984 1 95.94 68 ALA B C 1
ATOM 2899 O O . ALA B 1 68 ? 27.625 -10.203 -12.852 1 95.94 68 ALA B O 1
ATOM 2900 N N . PRO B 1 69 ? 28.141 -12.398 -13 1 97.5 69 PRO B N 1
ATOM 2901 C CA . PRO B 1 69 ? 26.75 -12.805 -13.133 1 97.5 69 PRO B CA 1
ATOM 2902 C C . PRO B 1 69 ? 25.906 -12.477 -11.898 1 97.5 69 PRO B C 1
ATOM 2904 O O . PRO B 1 69 ? 26.406 -12.594 -10.773 1 97.5 69 PRO B O 1
ATOM 2907 N N . VAL B 1 70 ? 24.75 -12 -12.148 1 98.12 70 VAL B N 1
ATOM 2908 C CA . VAL B 1 70 ? 23.766 -11.898 -11.086 1 98.12 70 VAL B CA 1
ATOM 2909 C C . VAL B 1 70 ? 23.422 -13.289 -10.562 1 98.12 70 VAL B C 1
ATOM 2911 O O . VAL B 1 70 ? 23.406 -13.516 -9.352 1 98.12 70 VAL B O 1
ATOM 2914 N N . MET B 1 71 ? 23.219 -14.172 -11.508 1 98.12 71 MET B N 1
ATOM 2915 C CA . MET B 1 71 ? 22.953 -15.578 -11.211 1 98.12 71 MET B CA 1
ATOM 2916 C C . MET B 1 71 ? 23.516 -16.484 -12.305 1 98.12 71 MET B C 1
ATOM 2918 O O . MET B 1 71 ? 23.219 -16.297 -13.484 1 98.12 71 MET B O 1
ATOM 2922 N N . LEU B 1 72 ? 24.328 -17.438 -11.969 1 98.06 72 LEU B N 1
ATOM 2923 C CA . LEU B 1 72 ? 24.891 -18.406 -12.891 1 98.06 72 LEU B CA 1
ATOM 2924 C C . LEU B 1 72 ? 24.484 -19.828 -12.5 1 98.06 72 LEU B C 1
ATOM 2926 O O . LEU B 1 72 ? 24.734 -20.266 -11.367 1 98.06 72 LEU B O 1
ATOM 2930 N N . TYR B 1 73 ? 23.766 -20.406 -13.336 1 98.19 73 TYR B N 1
ATOM 2931 C CA . TYR B 1 73 ? 23.406 -21.812 -13.211 1 98.19 73 TYR B CA 1
ATOM 2932 C C . TYR B 1 73 ? 24.219 -22.656 -14.18 1 98.19 73 TYR B C 1
ATOM 2934 O O . TYR B 1 73 ? 24.172 -22.438 -15.398 1 98.19 73 TYR B O 1
ATOM 2942 N N . LYS B 1 74 ? 24.969 -23.547 -13.617 1 95.44 74 LYS B N 1
ATOM 2943 C CA . LYS B 1 74 ? 25.844 -24.438 -14.375 1 95.44 74 LYS B CA 1
ATOM 2944 C C . LYS B 1 74 ? 26.078 -25.75 -13.625 1 95.44 74 LYS B C 1
ATOM 2946 O O . LYS B 1 74 ? 26.203 -25.766 -12.398 1 95.44 74 LYS B O 1
ATOM 2951 N N . ASP B 1 75 ? 26.094 -26.812 -14.32 1 93.75 75 ASP B N 1
ATOM 2952 C CA . ASP B 1 75 ? 26.297 -28.141 -13.734 1 93.75 75 ASP B CA 1
ATOM 2953 C C . ASP B 1 75 ? 25.219 -28.469 -12.719 1 93.75 75 ASP B C 1
ATOM 2955 O O . ASP B 1 75 ? 25.5 -28.953 -11.625 1 93.75 75 ASP B O 1
ATOM 2959 N N . LYS B 1 76 ? 24.078 -28 -12.961 1 94.25 76 LYS B N 1
ATOM 2960 C CA . LYS B 1 76 ? 22.859 -28.312 -12.242 1 94.25 76 LYS B CA 1
ATOM 2961 C C . LYS B 1 76 ? 22.812 -27.625 -10.883 1 94.25 76 LYS B C 1
ATOM 2963 O O . LYS B 1 76 ? 22.156 -28.109 -9.953 1 94.25 76 LYS B O 1
ATOM 2968 N N . THR B 1 77 ? 23.594 -26.547 -10.789 1 94.75 77 THR B N 1
ATOM 2969 C CA . THR B 1 77 ? 23.594 -25.797 -9.539 1 94.75 77 THR B CA 1
ATOM 2970 C C . THR B 1 77 ? 23.797 -24.297 -9.82 1 94.75 77 THR B C 1
ATOM 2972 O O . THR B 1 77 ? 24.359 -23.938 -10.852 1 94.75 77 THR B O 1
ATOM 2975 N N . ILE B 1 78 ? 23.312 -23.562 -8.875 1 94.5 78 ILE B N 1
ATOM 2976 C CA . ILE B 1 78 ? 23.609 -22.125 -8.93 1 94.5 78 ILE B CA 1
ATOM 2977 C C . ILE B 1 78 ? 25 -21.859 -8.367 1 94.5 78 ILE B C 1
ATOM 2979 O O . ILE B 1 78 ? 25.297 -22.219 -7.223 1 94.5 78 ILE B O 1
ATOM 2983 N N . ASN B 1 79 ? 25.859 -21.312 -9.164 1 92.5 79 ASN B N 1
ATOM 2984 C CA . ASN B 1 79 ? 27.25 -21.047 -8.797 1 92.5 79 ASN B CA 1
ATOM 2985 C C . ASN B 1 79 ? 27.438 -19.609 -8.344 1 92.5 79 ASN B C 1
ATOM 2987 O O . ASN B 1 79 ? 27.281 -18.672 -9.133 1 92.5 79 ASN B O 1
ATOM 2991 N N . ASN B 1 80 ? 27.875 -19.422 -7.105 1 91.25 80 ASN B N 1
ATOM 2992 C CA . ASN B 1 80 ? 28 -18.078 -6.547 1 91.25 80 ASN B CA 1
ATOM 2993 C C . ASN B 1 80 ? 29.453 -17.625 -6.504 1 91.25 80 ASN B C 1
ATOM 2995 O O . ASN B 1 80 ? 29.766 -16.562 -5.934 1 91.25 80 ASN B O 1
ATOM 2999 N N . ALA B 1 81 ? 30.281 -18.328 -7.125 1 89.75 81 ALA B N 1
ATOM 3000 C CA . ALA B 1 81 ? 31.703 -18.047 -7.012 1 89.75 81 ALA B CA 1
ATOM 3001 C C . ALA B 1 81 ? 32.031 -16.672 -7.602 1 89.75 81 ALA B C 1
ATOM 3003 O O . ALA B 1 81 ? 32.781 -15.898 -7.004 1 89.75 81 ALA B O 1
ATOM 3004 N N . SER B 1 82 ? 31.5 -16.328 -8.727 1 91.94 82 SER B N 1
ATOM 3005 C CA . SER B 1 82 ? 31.812 -15.078 -9.414 1 91.94 82 SER B CA 1
ATOM 3006 C C . SER B 1 82 ? 30.703 -14.039 -9.211 1 91.94 82 SER B C 1
ATOM 3008 O O . SER B 1 82 ? 30.734 -12.969 -9.82 1 91.94 82 SER B O 1
ATOM 3010 N N . GLN B 1 83 ? 29.844 -14.281 -8.32 1 94.19 83 GLN B N 1
ATOM 3011 C CA . GLN B 1 83 ? 28.703 -13.391 -8.094 1 94.19 83 GLN B CA 1
ATOM 3012 C C . GLN B 1 83 ? 29.094 -12.195 -7.242 1 94.19 83 GLN B C 1
ATOM 3014 O O . GLN B 1 83 ? 29.703 -12.352 -6.176 1 94.19 83 GLN B O 1
ATOM 3019 N N . PRO B 1 84 ? 28.812 -11.086 -7.699 1 95.75 84 PRO B N 1
ATOM 3020 C CA . PRO B 1 84 ? 29.047 -9.914 -6.852 1 95.75 84 PRO B CA 1
ATOM 3021 C C . PRO B 1 84 ? 28.359 -10.023 -5.488 1 95.75 84 PRO B C 1
ATOM 3023 O O . PRO B 1 84 ? 27.266 -10.586 -5.391 1 95.75 84 PRO B O 1
ATOM 3026 N N . ALA B 1 85 ? 28.953 -9.406 -4.434 1 95 85 ALA B N 1
ATOM 3027 C CA . ALA B 1 85 ? 28.5 -9.5 -3.049 1 95 85 ALA B CA 1
ATOM 3028 C C . ALA B 1 85 ? 27.094 -8.93 -2.895 1 95 85 ALA B C 1
ATOM 3030 O O . ALA B 1 85 ? 26.312 -9.406 -2.064 1 95 85 ALA B O 1
ATOM 3031 N N . SER B 1 86 ? 26.75 -8.047 -3.684 1 95.44 86 SER B N 1
ATOM 3032 C CA . SER B 1 86 ? 25.484 -7.352 -3.549 1 95.44 86 SER B CA 1
ATOM 3033 C C . SER B 1 86 ? 24.312 -8.266 -3.879 1 95.44 86 SER B C 1
ATOM 3035 O O . SER B 1 86 ? 23.156 -7.969 -3.537 1 95.44 86 SER B O 1
ATOM 3037 N N . TYR B 1 87 ? 24.547 -9.406 -4.504 1 96.75 87 TYR B N 1
ATOM 3038 C CA . TYR B 1 87 ? 23.453 -10.281 -4.922 1 96.75 87 TYR B CA 1
ATOM 3039 C C . TYR B 1 87 ? 23.391 -11.523 -4.043 1 96.75 87 TYR B C 1
ATOM 3041 O O . TYR B 1 87 ? 22.453 -12.32 -4.152 1 96.75 87 TYR B O 1
ATOM 3049 N N . ARG B 1 88 ? 24.359 -11.648 -3.201 1 94.19 88 ARG B N 1
ATOM 3050 C CA . ARG B 1 88 ? 24.422 -12.852 -2.379 1 94.19 88 ARG B CA 1
ATOM 3051 C C . ARG B 1 88 ? 23.156 -12.992 -1.524 1 94.19 88 ARG B C 1
ATOM 3053 O O . ARG B 1 88 ? 22.781 -12.062 -0.819 1 94.19 88 ARG B O 1
ATOM 3060 N N . GLY B 1 89 ? 22.562 -14.172 -1.619 1 95.25 89 GLY B N 1
ATOM 3061 C CA . GLY B 1 89 ? 21.406 -14.477 -0.8 1 95.25 89 GLY B CA 1
ATOM 3062 C C . GLY B 1 89 ? 20.125 -13.828 -1.311 1 95.25 89 GLY B C 1
ATOM 3063 O O . GLY B 1 89 ? 19.078 -13.953 -0.686 1 95.25 89 GLY B O 1
ATOM 3064 N N . ARG B 1 90 ? 20.25 -13.195 -2.488 1 97.5 90 ARG B N 1
ATOM 3065 C CA . ARG B 1 90 ? 19.078 -12.43 -2.945 1 97.5 90 ARG B CA 1
ATOM 3066 C C . ARG B 1 90 ? 18.516 -13.023 -4.23 1 97.5 90 ARG B C 1
ATOM 3068 O O . ARG B 1 90 ? 17.5 -12.555 -4.734 1 97.5 90 ARG B O 1
ATOM 3075 N N . VAL B 1 91 ? 19.156 -14.094 -4.836 1 97.69 91 VAL B N 1
ATOM 3076 C CA . VAL B 1 91 ? 18.766 -14.508 -6.176 1 97.69 91 VAL B CA 1
ATOM 3077 C C . VAL B 1 91 ? 18.328 -15.977 -6.148 1 97.69 91 VAL B C 1
ATOM 3079 O O . VAL B 1 91 ? 18.906 -16.781 -5.418 1 97.69 91 VAL B O 1
ATOM 3082 N N . SER B 1 92 ? 17.328 -16.281 -6.922 1 97.31 92 SER B N 1
ATOM 3083 C CA . SER B 1 92 ? 16.844 -17.656 -7.129 1 97.31 92 SER B CA 1
ATOM 3084 C C . SER B 1 92 ? 16.031 -17.75 -8.414 1 97.31 92 SER B C 1
ATOM 3086 O O . SER B 1 92 ? 15.773 -16.75 -9.07 1 97.31 92 SER B O 1
ATOM 3088 N N . PHE B 1 93 ? 15.734 -18.953 -8.797 1 97.38 93 PHE B N 1
ATOM 3089 C CA . PHE B 1 93 ? 14.844 -19.141 -9.93 1 97.38 93 PHE B CA 1
ATOM 3090 C C . PHE B 1 93 ? 13.398 -18.828 -9.539 1 97.38 93 PHE B C 1
ATOM 3092 O O . PHE B 1 93 ? 12.922 -19.297 -8.5 1 97.38 93 PHE B O 1
ATOM 3099 N N . GLY B 1 94 ? 12.781 -17.984 -10.32 1 95.56 94 GLY B N 1
ATOM 3100 C CA . GLY B 1 94 ? 11.352 -17.75 -10.18 1 95.56 94 GLY B CA 1
ATOM 3101 C C . GLY B 1 94 ? 10.523 -18.469 -11.219 1 95.56 94 GLY B C 1
ATOM 3102 O O . GLY B 1 94 ? 11 -19.422 -11.844 1 95.56 94 GLY B O 1
ATOM 3103 N N . GLN B 1 95 ? 9.266 -18.094 -11.266 1 94 95 GLN B N 1
ATOM 3104 C CA . GLN B 1 95 ? 8.344 -18.625 -12.266 1 94 95 GLN B CA 1
ATOM 3105 C C . GLN B 1 95 ? 7.828 -17.516 -13.18 1 94 95 GLN B C 1
ATOM 3107 O O . GLN B 1 95 ? 7.465 -16.438 -12.711 1 94 95 GLN B O 1
ATOM 3112 N N . LYS B 1 96 ? 7.82 -17.891 -14.445 1 93.44 96 LYS B N 1
ATOM 3113 C CA . LYS B 1 96 ? 7.359 -16.891 -15.391 1 93.44 96 LYS B CA 1
ATOM 3114 C C . LYS B 1 96 ? 5.875 -16.594 -15.203 1 93.44 96 LYS B C 1
ATOM 3116 O O . LYS B 1 96 ? 5.418 -15.477 -15.484 1 93.44 96 LYS B O 1
ATOM 3121 N N . ASP B 1 97 ? 5.137 -17.547 -14.82 1 87.38 97 ASP B N 1
ATOM 3122 C CA . ASP B 1 97 ? 3.717 -17.422 -14.5 1 87.38 97 ASP B CA 1
ATOM 3123 C C . ASP B 1 97 ? 3.244 -18.578 -13.625 1 87.38 97 ASP B C 1
ATOM 3125 O O . ASP B 1 97 ? 4.02 -19.484 -13.312 1 87.38 97 ASP B O 1
ATOM 3129 N N . ALA B 1 98 ? 1.991 -18.547 -13.219 1 76.81 98 ALA B N 1
ATOM 3130 C CA . ALA B 1 98 ? 1.444 -19.516 -12.258 1 76.81 98 ALA B CA 1
ATOM 3131 C C . ALA B 1 98 ? 1.432 -20.922 -12.844 1 76.81 98 ALA B C 1
ATOM 3133 O O . ALA B 1 98 ? 1.456 -21.906 -12.109 1 76.81 98 ALA B O 1
ATOM 3134 N N . SER B 1 99 ? 1.47 -21 -14.117 1 78.75 99 SER B N 1
ATOM 3135 C CA . SER B 1 99 ? 1.353 -22.312 -14.766 1 78.75 99 SER B CA 1
ATOM 3136 C C . SER B 1 99 ? 2.721 -22.844 -15.172 1 78.75 99 SER B C 1
ATOM 3138 O O . SER B 1 99 ? 2.818 -23.922 -15.766 1 78.75 99 SER B O 1
ATOM 3140 N N . SER B 1 100 ? 3.775 -22.141 -14.828 1 88.12 100 SER B N 1
ATOM 3141 C CA . SER B 1 100 ? 5.117 -22.516 -15.266 1 88.12 100 SER B CA 1
ATOM 3142 C C . SER B 1 100 ? 5.57 -23.812 -14.609 1 88.12 100 SER B C 1
ATOM 3144 O O . SER B 1 100 ? 5.383 -24 -13.398 1 88.12 100 SER B O 1
ATOM 3146 N N . GLY B 1 101 ? 6.152 -24.703 -15.367 1 86.56 101 GLY B N 1
ATOM 3147 C CA . GLY B 1 101 ? 6.723 -25.938 -14.852 1 86.56 101 GLY B CA 1
ATOM 3148 C C . GLY B 1 101 ? 8.18 -25.797 -14.453 1 86.56 101 GLY B C 1
ATOM 3149 O O . GLY B 1 101 ? 8.859 -26.797 -14.203 1 86.56 101 GLY B O 1
ATOM 3150 N N . GLY B 1 102 ? 8.688 -24.688 -14.492 1 93.06 102 GLY B N 1
ATOM 3151 C CA . GLY B 1 102 ? 10.055 -24.453 -14.055 1 93.06 102 GLY B CA 1
ATOM 3152 C C . GLY B 1 102 ? 11.086 -24.812 -15.102 1 93.06 102 GLY B C 1
ATOM 3153 O O . GLY B 1 102 ? 10.812 -24.75 -16.297 1 93.06 102 GLY B O 1
ATOM 3154 N N . MET B 1 103 ? 12.25 -25.141 -14.625 1 95.25 103 MET B N 1
ATOM 3155 C CA . MET B 1 103 ? 13.398 -25.391 -15.5 1 95.25 103 MET B CA 1
ATOM 3156 C C . MET B 1 103 ? 13.141 -26.578 -16.406 1 95.25 103 MET B C 1
ATOM 3158 O O . MET B 1 103 ? 13.664 -26.641 -17.531 1 95.25 103 MET B O 1
ATOM 3162 N N . LYS B 1 104 ? 12.289 -27.484 -15.914 1 94.19 104 LYS B N 1
ATOM 3163 C CA . LYS B 1 104 ? 11.977 -28.688 -16.688 1 94.19 104 LYS B CA 1
ATOM 3164 C C . LYS B 1 104 ? 11.242 -28.328 -17.969 1 94.19 104 LYS B C 1
ATOM 3166 O O . LYS B 1 104 ? 11.297 -29.078 -18.953 1 94.19 104 LYS B O 1
ATOM 3171 N N . GLU B 1 105 ? 10.648 -27.219 -17.891 1 94.56 105 GLU B N 1
ATOM 3172 C CA . GLU B 1 105 ? 9.891 -26.797 -19.062 1 94.56 105 GLU B CA 1
ATOM 3173 C C . GLU B 1 105 ? 10.547 -25.594 -19.734 1 94.56 105 GLU B C 1
ATOM 3175 O O . GLU B 1 105 ? 9.898 -24.875 -20.5 1 94.56 105 GLU B O 1
ATOM 3180 N N . GLY B 1 106 ? 11.742 -25.312 -19.406 1 96.62 106 GLY B N 1
ATOM 3181 C CA . GLY B 1 106 ? 12.508 -24.281 -20.094 1 96.62 106 GLY B CA 1
ATOM 3182 C C . GLY B 1 106 ? 12.336 -22.906 -19.469 1 96.62 106 GLY B C 1
ATOM 3183 O O . GLY B 1 106 ? 12.609 -21.891 -20.109 1 96.62 106 GLY B O 1
ATOM 3184 N N . ASP B 1 107 ? 11.766 -22.844 -18.266 1 97.44 107 ASP B N 1
ATOM 3185 C CA . ASP B 1 107 ? 11.609 -21.594 -17.531 1 97.44 107 ASP B CA 1
ATOM 3186 C C . ASP B 1 107 ? 12.852 -21.281 -16.703 1 97.44 107 ASP B C 1
ATOM 3188 O O . ASP B 1 107 ? 13.164 -22 -15.75 1 97.44 107 ASP B O 1
ATOM 3192 N N . VAL B 1 108 ? 13.539 -20.219 -17.062 1 98.19 108 VAL B N 1
ATOM 3193 C CA . VAL B 1 108 ? 14.766 -19.859 -16.359 1 98.19 108 VAL B CA 1
ATOM 3194 C C . VAL B 1 108 ? 14.656 -18.438 -15.812 1 98.19 108 VAL B C 1
ATOM 3196 O O . VAL B 1 108 ? 15.625 -17.672 -15.828 1 98.19 108 VAL B O 1
ATOM 3199 N N . THR B 1 109 ? 13.508 -18.141 -15.297 1 98.25 109 THR B N 1
ATOM 3200 C CA . THR B 1 109 ? 13.117 -16.844 -14.75 1 98.25 109 THR B CA 1
ATOM 3201 C C . THR B 1 109 ? 13.953 -16.5 -13.523 1 98.25 109 THR B C 1
ATOM 3203 O O . THR B 1 109 ? 14.211 -17.359 -12.68 1 98.25 109 THR B O 1
ATOM 3206 N N . LEU B 1 110 ? 14.359 -15.211 -13.43 1 98.31 110 LEU B N 1
ATOM 3207 C CA . LEU B 1 110 ? 15.141 -14.734 -12.289 1 98.31 110 LEU B CA 1
ATOM 3208 C C . LEU B 1 110 ? 14.234 -14.078 -11.25 1 98.31 110 LEU B C 1
ATOM 3210 O O . LEU B 1 110 ? 13.383 -13.258 -11.594 1 98.31 110 LEU B O 1
ATOM 3214 N N . LYS B 1 111 ? 14.375 -14.469 -10.055 1 98.44 111 LYS B N 1
ATOM 3215 C CA . LYS B 1 111 ? 13.75 -13.82 -8.906 1 98.44 111 LYS B CA 1
ATOM 3216 C C . LYS B 1 111 ? 14.781 -13.094 -8.055 1 98.44 111 LYS B C 1
ATOM 3218 O O . LYS B 1 111 ? 15.719 -13.719 -7.543 1 98.44 111 LYS B O 1
ATOM 3223 N N . LEU B 1 112 ? 14.703 -11.844 -7.93 1 98.5 112 LEU B N 1
ATOM 3224 C CA . LEU B 1 112 ? 15.602 -11 -7.156 1 98.5 112 LEU B CA 1
ATOM 3225 C C . LEU B 1 112 ? 14.852 -10.289 -6.035 1 98.5 112 LEU B C 1
ATOM 3227 O O . LEU B 1 112 ? 13.961 -9.477 -6.301 1 98.5 112 LEU B O 1
ATOM 3231 N N . ILE B 1 113 ? 15.227 -10.555 -4.781 1 98.5 113 ILE B N 1
ATOM 3232 C CA . ILE B 1 113 ? 14.484 -10 -3.654 1 98.5 113 ILE B CA 1
ATOM 3233 C C . ILE B 1 113 ? 15.219 -8.773 -3.117 1 98.5 113 ILE B C 1
ATOM 3235 O O . ILE B 1 113 ? 16.375 -8.539 -3.453 1 98.5 113 ILE B O 1
ATOM 3239 N N . ASN B 1 114 ? 14.508 -7.93 -2.359 1 97.88 114 ASN B N 1
ATOM 3240 C CA . ASN B 1 114 ? 15.062 -6.754 -1.694 1 97.88 114 ASN B CA 1
ATOM 3241 C C . ASN B 1 114 ? 15.742 -5.82 -2.688 1 97.88 114 ASN B C 1
ATOM 3243 O O . ASN B 1 114 ? 16.891 -5.43 -2.486 1 97.88 114 ASN B O 1
ATOM 3247 N N . ILE B 1 115 ? 14.984 -5.449 -3.637 1 98.31 115 ILE B N 1
ATOM 3248 C CA . ILE B 1 115 ? 15.461 -4.602 -4.727 1 98.31 115 ILE B CA 1
ATOM 3249 C C . ILE B 1 115 ? 15.969 -3.275 -4.168 1 98.31 115 ILE B C 1
ATOM 3251 O O . ILE B 1 115 ? 15.352 -2.695 -3.271 1 98.31 115 ILE B O 1
ATOM 3255 N N . THR B 1 116 ? 17.062 -2.84 -4.703 1 96.62 116 THR B N 1
ATOM 3256 C CA . THR B 1 116 ? 17.625 -1.522 -4.398 1 96.62 116 THR B CA 1
ATOM 3257 C C . THR B 1 116 ? 17.75 -0.684 -5.664 1 96.62 116 THR B C 1
ATOM 3259 O O . THR B 1 116 ? 17.594 -1.198 -6.773 1 96.62 116 THR B O 1
ATOM 3262 N N . LEU B 1 117 ? 18.016 0.53 -5.504 1 96.25 117 LEU B N 1
ATOM 3263 C CA . LEU B 1 117 ? 18.172 1.417 -6.652 1 96.25 117 LEU B CA 1
ATOM 3264 C C . LEU B 1 117 ? 19.344 0.968 -7.531 1 96.25 117 LEU B C 1
ATOM 3266 O O . LEU B 1 117 ? 19.312 1.177 -8.75 1 96.25 117 LEU B O 1
ATOM 3270 N N . ALA B 1 118 ? 20.281 0.302 -7.02 1 95.06 118 ALA B N 1
ATOM 3271 C CA . ALA B 1 118 ? 21.469 -0.152 -7.746 1 95.06 118 ALA B CA 1
ATOM 3272 C C . ALA B 1 118 ? 21.125 -1.304 -8.688 1 95.06 118 ALA B C 1
ATOM 3274 O O . ALA B 1 118 ? 21.906 -1.637 -9.586 1 95.06 118 ALA B O 1
ATOM 3275 N N . ASP B 1 119 ? 20.031 -1.881 -8.492 1 97 119 ASP B N 1
ATOM 3276 C CA . ASP B 1 119 ? 19.641 -3.041 -9.289 1 97 119 ASP B CA 1
ATOM 3277 C C . ASP B 1 119 ? 18.984 -2.611 -10.602 1 97 119 ASP B C 1
ATOM 3279 O O . ASP B 1 119 ? 18.688 -3.449 -11.453 1 97 119 ASP B O 1
ATOM 3283 N N . ALA B 1 120 ? 18.812 -1.354 -10.742 1 96.94 120 ALA B N 1
ATOM 3284 C CA . ALA B 1 120 ? 18.203 -0.874 -11.984 1 96.94 120 ALA B CA 1
ATOM 3285 C C . ALA B 1 120 ? 19.141 -1.069 -13.164 1 96.94 120 ALA B C 1
ATOM 3287 O O . ALA B 1 120 ? 20.359 -0.959 -13.016 1 96.94 120 ALA B O 1
ATOM 3288 N N . GLY B 1 121 ? 18.516 -1.354 -14.383 1 97 121 GLY B N 1
ATOM 3289 C CA . GLY B 1 121 ? 19.312 -1.478 -15.594 1 97 121 GLY B CA 1
ATOM 3290 C C . GLY B 1 121 ? 18.844 -2.605 -16.5 1 97 121 GLY B C 1
ATOM 3291 O O . GLY B 1 121 ? 17.75 -3.129 -16.328 1 97 121 GLY B O 1
ATOM 3292 N N . GLU B 1 122 ? 19.656 -2.889 -17.422 1 97.81 122 GLU B N 1
ATOM 3293 C CA . GLU B 1 122 ? 19.359 -3.934 -18.391 1 97.81 122 GLU B CA 1
ATOM 3294 C C . GLU B 1 122 ? 19.922 -5.281 -17.953 1 97.81 122 GLU B C 1
ATOM 3296 O O . GLU B 1 122 ? 21.141 -5.426 -17.797 1 97.81 122 GLU B O 1
ATOM 3301 N N . TYR B 1 123 ? 19.047 -6.203 -17.766 1 98.38 123 TYR B N 1
ATOM 3302 C CA . TYR B 1 123 ? 19.438 -7.574 -17.453 1 98.38 123 TYR B CA 1
ATOM 3303 C C . TYR B 1 123 ? 19.391 -8.445 -18.703 1 98.38 123 TYR B C 1
ATOM 3305 O O . TYR B 1 123 ? 18.484 -8.328 -19.516 1 98.38 123 TYR B O 1
ATOM 3313 N N . THR B 1 124 ? 20.344 -9.297 -18.844 1 98.38 124 THR B N 1
ATOM 3314 C CA . THR B 1 124 ? 20.375 -10.211 -19.984 1 98.38 124 THR B CA 1
ATOM 3315 C C . THR B 1 124 ? 20.297 -11.664 -19.5 1 98.38 124 THR B C 1
ATOM 3317 O O . THR B 1 124 ? 21.031 -12.062 -18.594 1 98.38 124 THR B O 1
ATOM 3320 N N . CYS B 1 125 ? 19.344 -12.312 -20.031 1 98.56 125 CYS B N 1
ATOM 3321 C CA . CYS B 1 125 ? 19.203 -13.75 -19.844 1 98.56 125 CYS B CA 1
ATOM 3322 C C . CYS B 1 125 ? 19.938 -14.516 -20.953 1 98.56 125 CYS B C 1
ATOM 3324 O O . CYS B 1 125 ? 19.562 -14.438 -22.109 1 98.56 125 CYS B O 1
ATOM 3326 N N . TYR B 1 126 ? 20.984 -15.234 -20.594 1 98.38 126 TYR B N 1
ATOM 3327 C CA . TYR B 1 126 ? 21.812 -16.016 -21.516 1 98.38 126 TYR B CA 1
ATOM 3328 C C . TYR B 1 126 ? 21.703 -17.5 -21.234 1 98.38 126 TYR B C 1
ATOM 3330 O O . TYR B 1 126 ? 21.906 -17.938 -20.094 1 98.38 126 TYR B O 1
ATOM 3338 N N . VAL B 1 127 ? 21.281 -18.234 -22.25 1 98.25 127 VAL B N 1
ATOM 3339 C CA . VAL B 1 127 ? 21.172 -19.688 -22.109 1 98.25 127 VAL B CA 1
ATOM 3340 C C . VAL B 1 127 ? 22.047 -20.375 -23.141 1 98.25 127 VAL B C 1
ATOM 3342 O O . VAL B 1 127 ? 22.047 -20 -24.312 1 98.25 127 VAL B O 1
ATOM 3345 N N . SER B 1 128 ? 22.781 -21.406 -22.641 1 97.06 128 SER B N 1
ATOM 3346 C CA . SER B 1 128 ? 23.688 -22.094 -23.562 1 97.06 128 SER B CA 1
ATOM 3347 C C . SER B 1 128 ? 23.641 -23.609 -23.359 1 97.06 128 SER B C 1
ATOM 3349 O O . SER B 1 128 ? 23.641 -24.078 -22.219 1 97.06 128 SER B O 1
ATOM 3351 N N . SER B 1 129 ? 23.484 -24.25 -24.422 1 93.94 129 SER B N 1
ATOM 3352 C CA . SER B 1 129 ? 23.719 -25.688 -24.484 1 93.94 129 SER B CA 1
ATOM 3353 C C . SER B 1 129 ? 25.047 -26 -25.141 1 93.94 129 SER B C 1
ATOM 3355 O O . SER B 1 129 ? 25.859 -25.109 -25.391 1 93.94 129 SER B O 1
ATOM 3357 N N . ASP B 1 130 ? 25.359 -27.312 -25.359 1 90.38 130 ASP B N 1
ATOM 3358 C CA . ASP B 1 130 ? 26.594 -27.734 -26 1 90.38 130 ASP B CA 1
ATOM 3359 C C . ASP B 1 130 ? 26.641 -27.266 -27.469 1 90.38 130 ASP B C 1
ATOM 3361 O O . ASP B 1 130 ? 27.719 -27.031 -28.016 1 90.38 130 ASP B O 1
ATOM 3365 N N . LYS B 1 131 ? 25.5 -27.047 -28.016 1 90.5 131 LYS B N 1
ATOM 3366 C CA . LYS B 1 131 ? 25.453 -26.859 -29.453 1 90.5 131 LYS B CA 1
ATOM 3367 C C . LYS B 1 131 ? 24.938 -25.453 -29.797 1 90.5 131 LYS B C 1
ATOM 3369 O O . LYS B 1 131 ? 25.141 -24.984 -30.922 1 90.5 131 LYS B O 1
ATOM 3374 N N . HIS B 1 132 ? 24.266 -24.875 -28.891 1 94.56 132 HIS B N 1
ATOM 3375 C CA . HIS B 1 132 ? 23.562 -23.656 -29.25 1 94.56 132 HIS B CA 1
ATOM 3376 C C . HIS B 1 132 ? 23.484 -22.703 -28.047 1 94.56 132 HIS B C 1
ATOM 3378 O O . HIS B 1 132 ? 23.609 -23.141 -26.906 1 94.56 132 HIS B O 1
ATOM 3384 N N . HIS B 1 133 ? 23.469 -21.422 -28.297 1 96.88 133 HIS B N 1
ATOM 3385 C CA . HIS B 1 133 ? 23.188 -20.438 -27.25 1 96.88 133 HIS B CA 1
ATOM 3386 C C . HIS B 1 133 ? 22.328 -19.297 -27.781 1 96.88 133 HIS B C 1
ATOM 3388 O O . HIS B 1 133 ? 22.266 -19.078 -29 1 96.88 133 HIS B O 1
ATOM 3394 N N . ASP B 1 134 ? 21.562 -18.688 -26.922 1 97.94 134 ASP B N 1
ATOM 3395 C CA . ASP B 1 134 ? 20.781 -17.5 -27.25 1 97.94 134 ASP B CA 1
ATOM 3396 C C . ASP B 1 134 ? 20.641 -16.594 -26.016 1 97.94 134 ASP B C 1
ATOM 3398 O O . ASP B 1 134 ? 20.984 -17 -24.906 1 97.94 134 ASP B O 1
ATOM 3402 N N . ARG B 1 135 ? 20.266 -15.344 -26.25 1 97.56 135 ARG B N 1
ATOM 3403 C CA . ARG B 1 135 ? 20.094 -14.406 -25.141 1 97.56 135 ARG B CA 1
ATOM 3404 C C . ARG B 1 135 ? 19 -13.391 -25.438 1 97.56 135 ARG B C 1
ATOM 3406 O O . ARG B 1 135 ? 18.656 -13.172 -26.609 1 97.56 135 ARG B O 1
ATOM 3413 N N . ALA B 1 136 ? 18.438 -12.836 -24.469 1 97.94 136 ALA B N 1
ATOM 3414 C CA . ALA B 1 136 ? 17.469 -11.742 -24.547 1 97.94 136 ALA B CA 1
ATOM 3415 C C . ALA B 1 136 ? 17.578 -10.836 -23.328 1 97.94 136 ALA B C 1
ATOM 3417 O O . ALA B 1 136 ? 18.016 -11.266 -22.25 1 97.94 136 ALA B O 1
ATOM 3418 N N . SER B 1 137 ? 17.234 -9.586 -23.516 1 97.81 137 SER B N 1
ATOM 3419 C CA . SER B 1 137 ? 17.438 -8.617 -22.453 1 97.81 137 SER B CA 1
ATOM 3420 C C . SER B 1 137 ? 16.125 -8.016 -21.984 1 97.81 137 SER B C 1
ATOM 3422 O O . SER B 1 137 ? 15.164 -7.934 -22.75 1 97.81 137 SER B O 1
ATOM 3424 N N . VAL B 1 138 ? 16.109 -7.641 -20.719 1 97.88 138 VAL B N 1
ATOM 3425 C CA . VAL B 1 138 ? 14.945 -6.988 -20.109 1 97.88 138 VAL B CA 1
ATOM 3426 C C . VAL B 1 138 ? 15.406 -5.793 -19.281 1 97.88 138 VAL B C 1
ATOM 3428 O O . VAL B 1 138 ? 16.422 -5.863 -18.594 1 97.88 138 VAL B O 1
ATOM 3431 N N . ASN B 1 139 ? 14.695 -4.703 -19.406 1 97.94 139 ASN B N 1
ATOM 3432 C CA . ASN B 1 139 ? 15.008 -3.52 -18.609 1 97.94 139 ASN B CA 1
ATOM 3433 C C . ASN B 1 139 ? 14.258 -3.52 -17.281 1 97.94 139 ASN B C 1
ATOM 3435 O O . ASN B 1 139 ? 13.047 -3.766 -17.25 1 97.94 139 ASN B O 1
ATOM 3439 N N . VAL B 1 140 ? 15.008 -3.25 -16.234 1 98.12 140 VAL B N 1
ATOM 3440 C CA . VAL B 1 140 ? 14.414 -3.16 -14.906 1 98.12 140 VAL B CA 1
ATOM 3441 C C . VAL B 1 140 ? 14.43 -1.709 -14.438 1 98.12 140 VAL B C 1
ATOM 3443 O O . VAL B 1 140 ? 15.492 -1.101 -14.297 1 98.12 140 VAL B O 1
ATOM 3446 N N . PHE B 1 141 ? 13.219 -1.214 -14.203 1 97.38 141 PHE B N 1
ATOM 3447 C CA . PHE B 1 141 ? 13.047 0.125 -13.648 1 97.38 141 PHE B CA 1
ATOM 3448 C C . PHE B 1 141 ? 12.711 0.061 -12.164 1 97.38 141 PHE B C 1
ATOM 3450 O O . PHE B 1 141 ? 11.766 -0.631 -11.766 1 97.38 141 PHE B O 1
ATOM 3457 N N . VAL B 1 142 ? 13.523 0.788 -11.367 1 97.44 142 VAL B N 1
ATOM 3458 C CA . VAL B 1 142 ? 13.328 0.771 -9.922 1 97.44 142 VAL B CA 1
ATOM 3459 C C . VAL B 1 142 ? 12.828 2.139 -9.453 1 97.44 142 VAL B C 1
ATOM 3461 O O . VAL B 1 142 ? 13.359 3.172 -9.875 1 97.44 142 VAL B O 1
ATOM 3464 N N . THR B 1 143 ? 11.781 2.09 -8.688 1 98 143 THR B N 1
ATOM 3465 C CA . THR B 1 143 ? 11.266 3.318 -8.102 1 98 143 THR B CA 1
ATOM 3466 C C . THR B 1 143 ? 11.344 3.266 -6.578 1 98 143 THR B C 1
ATOM 3468 O O . THR B 1 143 ? 11.391 2.182 -5.992 1 98 143 THR B O 1
ATOM 3471 N N . GLN B 1 144 ? 11.453 4.395 -5.965 1 97.75 144 GLN B N 1
ATOM 3472 C CA . GLN B 1 144 ? 11.453 4.516 -4.512 1 97.75 144 GLN B CA 1
ATOM 3473 C C . GLN B 1 144 ? 10.445 5.566 -4.047 1 97.75 144 GLN B C 1
ATOM 3475 O O . GLN B 1 144 ? 10.461 6.703 -4.52 1 97.75 144 GLN B O 1
ATOM 3480 N N . THR B 1 145 ? 9.57 5.086 -3.203 1 97.25 145 THR B N 1
ATOM 3481 C CA . THR B 1 145 ? 8.594 5.988 -2.605 1 97.25 145 THR B CA 1
ATOM 3482 C C . THR B 1 145 ? 9.203 6.746 -1.428 1 97.25 145 THR B C 1
ATOM 3484 O O . THR B 1 145 ? 9.891 6.152 -0.589 1 97.25 145 THR B O 1
ATOM 3487 N N . GLY B 1 146 ? 8.977 8 -1.372 1 97.56 146 GLY B N 1
ATOM 3488 C CA . GLY B 1 146 ? 9.531 8.828 -0.312 1 97.56 146 GLY B CA 1
ATOM 3489 C C . GLY B 1 146 ? 8.703 8.797 0.96 1 97.56 146 GLY B C 1
ATOM 3490 O O . GLY B 1 146 ? 7.789 7.984 1.093 1 97.56 146 GLY B O 1
ATOM 3491 N N . GLY B 1 147 ? 9.141 9.703 1.87 1 96.44 147 GLY B N 1
ATOM 3492 C CA . GLY B 1 147 ? 8.508 9.75 3.178 1 96.44 147 GLY B CA 1
ATOM 3493 C C . GLY B 1 147 ? 7.27 10.625 3.209 1 96.44 147 GLY B C 1
ATOM 3494 O O . GLY B 1 147 ? 7 11.367 2.26 1 96.44 147 GLY B O 1
ATOM 3495 N N . THR B 1 148 ? 6.547 10.477 4.34 1 96.88 148 THR B N 1
ATOM 3496 C CA . THR B 1 148 ? 5.379 11.312 4.59 1 96.88 148 THR B CA 1
ATOM 3497 C C . THR B 1 148 ? 5.754 12.789 4.562 1 96.88 148 THR B C 1
ATOM 3499 O O . THR B 1 148 ? 6.73 13.195 5.195 1 96.88 148 THR B O 1
ATOM 3502 N N . PRO B 1 149 ? 4.969 13.57 3.842 1 98.25 149 PRO B N 1
ATOM 3503 C CA . PRO B 1 149 ? 5.289 15 3.791 1 98.25 149 PRO B CA 1
ATOM 3504 C C . PRO B 1 149 ? 5.168 15.68 5.152 1 98.25 149 PRO B C 1
ATOM 3506 O O . PRO B 1 149 ? 4.273 15.344 5.938 1 98.25 149 PRO B O 1
ATOM 3509 N N . LEU B 1 150 ? 6.074 16.609 5.395 1 97.56 150 LEU B N 1
ATOM 3510 C CA . LEU B 1 150 ? 6.02 17.484 6.559 1 97.56 150 LEU B CA 1
ATOM 3511 C C . LEU B 1 150 ? 5.445 18.844 6.191 1 97.56 150 LEU B C 1
ATOM 3513 O O . LEU B 1 150 ? 5.996 19.547 5.34 1 97.56 150 LEU B O 1
ATOM 3517 N N . LEU B 1 151 ? 4.355 19.172 6.816 1 96.88 151 LEU B N 1
ATOM 3518 C CA . LEU B 1 151 ? 3.773 20.5 6.621 1 96.88 151 LEU B CA 1
ATOM 3519 C C . LEU B 1 151 ? 4.199 21.453 7.734 1 96.88 151 LEU B C 1
ATOM 3521 O O . LEU B 1 151 ? 4.07 21.125 8.914 1 96.88 151 LEU B O 1
ATOM 3525 N N . THR B 1 152 ? 4.727 22.625 7.332 1 94.81 152 THR B N 1
ATOM 3526 C CA . THR B 1 152 ? 5.172 23.625 8.281 1 94.81 152 THR B CA 1
ATOM 3527 C C . THR B 1 152 ? 4.406 24.938 8.07 1 94.81 152 THR B C 1
ATOM 3529 O O . THR B 1 152 ? 4.359 25.469 6.961 1 94.81 152 THR B O 1
ATOM 3532 N N . ALA B 1 153 ? 3.861 25.438 9.102 1 91.44 153 ALA B N 1
ATOM 3533 C CA . ALA B 1 153 ? 3.148 26.703 9.039 1 91.44 153 ALA B CA 1
ATOM 3534 C C . ALA B 1 153 ? 3.893 27.781 9.812 1 91.44 153 ALA B C 1
ATOM 3536 O O . ALA B 1 153 ? 4.309 27.562 10.953 1 91.44 153 ALA B O 1
ATOM 3537 N N . VAL B 1 154 ? 4.074 28.844 9.141 1 87.44 154 VAL B N 1
ATOM 3538 C CA . VAL B 1 154 ? 4.605 30.047 9.773 1 87.44 154 VAL B CA 1
ATOM 3539 C C . VAL B 1 154 ? 3.539 31.141 9.773 1 87.44 154 VAL B C 1
ATOM 3541 O O . VAL B 1 154 ? 3.072 31.562 8.711 1 87.44 154 VAL B O 1
ATOM 3544 N N . VAL B 1 155 ? 3.209 31.562 10.945 1 81.44 155 VAL B N 1
ATOM 3545 C CA . VAL B 1 155 ? 2.15 32.562 11.07 1 81.44 155 VAL B CA 1
ATOM 3546 C C . VAL B 1 155 ? 2.764 33.938 11.32 1 81.44 155 VAL B C 1
ATOM 3548 O O . VAL B 1 155 ? 3.477 34.125 12.305 1 81.44 155 VAL B O 1
ATOM 3551 N N . LYS B 1 156 ? 2.504 34.875 10.336 1 76.38 156 LYS B N 1
ATOM 3552 C CA . LYS B 1 156 ? 2.932 36.25 10.477 1 76.38 156 LYS B CA 1
ATOM 3553 C C . LYS B 1 156 ? 1.839 37.219 10.023 1 76.38 156 LYS B C 1
ATOM 3555 O O . LYS B 1 156 ? 1.364 37.125 8.883 1 76.38 156 LYS B O 1
ATOM 3560 N N . GLU B 1 157 ? 1.65 38.312 10.844 1 72.19 157 GLU B N 1
ATOM 3561 C CA . GLU B 1 157 ? 0.768 39.438 10.5 1 72.19 157 GLU B CA 1
ATOM 3562 C C . GLU B 1 157 ? -0.492 38.938 9.797 1 72.19 157 GLU B C 1
ATOM 3564 O O . GLU B 1 157 ? -0.854 39.438 8.734 1 72.19 157 GLU B O 1
ATOM 3569 N N . ASN B 1 158 ? -1.144 37.938 10.242 1 71.12 158 ASN B N 1
ATOM 3570 C CA . ASN B 1 158 ? -2.422 37.406 9.773 1 71.12 158 ASN B CA 1
ATOM 3571 C C . ASN B 1 158 ? -2.258 36.594 8.492 1 71.12 158 ASN B C 1
ATOM 3573 O O . ASN B 1 158 ? -3.234 36.344 7.789 1 71.12 158 ASN B O 1
ATOM 3577 N N . LYS B 1 159 ? -1.078 36.469 8.055 1 77.38 159 LYS B N 1
ATOM 3578 C CA . LYS B 1 159 ? -0.802 35.594 6.926 1 77.38 159 LYS B CA 1
ATOM 3579 C C . LYS B 1 159 ? -0.107 34.312 7.387 1 77.38 159 LYS B C 1
ATOM 3581 O O . LYS B 1 159 ? 0.693 34.344 8.328 1 77.38 159 LYS B O 1
ATOM 3586 N N . ILE B 1 160 ? -0.466 33.281 6.68 1 84.94 160 ILE B N 1
ATOM 3587 C CA . ILE B 1 160 ? 0.133 31.984 7.027 1 84.94 160 ILE B CA 1
ATOM 3588 C C . ILE B 1 160 ? 0.914 31.438 5.832 1 84.94 160 ILE B C 1
ATOM 3590 O O . ILE B 1 160 ? 0.36 31.266 4.742 1 84.94 160 ILE B O 1
ATOM 3594 N N . ASN B 1 161 ? 2.156 31.266 6.008 1 89.56 161 ASN B N 1
ATOM 3595 C CA . ASN B 1 161 ? 2.979 30.578 5.023 1 89.56 161 ASN B CA 1
ATOM 3596 C C . ASN B 1 161 ? 3.088 29.078 5.336 1 89.56 161 ASN B C 1
ATOM 3598 O O . ASN B 1 161 ? 3.582 28.703 6.398 1 89.56 161 ASN B O 1
ATOM 3602 N N . VAL B 1 162 ? 2.633 28.312 4.43 1 92.81 162 VAL B N 1
ATOM 3603 C CA . VAL B 1 162 ? 2.682 26.875 4.645 1 92.81 162 VAL B CA 1
ATOM 3604 C C . VAL B 1 162 ? 3.65 26.234 3.654 1 92.81 162 VAL B C 1
ATOM 3606 O O . VAL B 1 162 ? 3.578 26.484 2.449 1 92.81 162 VAL B O 1
ATOM 3609 N N . SER B 1 163 ? 4.492 25.438 4.168 1 96.12 163 SER B N 1
ATOM 3610 C CA . SER B 1 163 ? 5.426 24.719 3.312 1 96.12 163 SER B CA 1
ATOM 3611 C C . SER B 1 163 ? 5.234 23.203 3.443 1 96.12 163 SER B C 1
ATOM 3613 O O . SER B 1 163 ? 4.703 22.734 4.449 1 96.12 163 SER B O 1
ATOM 3615 N N . CYS B 1 164 ? 5.594 22.5 2.439 1 97.88 164 CYS B N 1
ATOM 3616 C CA . CYS B 1 164 ? 5.516 21.031 2.371 1 97.88 164 CYS B CA 1
ATOM 3617 C C . CYS B 1 164 ? 6.824 20.453 1.858 1 97.88 164 CYS B C 1
ATOM 3619 O O . CYS B 1 164 ? 7.352 20.891 0.835 1 97.88 164 CYS B O 1
ATOM 3621 N N . GLU B 1 165 ? 7.297 19.453 2.633 1 98.31 165 GLU B N 1
ATOM 3622 C CA . GLU B 1 165 ? 8.555 18.828 2.244 1 98.31 165 GLU B CA 1
ATOM 3623 C C . GLU B 1 165 ? 8.477 17.312 2.352 1 98.31 165 GLU B C 1
ATOM 3625 O O . GLU B 1 165 ? 7.863 16.781 3.281 1 98.31 165 GLU B O 1
ATOM 3630 N N . SER B 1 166 ? 9.078 16.609 1.435 1 98.44 166 SER B N 1
ATOM 3631 C CA . SER B 1 166 ? 9.172 15.156 1.427 1 98.44 166 SER B CA 1
ATOM 3632 C C . SER B 1 166 ? 10.492 14.695 0.816 1 98.44 166 SER B C 1
ATOM 3634 O O . SER B 1 166 ? 10.953 15.258 -0.176 1 98.44 166 SER B O 1
ATOM 3636 N N . GLU B 1 167 ? 11.023 13.641 1.456 1 98.12 167 GLU B N 1
ATOM 3637 C CA . GLU B 1 167 ? 12.336 13.164 1.011 1 98.12 167 GLU B CA 1
ATOM 3638 C C . GLU B 1 167 ? 12.289 11.688 0.652 1 98.12 167 GLU B C 1
ATOM 3640 O O . GLU B 1 167 ? 11.352 10.977 1.017 1 98.12 167 GLU B O 1
ATOM 3645 N N . GLY B 1 168 ? 13.352 11.297 -0.126 1 97.88 168 GLY B N 1
ATOM 3646 C CA . GLY B 1 168 ? 13.57 9.875 -0.347 1 97.88 168 GLY B CA 1
ATOM 3647 C C . GLY B 1 168 ? 12.945 9.375 -1.632 1 97.88 168 GLY B C 1
ATOM 3648 O O . GLY B 1 168 ? 12.633 8.188 -1.75 1 97.88 168 GLY B O 1
ATOM 3649 N N . TRP B 1 169 ? 12.828 10.258 -2.541 1 98.12 169 TRP B N 1
ATOM 3650 C CA . TRP B 1 169 ? 12.078 9.867 -3.732 1 98.12 169 TRP B CA 1
ATOM 3651 C C . TRP B 1 169 ? 13.023 9.5 -4.871 1 98.12 169 TRP B C 1
ATOM 3653 O O . TRP B 1 169 ? 14.078 10.125 -5.039 1 98.12 169 TRP B O 1
ATOM 3663 N N . TYR B 1 170 ? 12.641 8.539 -5.652 1 98 170 TYR B N 1
ATOM 3664 C CA . TYR B 1 170 ? 13.25 8.234 -6.941 1 98 170 TYR B CA 1
ATOM 3665 C C . TYR B 1 170 ? 12.242 7.574 -7.879 1 98 170 TYR B C 1
ATOM 3667 O O . TYR B 1 170 ? 11.609 6.582 -7.516 1 98 170 TYR B O 1
ATOM 3675 N N . PRO B 1 171 ? 12.086 7.883 -9.141 1 96.44 171 PRO B N 1
ATOM 3676 C CA . PRO B 1 171 ? 12.664 9.109 -9.695 1 96.44 171 PRO B CA 1
ATOM 3677 C C . PRO B 1 171 ? 12 10.375 -9.164 1 96.44 171 PRO B C 1
ATOM 3679 O O . PRO B 1 171 ? 11.602 10.414 -7.996 1 96.44 171 PRO B O 1
ATOM 3682 N N . LYS B 1 172 ? 11.945 11.461 -9.953 1 97.12 172 LYS B N 1
ATOM 3683 C CA . LYS B 1 172 ? 11.445 12.766 -9.539 1 97.12 172 LYS B CA 1
ATOM 3684 C C . LYS B 1 172 ? 9.945 12.703 -9.234 1 97.12 172 LYS B C 1
ATOM 3686 O O . LYS B 1 172 ? 9.148 12.352 -10.102 1 97.12 172 LYS B O 1
ATOM 3691 N N . PRO B 1 173 ? 9.562 13.086 -7.949 1 98.06 173 PRO B N 1
ATOM 3692 C CA . PRO B 1 173 ? 8.141 13.102 -7.602 1 98.06 173 PRO B CA 1
ATOM 3693 C C . PRO B 1 173 ? 7.43 14.367 -8.062 1 98.06 173 PRO B C 1
ATOM 3695 O O . PRO B 1 173 ? 8.07 15.297 -8.555 1 98.06 173 PRO B O 1
ATOM 3698 N N . GLN B 1 174 ? 6.16 14.258 -8.016 1 96.88 174 GLN B N 1
ATOM 3699 C CA . GLN B 1 174 ? 5.332 15.445 -8.219 1 96.88 174 GLN B CA 1
ATOM 3700 C C . GLN B 1 174 ? 4.711 15.914 -6.902 1 96.88 174 GLN B C 1
ATOM 3702 O O . GLN B 1 174 ? 4.293 15.094 -6.082 1 96.88 174 GLN B O 1
ATOM 3707 N N . LEU B 1 175 ? 4.738 17.172 -6.691 1 97.81 175 LEU B N 1
ATOM 3708 C CA . LEU B 1 175 ? 4.102 17.766 -5.52 1 97.81 175 LEU B CA 1
ATOM 3709 C C . LEU B 1 175 ? 2.969 18.703 -5.934 1 97.81 175 LEU B C 1
ATOM 3711 O O . LEU B 1 175 ? 3.162 19.578 -6.773 1 97.81 175 LEU B O 1
ATOM 3715 N N . ARG B 1 176 ? 1.816 18.5 -5.379 1 96 176 ARG B N 1
ATOM 3716 C CA . ARG B 1 176 ? 0.633 19.312 -5.652 1 96 176 ARG B CA 1
ATOM 3717 C C . ARG B 1 176 ? -0.035 19.766 -4.355 1 96 176 ARG B C 1
ATOM 3719 O O . ARG B 1 176 ? 0.033 19.062 -3.344 1 96 176 ARG B O 1
ATOM 3726 N N . TRP B 1 177 ? -0.682 20.953 -4.496 1 96.19 177 TRP B N 1
ATOM 3727 C CA . TRP B 1 177 ? -1.456 21.484 -3.373 1 96.19 177 TRP B CA 1
ATOM 3728 C C . TRP B 1 177 ? -2.951 21.438 -3.676 1 96.19 177 TRP B C 1
ATOM 3730 O O . TRP B 1 177 ? -3.361 21.578 -4.832 1 96.19 177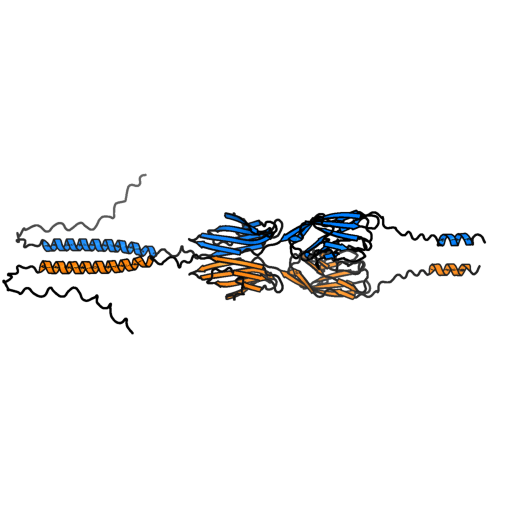 TRP B O 1
ATOM 3740 N N . SER B 1 178 ? -3.666 21.234 -2.598 1 94.19 178 SER B N 1
ATOM 3741 C CA . SER B 1 178 ? -5.117 21.266 -2.744 1 94.19 178 SER B CA 1
ATOM 3742 C C . SER B 1 178 ? -5.793 21.75 -1.467 1 94.19 178 SER B C 1
ATOM 3744 O O . SER B 1 178 ? -5.262 21.578 -0.369 1 94.19 178 SER B O 1
ATOM 3746 N N . ASP B 1 179 ? -6.902 22.391 -1.576 1 88.94 179 ASP B N 1
ATOM 3747 C CA . ASP B 1 179 ? -7.699 22.766 -0.41 1 88.94 179 ASP B CA 1
ATOM 3748 C C . ASP B 1 179 ? -8.875 21.797 -0.222 1 88.94 179 ASP B C 1
ATOM 3750 O O . ASP B 1 179 ? -9.805 22.094 0.534 1 88.94 179 ASP B O 1
ATOM 3754 N N . GLY B 1 180 ? -8.781 20.625 -0.784 1 80.31 180 GLY B N 1
ATOM 3755 C CA . GLY B 1 180 ? -9.836 19.625 -0.716 1 80.31 180 GLY B CA 1
ATOM 3756 C C . GLY B 1 180 ? -10.758 19.656 -1.925 1 80.31 180 GLY B C 1
ATOM 3757 O O . GLY B 1 180 ? -11.195 18.594 -2.396 1 80.31 180 GLY B O 1
ATOM 3758 N N . SER B 1 181 ? -10.984 20.891 -2.473 1 81.12 181 SER B N 1
ATOM 3759 C CA . SER B 1 181 ? -11.938 21.031 -3.572 1 81.12 181 SER B CA 1
ATOM 3760 C C . SER B 1 181 ? -11.219 21.359 -4.879 1 81.12 181 SER B C 1
ATOM 3762 O O . SER B 1 181 ? -11.617 20.875 -5.941 1 81.12 181 SER B O 1
ATOM 3764 N N . LYS B 1 182 ? -10.258 22.156 -4.793 1 87.12 182 LYS B N 1
ATOM 3765 C CA . LYS B 1 182 ? -9.562 22.578 -6.008 1 87.12 182 LYS B CA 1
ATOM 3766 C C . LYS B 1 182 ? -8.047 22.562 -5.816 1 87.12 182 LYS B C 1
ATOM 3768 O O . LYS B 1 182 ? -7.559 22.797 -4.711 1 87.12 182 LYS B O 1
ATOM 3773 N N . PRO B 1 183 ? -7.422 22.359 -6.918 1 92.06 183 PRO B N 1
ATOM 3774 C CA . PRO B 1 183 ? -5.965 22.484 -6.867 1 92.06 183 PRO B CA 1
ATOM 3775 C C . PRO B 1 183 ? -5.508 23.922 -6.617 1 92.06 183 PRO B C 1
ATOM 3777 O O . PRO B 1 183 ? -6.184 24.875 -7.02 1 92.06 183 PRO B O 1
ATOM 3780 N N . LEU B 1 184 ? -4.395 24.016 -5.859 1 91.5 184 LEU B N 1
ATOM 3781 C CA . LEU B 1 184 ? -3.822 25.328 -5.57 1 91.5 184 LEU B CA 1
ATOM 3782 C C . LEU B 1 184 ? -2.482 25.516 -6.281 1 91.5 184 LEU B C 1
ATOM 3784 O O . LEU B 1 184 ? -1.729 24.547 -6.438 1 91.5 184 LEU B O 1
ATOM 3788 N N . ASN B 1 185 ? -2.217 26.719 -6.652 1 88.62 185 ASN B N 1
ATOM 3789 C CA . ASN B 1 185 ? -0.932 27.031 -7.27 1 88.62 185 ASN B CA 1
ATOM 3790 C C . ASN B 1 185 ? 0.12 27.391 -6.223 1 88.62 185 ASN B C 1
ATOM 3792 O O . ASN B 1 185 ? -0.056 28.344 -5.461 1 88.62 185 ASN B O 1
ATOM 3796 N N . PRO B 1 186 ? 1.152 26.594 -6.273 1 88.06 186 PRO B N 1
ATOM 3797 C CA . PRO B 1 186 ? 2.193 26.906 -5.297 1 88.06 186 PRO B CA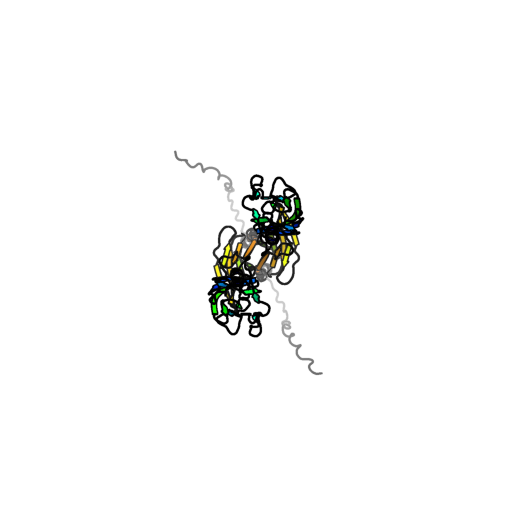 1
ATOM 3798 C C . PRO B 1 186 ? 3.035 28.109 -5.703 1 88.06 186 PRO B C 1
ATOM 3800 O O . PRO B 1 186 ? 2.988 28.547 -6.859 1 88.06 186 PRO B O 1
ATOM 3803 N N . GLY B 1 187 ? 3.691 28.641 -4.609 1 83.06 187 GLY B N 1
ATOM 3804 C CA . GLY B 1 187 ? 4.695 29.641 -4.934 1 83.06 187 GLY B CA 1
ATOM 3805 C C . GLY B 1 187 ? 5.859 29.094 -5.727 1 83.06 187 GLY B C 1
ATOM 3806 O O . GLY B 1 187 ? 6.297 29.703 -6.707 1 83.06 187 GLY B O 1
ATOM 3807 N N . ALA B 1 188 ? 6.375 27.984 -5.297 1 90.94 188 ALA B N 1
ATOM 3808 C CA . ALA B 1 188 ? 7.5 27.328 -5.961 1 90.94 188 ALA B CA 1
ATOM 3809 C C . ALA B 1 188 ? 7.578 25.844 -5.578 1 90.94 188 ALA B C 1
ATOM 3811 O O . ALA B 1 188 ? 7.062 25.438 -4.531 1 90.94 188 ALA B O 1
ATOM 3812 N N . VAL B 1 189 ? 8.102 25.078 -6.508 1 95.88 189 VAL B N 1
ATOM 3813 C CA . VAL B 1 189 ? 8.453 23.688 -6.227 1 95.88 189 VAL B CA 1
ATOM 3814 C C . VAL B 1 189 ? 9.945 23.484 -6.48 1 95.88 189 VAL B C 1
ATOM 3816 O O . VAL B 1 189 ? 10.422 23.672 -7.605 1 95.88 189 VAL B O 1
ATOM 3819 N N . VAL B 1 190 ? 10.617 23.062 -5.453 1 97.62 190 VAL B N 1
ATOM 3820 C CA . VAL B 1 190 ? 12.07 22.938 -5.535 1 97.62 190 VAL B CA 1
ATOM 3821 C C . VAL B 1 190 ? 12.477 21.5 -5.262 1 97.62 190 VAL B C 1
ATOM 3823 O O . VAL B 1 190 ? 11.969 20.859 -4.336 1 97.62 190 VAL B O 1
ATOM 3826 N N . TYR B 1 191 ? 13.438 21.078 -6.016 1 97.81 191 TYR B N 1
ATOM 3827 C CA . TYR B 1 191 ? 13.945 19.719 -5.859 1 97.81 191 TYR B CA 1
ATOM 3828 C C . TYR B 1 191 ? 15.422 19.734 -5.48 1 97.81 191 TYR B C 1
ATOM 3830 O O . TYR B 1 191 ? 16.188 20.594 -5.949 1 97.81 191 TYR B O 1
ATOM 3838 N N . THR B 1 192 ? 15.703 18.859 -4.594 1 97.44 192 THR B N 1
ATOM 3839 C CA . THR B 1 192 ? 17.109 18.641 -4.258 1 97.44 192 THR B CA 1
ATOM 3840 C C . THR B 1 192 ? 17.484 17.172 -4.438 1 97.44 192 THR B C 1
ATOM 3842 O O . THR B 1 192 ? 16.703 16.281 -4.117 1 97.44 192 THR B O 1
ATOM 3845 N N . LYS B 1 193 ? 18.641 16.969 -5.012 1 95.88 193 LYS B N 1
ATOM 3846 C CA . LYS B 1 193 ? 19.141 15.625 -5.262 1 95.88 193 LYS B CA 1
ATOM 3847 C C . LYS B 1 193 ? 20.406 15.352 -4.453 1 95.88 193 LYS B C 1
ATOM 3849 O O . LYS B 1 193 ? 21.328 16.172 -4.441 1 95.88 193 LYS B O 1
ATOM 3854 N N . ASP B 1 194 ? 20.359 14.305 -3.781 1 93.69 194 ASP B N 1
ATOM 3855 C CA . ASP B 1 194 ? 21.562 13.977 -3.025 1 93.69 194 ASP B CA 1
ATOM 3856 C C . ASP B 1 194 ? 22.562 13.211 -3.889 1 93.69 194 ASP B C 1
ATOM 3858 O O . ASP B 1 194 ? 22.328 13 -5.078 1 93.69 194 ASP B O 1
ATOM 3862 N N . LEU B 1 195 ? 23.703 12.797 -3.312 1 91.31 195 LEU B N 1
ATOM 3863 C CA . LEU B 1 195 ? 24.797 12.156 -4.047 1 91.31 195 LEU B CA 1
ATOM 3864 C C . LEU B 1 195 ? 24.359 10.812 -4.605 1 91.31 195 LEU B C 1
ATOM 3866 O O . LEU B 1 195 ? 24.844 10.367 -5.645 1 91.31 195 LEU B O 1
ATOM 3870 N N . SER B 1 196 ? 23.406 10.234 -3.939 1 89.69 196 SER B N 1
ATOM 3871 C CA . SER B 1 196 ? 22.938 8.922 -4.367 1 89.69 196 SER B CA 1
ATOM 3872 C C . SER B 1 196 ? 21.844 9.047 -5.422 1 89.69 196 SER B C 1
ATOM 3874 O O . SER B 1 196 ? 21.406 8.047 -5.988 1 89.69 196 SER B O 1
ATOM 3876 N N . GLY B 1 197 ? 21.484 10.219 -5.668 1 92.88 197 GLY B N 1
ATOM 3877 C CA . GLY B 1 197 ? 20.453 10.445 -6.676 1 92.88 197 GLY B CA 1
ATOM 3878 C C . GLY B 1 197 ? 19.062 10.508 -6.098 1 92.88 197 GLY B C 1
ATOM 3879 O O . GLY B 1 197 ? 18.078 10.656 -6.836 1 92.88 197 GLY B O 1
ATOM 3880 N N . ILE B 1 198 ? 18.922 10.391 -4.84 1 96.81 198 ILE B N 1
ATOM 3881 C CA . ILE B 1 198 ? 17.641 10.445 -4.145 1 96.81 198 ILE B CA 1
ATOM 3882 C C . ILE B 1 198 ? 17.172 11.898 -4.062 1 96.81 198 ILE B C 1
ATOM 3884 O O . ILE B 1 198 ? 17.969 12.805 -3.799 1 96.81 198 ILE B O 1
ATOM 3888 N N . LEU B 1 199 ? 15.867 12.023 -4.281 1 98.12 199 LEU B N 1
ATOM 3889 C CA . LEU B 1 199 ? 15.359 13.383 -4.438 1 98.12 199 LEU B CA 1
ATOM 3890 C C . LEU B 1 199 ? 14.477 13.766 -3.252 1 98.12 199 LEU B C 1
ATOM 3892 O O . LEU B 1 199 ? 13.789 12.914 -2.684 1 98.12 199 LEU B O 1
ATOM 3896 N N . SER B 1 200 ? 14.57 15.008 -2.914 1 98.12 200 SER B N 1
ATOM 3897 C CA . SER B 1 200 ? 13.656 15.664 -1.987 1 98.12 200 SER B CA 1
ATOM 3898 C C . SER B 1 200 ? 12.883 16.781 -2.674 1 98.12 200 SER B C 1
ATOM 3900 O O . SER B 1 200 ? 13.383 17.406 -3.617 1 98.12 200 SER B O 1
ATOM 3902 N N . VAL B 1 201 ? 11.711 16.969 -2.236 1 98.38 201 VAL B N 1
ATOM 3903 C CA . VAL B 1 201 ? 10.883 18.016 -2.84 1 98.38 201 VAL B CA 1
ATOM 3904 C C . VAL B 1 201 ? 10.352 18.953 -1.756 1 98.38 201 VAL B C 1
ATOM 3906 O O . VAL B 1 201 ? 10.039 18.5 -0.647 1 98.38 201 VAL B O 1
ATOM 3909 N N . HIS B 1 202 ? 10.328 20.203 -2.096 1 97.94 202 HIS B N 1
ATOM 3910 C CA . HIS B 1 202 ? 9.875 21.25 -1.192 1 97.94 202 HIS B CA 1
ATOM 3911 C C . HIS B 1 202 ? 9.031 22.281 -1.931 1 97.94 202 HIS B C 1
ATOM 3913 O O . HIS B 1 202 ? 9.359 22.656 -3.057 1 97.94 202 HIS B O 1
ATOM 3919 N N . SER B 1 203 ? 7.934 22.703 -1.363 1 97.69 203 SER B N 1
ATOM 3920 C CA . SER B 1 203 ? 7.051 23.719 -1.921 1 97.69 203 SER B CA 1
ATOM 3921 C C . SER B 1 203 ? 6.375 24.531 -0.82 1 97.69 203 SER B C 1
ATOM 3923 O O . SER B 1 203 ? 6.359 24.109 0.342 1 97.69 203 SER B O 1
ATOM 3925 N N . TRP B 1 204 ? 5.941 25.75 -1.22 1 95.12 204 TRP B N 1
ATOM 3926 C CA . TRP B 1 204 ? 5.254 26.562 -0.224 1 95.12 204 TRP B CA 1
ATOM 3927 C C . TRP B 1 204 ? 4.129 27.375 -0.864 1 95.12 204 TRP B C 1
ATOM 3929 O O . TRP B 1 204 ? 4.105 27.562 -2.084 1 95.12 204 TRP B O 1
ATOM 3939 N N . LEU B 1 205 ? 3.219 27.734 -0.001 1 91.44 205 LEU B N 1
ATOM 3940 C CA . LEU B 1 205 ? 2.096 28.578 -0.403 1 91.44 205 LEU B CA 1
ATOM 3941 C C . LEU B 1 205 ? 1.713 29.547 0.714 1 91.44 205 LEU B C 1
ATOM 3943 O O . LEU B 1 205 ? 1.976 29.281 1.889 1 91.44 205 LEU B O 1
ATOM 3947 N N . MET B 1 206 ? 1.259 30.656 0.179 1 88.19 206 MET B N 1
ATOM 3948 C CA . MET B 1 206 ? 0.695 31.625 1.116 1 88.19 206 MET B CA 1
ATOM 3949 C C . MET B 1 206 ? -0.827 31.531 1.144 1 88.19 206 MET B C 1
ATOM 3951 O O . MET B 1 206 ? -1.473 31.547 0.094 1 88.19 206 MET B O 1
ATOM 3955 N N . VAL B 1 207 ? -1.278 31.391 2.445 1 83.44 207 VAL B N 1
ATOM 3956 C CA . VAL B 1 207 ? -2.729 31.25 2.531 1 83.44 207 VAL B CA 1
ATOM 3957 C C . VAL B 1 207 ? -3.281 32.281 3.521 1 83.44 207 VAL B C 1
ATOM 3959 O O . VAL B 1 207 ? -2.605 32.656 4.484 1 83.44 207 VAL B O 1
ATOM 3962 N N . SER B 1 208 ? -4.43 32.906 3.154 1 74.75 208 SER B N 1
ATOM 3963 C CA . SER B 1 208 ? -5.094 33.844 4.047 1 74.75 208 SER B CA 1
ATOM 3964 C C . SER B 1 208 ? -6.242 33.156 4.797 1 74.75 208 SER B C 1
ATOM 3966 O O . SER B 1 208 ? -6.719 33.688 5.805 1 74.75 208 SER B O 1
ATOM 3968 N N . SER B 1 209 ? -6.688 32.031 4.301 1 68.62 209 SER B N 1
ATOM 3969 C CA . SER B 1 209 ? -7.863 31.375 4.859 1 68.62 209 SER B CA 1
ATOM 3970 C C . SER B 1 209 ? -7.469 30.266 5.82 1 68.62 209 SER B C 1
ATOM 3972 O O . SER B 1 209 ? -6.324 29.797 5.809 1 68.62 209 SER B O 1
ATOM 3974 N N . HIS B 1 210 ? -8.445 29.969 6.742 1 73.56 210 HIS B N 1
ATOM 3975 C CA . HIS B 1 210 ? -8.32 28.938 7.77 1 73.56 210 HIS B CA 1
ATOM 3976 C C . HIS B 1 210 ? -8.734 27.578 7.234 1 73.56 210 HIS B C 1
ATOM 3978 O O . HIS B 1 210 ? -8.969 26.656 8.008 1 73.56 210 HIS B O 1
ATOM 3984 N N . SER B 1 211 ? -8.711 27.469 5.988 1 81.19 211 SER B N 1
ATOM 3985 C CA . SER B 1 211 ? -9.195 26.219 5.43 1 81.19 211 SER B CA 1
ATOM 3986 C C . SER B 1 211 ? -8.125 25.125 5.504 1 81.19 211 SER B C 1
ATOM 3988 O O . SER B 1 211 ? -6.938 25.438 5.648 1 81.19 211 SER B O 1
ATOM 3990 N N . ALA B 1 212 ? -8.617 23.906 5.41 1 91.06 212 ALA B N 1
ATOM 3991 C CA . ALA B 1 212 ? -7.715 22.75 5.406 1 91.06 212 ALA B CA 1
ATOM 3992 C C . ALA B 1 212 ? -6.949 22.656 4.09 1 91.06 212 ALA B C 1
ATOM 3994 O O . ALA B 1 212 ? -7.531 22.828 3.016 1 91.06 212 ALA B O 1
ATOM 3995 N N . LEU B 1 213 ? -5.668 22.5 4.211 1 93.62 213 LEU B N 1
ATOM 3996 C CA . LEU B 1 213 ? -4.789 22.375 3.053 1 93.62 213 LEU B CA 1
ATOM 3997 C C . LEU B 1 213 ? -4.219 20.953 2.961 1 93.62 213 LEU B C 1
ATOM 3999 O O . LEU B 1 213 ? -3.982 20.312 3.984 1 93.62 213 LEU B O 1
ATOM 4003 N N . SER B 1 214 ? -4.047 20.547 1.715 1 96.31 214 SER B N 1
ATOM 4004 C CA . SER B 1 214 ? -3.428 19.25 1.494 1 96.31 214 SER B CA 1
ATOM 4005 C C . SER B 1 214 ? -2.242 19.359 0.541 1 96.31 214 SER B C 1
ATOM 4007 O O . SER B 1 214 ? -2.285 20.109 -0.428 1 96.31 214 SER B O 1
ATOM 4009 N N . CYS B 1 215 ? -1.248 18.656 0.931 1 97.19 215 CYS B N 1
ATOM 4010 C CA . CYS B 1 215 ? -0.054 18.484 0.111 1 97.19 215 CYS B CA 1
ATOM 4011 C C . CYS B 1 215 ? 0.068 17.062 -0.382 1 97.19 215 CYS B C 1
ATOM 4013 O O . CYS B 1 215 ? 0.097 16.125 0.42 1 97.19 215 CYS B O 1
ATOM 4015 N N . LEU B 1 216 ? 0.088 16.875 -1.698 1 97.56 216 LEU B N 1
ATOM 4016 C CA . LEU B 1 216 ? 0.186 15.539 -2.291 1 97.56 216 LEU B CA 1
ATOM 4017 C C . LEU B 1 216 ? 1.526 15.359 -2.994 1 97.56 216 LEU B C 1
ATOM 4019 O O . LEU B 1 216 ? 1.904 16.172 -3.842 1 97.56 216 LEU B O 1
ATOM 4023 N N . VAL B 1 217 ? 2.25 14.359 -2.564 1 98.31 217 VAL B N 1
ATOM 4024 C CA . VAL B 1 217 ? 3.529 14.039 -3.189 1 98.31 217 VAL B CA 1
ATOM 4025 C C . VAL B 1 217 ? 3.5 12.602 -3.723 1 98.31 217 VAL B C 1
ATOM 4027 O O . VAL B 1 217 ? 3.104 11.68 -3.012 1 98.31 217 VAL B O 1
ATOM 4030 N N . GLY B 1 218 ? 3.891 12.422 -4.93 1 98 218 GLY B N 1
ATOM 4031 C CA . GLY B 1 218 ? 3.873 11.078 -5.488 1 98 218 GLY B CA 1
ATOM 4032 C C . GLY B 1 218 ? 4.602 10.969 -6.812 1 98 218 GLY B C 1
ATOM 4033 O O . GLY B 1 218 ? 4.977 11.984 -7.402 1 98 218 GLY B O 1
ATOM 4034 N N . LEU B 1 219 ? 4.82 9.742 -7.152 1 97.5 219 LEU B N 1
ATOM 4035 C CA . LEU B 1 219 ? 5.375 9.461 -8.477 1 97.5 219 LEU B CA 1
ATOM 4036 C C . LEU B 1 219 ? 4.273 9.422 -9.531 1 97.5 219 LEU B C 1
ATOM 4038 O O . LEU B 1 219 ? 3.129 9.078 -9.227 1 97.5 219 LEU B O 1
ATOM 4042 N N . PRO B 1 220 ? 4.637 9.836 -10.781 1 94.38 220 PRO B N 1
ATOM 4043 C CA . PRO B 1 220 ? 3.619 9.773 -11.836 1 94.38 220 PRO B CA 1
ATOM 4044 C C . PRO B 1 220 ? 2.967 8.398 -11.945 1 94.38 220 PRO B C 1
ATOM 4046 O O . PRO B 1 220 ? 3.664 7.383 -11.977 1 94.38 220 PRO B O 1
ATOM 4049 N N . GLY B 1 221 ? 1.689 8.414 -11.961 1 93.31 221 GLY B N 1
ATOM 4050 C CA . GLY B 1 221 ? 0.953 7.18 -12.156 1 93.31 221 GLY B CA 1
ATOM 4051 C C . GLY B 1 221 ? 0.701 6.422 -10.867 1 93.31 221 GLY B C 1
ATOM 4052 O O . GLY B 1 221 ? 0.091 5.352 -10.883 1 93.31 221 GLY B O 1
ATOM 4053 N N . GLU B 1 222 ? 1.205 6.863 -9.781 1 94.88 222 GLU B N 1
ATOM 4054 C CA . GLU B 1 222 ? 1.015 6.207 -8.492 1 94.88 222 GLU B CA 1
ATOM 4055 C C . GLU B 1 222 ? 0.133 7.047 -7.566 1 94.88 222 GLU B C 1
ATOM 4057 O O . GLU B 1 222 ? -0.061 8.242 -7.805 1 94.88 222 GLU B O 1
ATOM 4062 N N . VAL B 1 223 ? -0.405 6.391 -6.617 1 93.88 223 VAL B N 1
ATOM 4063 C CA . VAL B 1 223 ? -1.181 7.094 -5.602 1 93.88 223 VAL B CA 1
ATOM 4064 C C . VAL B 1 223 ? -0.255 7.965 -4.754 1 93.88 223 VAL B C 1
ATOM 4066 O O . VAL B 1 223 ? 0.721 7.469 -4.184 1 93.88 223 VAL B O 1
ATOM 4069 N N . PRO B 1 224 ? -0.502 9.164 -4.664 1 97 224 PRO B N 1
ATOM 4070 C CA . PRO B 1 224 ? 0.378 10.047 -3.898 1 97 224 PRO B CA 1
ATOM 4071 C C . PRO B 1 224 ? 0.21 9.883 -2.389 1 97 224 PRO B C 1
ATOM 4073 O O . PRO B 1 224 ? -0.811 9.367 -1.93 1 97 224 PRO B O 1
ATOM 4076 N N . ILE B 1 225 ? 1.29 10.266 -1.701 1 97.62 225 ILE B N 1
ATOM 4077 C CA . ILE B 1 225 ? 1.22 10.406 -0.25 1 97.62 225 ILE B CA 1
ATOM 4078 C C . ILE B 1 225 ? 0.717 11.805 0.108 1 97.62 225 ILE B C 1
ATOM 4080 O O . ILE B 1 225 ? 1.193 12.805 -0.439 1 97.62 225 ILE B O 1
ATOM 4084 N N . LYS B 1 226 ? -0.206 11.812 0.996 1 97.12 226 LYS B N 1
ATOM 4085 C CA . LYS B 1 226 ? -0.917 13.047 1.295 1 97.12 226 LYS B CA 1
ATOM 4086 C C . LYS B 1 226 ? -0.612 13.531 2.711 1 97.12 226 LYS B C 1
ATOM 4088 O O . LYS B 1 226 ? -0.545 12.727 3.645 1 97.12 226 LYS B O 1
ATOM 4093 N N . GLY B 1 227 ? -0.353 14.812 2.842 1 97.94 227 GLY B N 1
ATOM 4094 C CA . GLY B 1 227 ? -0.367 15.516 4.109 1 97.94 227 GLY B CA 1
ATOM 4095 C C . GLY B 1 227 ? -1.465 16.562 4.199 1 97.94 227 GLY B C 1
ATOM 4096 O O . GLY B 1 227 ? -1.744 17.266 3.223 1 97.94 227 GLY B O 1
ATOM 4097 N N . ARG B 1 228 ? -2.088 16.625 5.305 1 97.25 228 ARG B N 1
ATOM 4098 C CA . ARG B 1 228 ? -3.178 17.578 5.484 1 97.25 228 ARG B CA 1
ATOM 4099 C C . ARG B 1 228 ? -2.971 18.422 6.738 1 97.25 228 ARG B C 1
ATOM 4101 O O . ARG B 1 228 ? -2.586 17.906 7.785 1 97.25 228 ARG B O 1
ATOM 4108 N N . MET B 1 229 ? -3.309 19.734 6.582 1 95.38 229 MET B N 1
ATOM 4109 C CA . MET B 1 229 ? -3.143 20.641 7.719 1 95.38 229 MET B CA 1
ATOM 4110 C C . MET B 1 229 ? -4.176 21.766 7.68 1 95.38 229 MET B C 1
ATOM 4112 O O . MET B 1 229 ? -4.609 22.172 6.602 1 95.38 229 MET B O 1
ATOM 4116 N N . ARG B 1 230 ? -4.539 22.172 8.852 1 92.69 230 ARG B N 1
ATOM 4117 C CA . ARG B 1 230 ? -5.359 23.359 9.055 1 92.69 230 ARG B CA 1
ATOM 4118 C C . ARG B 1 230 ? -4.809 24.219 10.188 1 92.69 230 ARG B C 1
ATOM 4120 O O . ARG B 1 230 ? -4.434 23.703 11.234 1 92.69 230 ARG B O 1
ATOM 4127 N N . VAL B 1 231 ? -4.633 25.484 9.883 1 87.31 231 VAL B N 1
ATOM 4128 C CA . VAL B 1 231 ? -4.172 26.406 10.914 1 87.31 231 VAL B CA 1
ATOM 4129 C C . VAL B 1 231 ? -5.258 27.438 11.219 1 87.31 231 VAL B C 1
ATOM 4131 O O . VAL B 1 231 ? -5.781 28.078 10.305 1 87.31 231 VAL B O 1
ATOM 4134 N N . GLU B 1 232 ? -5.555 27.531 12.453 1 82.88 232 GLU B N 1
ATOM 4135 C CA . GLU B 1 232 ? -6.535 28.516 12.906 1 82.88 232 GLU B CA 1
ATOM 4136 C C . GLU B 1 232 ? -5.898 29.547 13.828 1 82.88 232 GLU B C 1
ATOM 4138 O O . GLU B 1 232 ? -5.27 29.203 14.828 1 82.88 232 GLU B O 1
ATOM 4143 N N . THR B 1 233 ? -5.766 30.766 13.352 1 74.25 233 THR B N 1
ATOM 4144 C CA . THR B 1 233 ? -5.297 31.844 14.203 1 74.25 233 THR B CA 1
ATOM 4145 C C . THR B 1 233 ? -6.473 32.625 14.805 1 74.25 233 THR B C 1
ATOM 4147 O O . THR B 1 233 ? -7.48 32.844 14.133 1 74.25 233 THR B O 1
ATOM 4150 N N . PRO B 1 234 ? -6.598 32.656 16.062 1 64.56 234 PRO B N 1
ATOM 4151 C CA . PRO B 1 234 ? -7.68 33.5 16.594 1 64.56 234 PRO B CA 1
ATOM 4152 C C . PRO B 1 234 ? -7.711 34.906 15.953 1 64.56 234 PRO B C 1
ATOM 4154 O O . PRO B 1 234 ? -6.664 35.438 15.562 1 64.56 234 PRO B O 1
ATOM 4157 N N . ASN B 1 235 ? -8.578 35.281 15.18 1 53.09 235 ASN B N 1
ATOM 4158 C CA . ASN B 1 235 ? -8.711 36.656 14.742 1 53.09 235 ASN B CA 1
ATOM 4159 C C . ASN B 1 235 ? -8.109 37.625 15.75 1 53.09 235 ASN B C 1
ATOM 4161 O O . ASN B 1 235 ? -8.555 37.719 16.891 1 53.09 235 ASN B O 1
ATOM 4165 N N . LEU B 1 236 ? -6.852 37.969 15.727 1 44.53 236 LEU B N 1
ATOM 4166 C CA . LEU B 1 236 ? -6.469 39.25 16.328 1 44.53 236 LEU B CA 1
ATOM 4167 C C . LEU B 1 236 ? -7.496 40.312 16.016 1 44.53 236 LEU B C 1
ATOM 4169 O O . LEU B 1 236 ? -7.41 41.438 16.531 1 44.53 236 LEU B O 1
ATOM 4173 N N . ASP B 1 237 ? -8.234 40.281 14.906 1 43.12 237 ASP B N 1
ATOM 4174 C CA . ASP B 1 237 ? -9.125 41.406 14.648 1 43.12 237 ASP B CA 1
ATOM 4175 C C . ASP B 1 237 ? -10.141 41.562 15.781 1 43.12 237 ASP B C 1
ATOM 4177 O O . ASP B 1 237 ? -10.617 42.688 16.031 1 43.12 237 ASP B O 1
ATOM 4181 N N . THR B 1 238 ? -10.758 40.5 16.219 1 40.34 238 THR B N 1
ATOM 4182 C CA . THR B 1 238 ? -11.812 41 17.094 1 40.34 238 THR B CA 1
ATOM 4183 C C . THR B 1 238 ? -11.219 41.469 18.422 1 40.34 238 THR B C 1
ATOM 4185 O O . THR B 1 238 ? -11.898 41.406 19.453 1 40.34 238 THR B O 1
ATOM 4188 N N . GLN B 1 239 ? -10.023 41.312 18.719 1 38.88 239 GLN B N 1
ATOM 4189 C CA . GLN B 1 239 ? -9.734 42.312 19.75 1 38.88 239 GLN B CA 1
ATOM 4190 C C . GLN B 1 239 ? -10.156 43.719 19.297 1 38.88 239 GLN B C 1
ATOM 4192 O O . GLN B 1 239 ? -9.633 44.25 18.312 1 38.88 239 GLN B O 1
ATOM 4197 N N . ASP B 1 240 ? -11.367 44.156 19.438 1 36.97 240 ASP B N 1
ATOM 4198 C CA . ASP B 1 240 ? -11.773 45.531 19.562 1 36.97 240 ASP B CA 1
ATOM 4199 C C . ASP B 1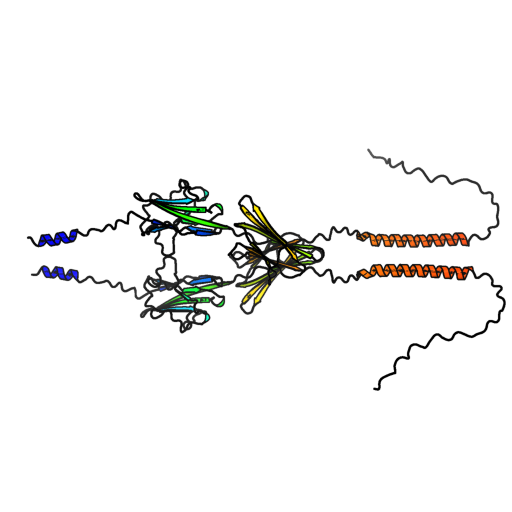 240 ? -10.602 46.406 20 1 36.97 240 ASP B C 1
ATOM 4201 O O . ASP B 1 240 ? -10.008 46.188 21.062 1 36.97 240 ASP B O 1
ATOM 4205 N N . GLN B 1 241 ? -9.703 46.812 19.172 1 37.94 241 GLN B N 1
ATOM 4206 C CA . GLN B 1 241 ? -8.922 48.031 19.375 1 37.94 241 GLN B CA 1
ATOM 4207 C C . GLN B 1 241 ? -9.625 48.969 20.359 1 37.94 241 GLN B C 1
ATOM 4209 O O . GLN B 1 241 ? -10.406 49.812 19.953 1 37.94 241 GLN B O 1
ATOM 4214 N N . GLY B 1 242 ? -10.43 48.531 21.219 1 36.97 242 GLY B N 1
ATOM 4215 C CA . GLY B 1 242 ? -10.812 49.469 22.266 1 36.97 242 GLY B CA 1
ATOM 4216 C C . GLY B 1 242 ? -9.641 50.219 22.828 1 36.97 242 GLY B C 1
ATOM 4217 O O . GLY B 1 242 ? -9.766 50.875 23.875 1 36.97 242 GLY B O 1
ATOM 4218 N N . SER B 1 243 ? -8.453 49.781 22.5 1 38.25 243 SER B N 1
ATOM 4219 C CA . SER B 1 243 ? -7.434 50.625 23.094 1 38.25 243 SER B CA 1
ATOM 4220 C C . SER B 1 243 ? -7.418 52 22.438 1 38.25 243 SER B C 1
ATOM 4222 O O . SER B 1 243 ? -6.473 52.781 22.625 1 38.25 243 SER B O 1
ATOM 4224 N N . GLY B 1 244 ? -8.227 52.188 21.375 1 38.22 244 GLY B N 1
ATOM 4225 C CA . GLY B 1 244 ? -8.281 53.594 20.969 1 38.22 244 GLY B CA 1
ATOM 4226 C C . GLY B 1 244 ? -8.57 54.531 22.125 1 38.22 244 GLY B C 1
ATOM 4227 O O . GLY B 1 244 ? -8.891 55.719 21.906 1 38.22 244 GLY B O 1
ATOM 4228 N N . SER B 1 245 ? -8.961 53.938 23.219 1 38.72 245 SER B N 1
ATOM 4229 C CA . SER B 1 245 ? -9.461 54.875 24.234 1 38.72 245 SER B CA 1
ATOM 4230 C C . SER B 1 245 ? -8.359 55.812 24.719 1 38.72 245 SER B C 1
ATOM 4232 O O . SER B 1 245 ? -8.648 56.844 25.328 1 38.72 245 SER B O 1
ATOM 4234 N N . SER B 1 246 ? -7.086 55.25 24.781 1 44.16 246 SER B N 1
ATOM 4235 C CA . SER B 1 246 ? -6.258 56.031 25.672 1 44.16 246 SER B CA 1
ATOM 4236 C C . SER B 1 246 ? -5.836 57.344 25.031 1 44.16 246 SER B C 1
ATOM 4238 O O . SER B 1 246 ? -5.551 58.344 25.719 1 44.16 246 SER B O 1
ATOM 4240 N N . ALA B 1 247 ? -5.742 57.344 23.688 1 46 247 ALA B N 1
ATOM 4241 C CA . ALA B 1 247 ? -5.277 58.594 23.078 1 46 247 ALA B CA 1
ATOM 4242 C C . ALA B 1 247 ? -6.348 59.688 23.141 1 46 247 ALA B C 1
ATOM 4244 O O . ALA B 1 247 ? -6.035 60.844 23.344 1 46 247 ALA B O 1
ATOM 4245 N N . ALA B 1 248 ? -7.68 59.25 23.062 1 51.66 248 ALA B N 1
ATOM 4246 C CA . ALA B 1 248 ? -8.773 60.219 23.156 1 51.66 248 ALA B CA 1
ATOM 4247 C C . ALA B 1 248 ? -8.852 60.812 24.562 1 51.66 248 ALA B C 1
ATOM 4249 O O . ALA B 1 248 ? -9.141 62 24.734 1 51.66 248 ALA B O 1
ATOM 4250 N N . GLY B 1 249 ? -8.406 60 25.625 1 51.62 249 GLY B N 1
ATOM 4251 C CA . GLY B 1 249 ? -8.344 60.5 26.984 1 51.62 249 GLY B CA 1
ATOM 4252 C C . GLY B 1 249 ? -7.266 61.562 27.188 1 51.62 249 GLY B C 1
ATOM 4253 O O . GLY B 1 249 ? -7.496 62.562 27.859 1 51.62 249 GLY B O 1
ATOM 4254 N N . TRP B 1 250 ? -6.184 61.406 26.422 1 59.38 250 TRP B N 1
ATOM 4255 C CA . TRP B 1 250 ? -5.102 62.375 26.562 1 59.38 250 TRP B CA 1
ATOM 4256 C C . TRP B 1 250 ? -5.457 63.688 25.875 1 59.38 250 TRP B C 1
ATOM 4258 O O . TRP B 1 250 ? -5.16 64.75 26.391 1 59.38 250 TRP B O 1
ATOM 4268 N N . VAL B 1 251 ? -6.168 63.719 24.75 1 62.94 251 VAL B N 1
ATOM 4269 C CA . VAL B 1 251 ? -6.605 64.938 24.062 1 62.94 251 VAL B CA 1
ATOM 4270 C C . VAL B 1 251 ? -7.648 65.688 24.922 1 62.94 251 VAL B C 1
ATOM 4272 O O . VAL B 1 251 ? -7.586 66.875 25.094 1 62.94 251 VAL B O 1
ATOM 4275 N N . MET B 1 252 ? -8.555 64.875 25.625 1 64.75 252 MET B N 1
ATOM 4276 C CA . MET B 1 252 ? -9.562 65.5 26.5 1 64.75 252 MET B CA 1
ATOM 4277 C C . MET B 1 252 ? -8.914 66.062 27.75 1 64.75 252 MET B C 1
ATOM 4279 O O . MET B 1 252 ? -9.32 67.125 28.219 1 64.75 252 MET B O 1
ATOM 4283 N N . PHE B 1 253 ? -7.801 65.5 28.203 1 64.81 253 PHE B N 1
ATOM 4284 C CA . PHE B 1 253 ? -7.059 66 29.344 1 64.81 253 PHE B CA 1
ATOM 4285 C C . PHE B 1 253 ? -6.297 67.25 28.969 1 64.81 253 PHE B C 1
ATOM 4287 O O . PHE B 1 253 ? -6.254 68.25 29.734 1 64.81 253 PHE B O 1
ATOM 4294 N N . ALA B 1 254 ? -5.754 67.312 27.734 1 69.44 254 ALA B N 1
ATOM 4295 C CA . ALA B 1 254 ? -5.059 68.562 27.266 1 69.44 254 ALA B CA 1
ATOM 4296 C C . ALA B 1 254 ? -6.027 69.688 27.078 1 69.44 254 ALA B C 1
ATOM 4298 O O . ALA B 1 254 ? -5.746 70.812 27.484 1 69.44 254 ALA B O 1
ATOM 4299 N N . ILE B 1 255 ? -7.25 69.375 26.625 1 74.94 255 ILE B N 1
ATOM 4300 C CA . ILE B 1 255 ? -8.266 70.438 26.422 1 74.94 255 ILE B CA 1
ATOM 4301 C C . ILE B 1 255 ? -8.773 70.938 27.781 1 74.94 255 ILE B C 1
ATOM 4303 O O . ILE B 1 255 ? -8.922 72.125 27.984 1 74.94 255 ILE B O 1
ATOM 4307 N N . ALA B 1 256 ? -8.867 70 28.781 1 74.75 256 ALA B N 1
ATOM 4308 C CA . ALA B 1 256 ? -9.305 70.375 30.125 1 74.75 256 ALA B CA 1
ATOM 4309 C C . ALA B 1 256 ? -8.242 71.188 30.844 1 74.75 256 ALA B C 1
ATOM 4311 O O . ALA B 1 256 ? -8.562 72.188 31.531 1 74.75 256 ALA B O 1
ATOM 4312 N N . ALA B 1 257 ? -6.961 70.938 30.562 1 73.19 257 ALA B N 1
ATOM 4313 C CA . ALA B 1 257 ? -5.859 71.688 31.172 1 73.19 257 ALA B CA 1
ATOM 4314 C C . ALA B 1 257 ? -5.777 73.062 30.578 1 73.19 257 ALA B C 1
ATOM 4316 O O . ALA B 1 257 ? -5.621 74.062 31.328 1 73.19 257 ALA B O 1
ATOM 4317 N N . VAL B 1 258 ? -5.977 73.188 29.25 1 77.19 258 VAL B N 1
ATOM 4318 C CA . VAL B 1 258 ? -5.98 74.5 28.609 1 77.19 258 VAL B CA 1
ATOM 4319 C C . VAL B 1 258 ? -7.172 75.312 29.094 1 77.19 258 VAL B C 1
ATOM 4321 O O . VAL B 1 258 ? -7.031 76.5 29.406 1 77.19 258 VAL B O 1
ATOM 4324 N N . ALA B 1 259 ? -8.367 74.625 29.312 1 77.31 259 ALA B N 1
ATOM 4325 C CA . ALA B 1 259 ? -9.562 75.312 29.812 1 77.31 259 ALA B CA 1
ATOM 4326 C C . ALA B 1 259 ? -9.367 75.812 31.25 1 77.31 259 ALA B C 1
ATOM 4328 O O . ALA B 1 259 ? -9.758 76.938 31.609 1 77.31 259 ALA B O 1
ATOM 4329 N N . LEU B 1 260 ? -8.586 75.062 31.984 1 75.19 260 LEU B N 1
ATOM 4330 C CA . LEU B 1 260 ? -8.32 75.438 33.375 1 75.19 260 LEU B CA 1
ATOM 4331 C C . LEU B 1 260 ? -7.344 76.562 33.438 1 75.19 260 LEU B C 1
ATOM 4333 O O . LEU B 1 260 ? -7.516 77.5 34.25 1 75.19 260 LEU B O 1
ATOM 4337 N N . VAL B 1 261 ? -6.379 76.688 32.594 1 74.19 261 VAL B N 1
ATOM 4338 C CA . VAL B 1 261 ? -5.43 77.75 32.531 1 74.19 261 VAL B CA 1
ATOM 4339 C C . VAL B 1 261 ? -6.148 79.062 32.094 1 74.19 261 VAL B C 1
ATOM 4341 O O . VAL B 1 261 ? -5.953 80.125 32.688 1 74.19 261 VAL B O 1
ATOM 4344 N N . ILE B 1 262 ? -7.059 78.938 31.125 1 76.88 262 ILE B N 1
ATOM 4345 C CA . ILE B 1 262 ? -7.812 80.062 30.656 1 76.88 262 ILE B CA 1
ATOM 4346 C C . ILE B 1 262 ? -8.742 80.562 31.75 1 76.88 262 ILE B C 1
ATOM 4348 O O . ILE B 1 262 ? -8.828 81.812 32 1 76.88 262 ILE B O 1
ATOM 4352 N N . LEU B 1 263 ? -9.336 79.625 32.469 1 75.44 263 LEU B N 1
ATOM 4353 C CA . LEU B 1 263 ? -10.227 80 33.562 1 75.44 263 LEU B CA 1
ATOM 4354 C C . LEU B 1 263 ? -9.445 80.625 34.719 1 75.44 263 LEU B C 1
ATOM 4356 O O . LEU B 1 263 ? -9.906 81.562 35.312 1 75.44 263 LEU B O 1
ATOM 4360 N N . GLY B 1 264 ? -8.281 80.188 34.969 1 71.5 264 GLY B N 1
ATOM 4361 C CA . GLY B 1 264 ? -7.406 80.812 35.938 1 71.5 264 GLY B CA 1
ATOM 4362 C C . GLY B 1 264 ? -6.965 82.188 35.562 1 71.5 264 GLY B C 1
ATOM 4363 O O . GLY B 1 264 ? -6.992 83.125 36.406 1 71.5 264 GLY B O 1
ATOM 4364 N N . LEU B 1 265 ? -6.645 82.438 34.344 1 74.56 265 LEU B N 1
ATOM 4365 C CA . LEU B 1 265 ? -6.223 83.75 33.875 1 74.56 265 LEU B CA 1
ATOM 4366 C C . LEU B 1 265 ? -7.387 84.75 33.906 1 74.56 265 LEU B C 1
ATOM 4368 O O . LEU B 1 265 ? -7.215 85.938 34.312 1 74.56 265 LEU B O 1
ATOM 4372 N N . LEU B 1 266 ? -8.555 84.312 33.594 1 73.88 266 LEU B N 1
ATOM 4373 C CA . LEU B 1 266 ? -9.734 85.125 33.625 1 73.88 266 LEU B CA 1
ATOM 4374 C C . LEU B 1 266 ? -10.094 85.5 35.062 1 73.88 266 LEU B C 1
ATOM 4376 O O . LEU B 1 266 ? -10.461 86.625 35.344 1 73.88 266 LEU B O 1
ATOM 4380 N N . TYR B 1 267 ? -9.875 84.5 35.938 1 73.12 267 TYR B N 1
ATOM 4381 C CA . TYR B 1 267 ? -10.078 84.75 37.375 1 73.12 267 TYR B CA 1
ATOM 4382 C C . TYR B 1 267 ? -9.062 85.75 37.906 1 73.12 267 TYR B C 1
ATOM 4384 O O . TYR B 1 267 ? -9.406 86.688 38.688 1 73.12 267 TYR B O 1
ATOM 4392 N N . PHE B 1 268 ? -7.824 85.75 37.5 1 68 268 PHE B N 1
ATOM 4393 C CA . PHE B 1 268 ? -6.77 86.625 37.906 1 68 268 PHE B CA 1
ATOM 4394 C C . PHE B 1 268 ? -7.016 88.062 37.375 1 68 268 PHE B C 1
ATOM 4396 O O . PHE B 1 268 ? -6.824 89.062 38.062 1 68 268 PHE B O 1
ATOM 4403 N N . ARG B 1 269 ? -7.391 88.188 36.125 1 63.38 269 ARG B N 1
ATOM 4404 C CA . ARG B 1 269 ? -7.68 89.5 35.531 1 63.38 269 ARG B CA 1
ATOM 4405 C C . ARG B 1 269 ? -8.867 90.125 36.219 1 63.3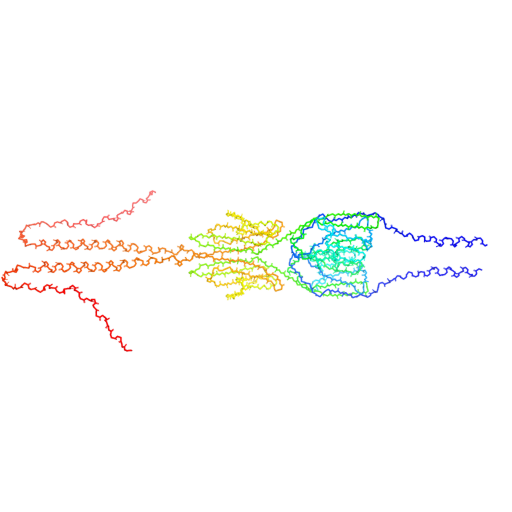8 269 ARG B C 1
ATOM 4407 O O . ARG B 1 269 ? -8.875 91.375 36.438 1 63.38 269 ARG B O 1
ATOM 4414 N N . LYS B 1 270 ? -9.875 89.312 36.531 1 65.19 270 LYS B N 1
ATOM 4415 C CA . LYS B 1 270 ? -11.07 89.875 37.156 1 65.19 270 LYS B CA 1
ATOM 4416 C C . LYS B 1 270 ? -10.758 90.312 38.594 1 65.19 270 LYS B C 1
ATOM 4418 O O . LYS B 1 270 ? -11.312 91.312 39.062 1 65.19 270 LYS B O 1
ATOM 4423 N N . TYR B 1 271 ? -9.836 89.688 39.281 1 63.69 271 TYR B N 1
ATOM 4424 C CA . TYR B 1 271 ? -9.578 90 40.656 1 63.69 271 TYR B CA 1
ATOM 4425 C C . TYR B 1 271 ? -8.469 91.062 40.781 1 63.69 271 TYR B C 1
ATOM 4427 O O . TYR B 1 271 ? -8.344 91.75 41.812 1 63.69 271 TYR B O 1
ATOM 4435 N N . ARG B 1 272 ? -7.516 91.312 39.844 1 57.97 272 ARG B N 1
ATOM 4436 C CA . ARG B 1 272 ? -6.527 92.375 39.938 1 57.97 272 ARG B CA 1
ATOM 4437 C C . ARG B 1 272 ? -7.152 93.688 39.594 1 57.97 272 ARG B C 1
ATOM 4439 O O . ARG B 1 272 ? -6.625 94.75 40 1 57.97 272 ARG B O 1
ATOM 4446 N N . GLY B 1 273 ? -8.133 93.812 38.656 1 49.66 273 GLY B N 1
ATOM 4447 C CA . GLY B 1 273 ? -8.672 95.125 38.281 1 49.66 273 GLY B CA 1
ATOM 4448 C C . GLY B 1 273 ? -9.586 95.688 39.344 1 49.66 273 GLY B C 1
ATOM 4449 O O . GLY B 1 273 ? -10.203 96.75 39.125 1 49.66 273 GLY B O 1
ATOM 4450 N N . LYS B 1 274 ? -9.977 95 40.375 1 50.38 274 LYS B N 1
ATOM 4451 C CA . LYS B 1 274 ? -10.93 95.75 41.188 1 50.38 274 LYS B CA 1
ATOM 4452 C C . LYS B 1 274 ? -10.234 96.812 42 1 50.38 274 LYS B C 1
ATOM 4454 O O . LYS B 1 274 ? -9.742 96.562 43.094 1 50.38 274 LYS B O 1
ATOM 4459 N N . GLY B 1 275 ? -9.43 97.625 41.375 1 40.5 275 GLY B N 1
ATOM 4460 C CA . GLY B 1 275 ? -9.195 98.875 42.094 1 40.5 275 GLY B CA 1
ATOM 4461 C C . GLY B 1 275 ? -10.477 99.562 42.531 1 40.5 275 GLY B C 1
ATOM 4462 O O . GLY B 1 275 ? -11.555 99.25 42.031 1 40.5 275 GLY B O 1
ATOM 4463 N N . PRO B 1 276 ? -10.406 100.562 43.5 1 41.84 276 PRO B N 1
ATOM 4464 C CA . PRO B 1 276 ? -11.578 101.188 44.062 1 41.84 276 PRO B CA 1
ATOM 4465 C C . PRO B 1 276 ? -12.406 101.938 43 1 41.84 276 PRO B C 1
ATOM 4467 O O . PRO B 1 276 ? -11.883 102.812 42.281 1 41.84 276 PRO B O 1
ATOM 4470 N N . ASP B 1 277 ? -13.188 101.5 42.406 1 35.5 277 ASP B N 1
ATOM 4471 C CA . ASP B 1 277 ? -14.039 102.25 41.469 1 35.5 277 ASP B CA 1
ATOM 4472 C C . ASP B 1 277 ? -14.758 103.375 42.219 1 35.5 277 ASP B C 1
ATOM 4474 O O . ASP B 1 277 ? -15.398 103.125 43.25 1 35.5 277 ASP B O 1
ATOM 4478 N N . SER B 1 278 ? -14.133 104.5 42.312 1 35.41 278 SER B N 1
ATOM 4479 C CA . SER B 1 278 ? -15.055 105.625 42.562 1 35.41 278 SER B CA 1
ATOM 4480 C C . SER B 1 278 ? -16.266 105.562 41.625 1 35.41 278 SER B C 1
ATOM 4482 O O . SER B 1 278 ? -16.172 105.875 40.438 1 35.41 278 SER B O 1
ATOM 4484 N N . LYS B 1 279 ? -16.844 104.562 41.562 1 33.03 279 LYS B N 1
ATOM 4485 C CA . LYS B 1 279 ? -17.953 104.312 40.625 1 33.03 279 LYS B CA 1
ATOM 4486 C C . LYS B 1 279 ? -19.047 105.375 40.812 1 33.03 279 LYS B C 1
ATOM 4488 O O . LYS B 1 279 ? -19.562 105.562 41.906 1 33.03 279 LYS B O 1
ATOM 4493 N N . HIS B 1 280 ? -18.922 106.438 40.062 1 31.66 280 HIS B N 1
ATOM 4494 C CA . HIS B 1 280 ? -20.031 107.312 39.781 1 31.66 280 HIS B CA 1
ATOM 4495 C C . HIS B 1 280 ? -21.297 106.562 39.438 1 31.66 280 HIS B C 1
ATOM 4497 O O . HIS B 1 280 ? -21.219 105.438 38.938 1 31.66 280 HIS B O 1
ATOM 4503 N N . ALA B 1 281 ? -22.531 107.062 39.781 1 29.14 281 ALA B N 1
ATOM 4504 C CA . ALA B 1 281 ? -23.953 106.75 39.906 1 29.14 281 ALA B CA 1
ATOM 4505 C C . ALA B 1 281 ? -24.578 106.562 38.531 1 29.14 281 ALA B C 1
ATOM 4507 O O . ALA B 1 281 ? -25.797 106.375 38.406 1 29.14 281 ALA B O 1
ATOM 4508 N N . ASN B 1 282 ? -23.922 106.25 37.406 1 25.73 282 ASN B N 1
ATOM 4509 C CA . ASN B 1 282 ? -24.812 106.5 36.281 1 25.73 282 ASN B CA 1
ATOM 4510 C C . ASN B 1 282 ? -26.031 105.562 36.312 1 25.73 282 ASN B C 1
ATOM 4512 O O . ASN B 1 282 ? -25.953 104.438 36.812 1 25.73 282 ASN B O 1
ATOM 4516 N N . ASN B 1 283 ? -27.297 105.875 35.875 1 27.56 283 ASN B N 1
ATOM 4517 C CA . ASN B 1 283 ? -28.734 105.688 35.75 1 27.56 283 ASN B CA 1
ATOM 4518 C C . ASN B 1 283 ? -29.047 104.562 34.781 1 27.56 283 ASN B C 1
ATOM 4520 O O . ASN B 1 283 ? -30.188 104.375 34.344 1 27.56 283 ASN B O 1
ATOM 4524 N N . GLY B 1 284 ? -28.172 103.625 34.469 1 24.08 284 GLY B N 1
ATOM 4525 C CA . GLY B 1 284 ? -28.547 102.875 33.25 1 24.08 284 GLY B CA 1
ATOM 4526 C C . GLY B 1 284 ? -29.859 102.125 33.375 1 24.08 284 GLY B C 1
ATOM 4527 O O . GLY B 1 284 ? -30.234 101.75 34.5 1 24.08 284 GLY B O 1
ATOM 4528 N N . ASP B 1 285 ? -30.75 102.062 32.281 1 28.72 285 ASP B N 1
ATOM 4529 C CA . ASP B 1 285 ? -32.094 101.5 31.984 1 28.72 285 ASP B CA 1
ATOM 4530 C C . ASP B 1 285 ? -32.125 100 32.031 1 28.72 285 ASP B C 1
ATOM 4532 O O . ASP B 1 285 ? -31.094 99.375 31.875 1 28.72 285 ASP B O 1
ATOM 4536 N N . PRO B 1 286 ? -33.312 99.188 32.281 1 26.61 286 PRO B N 1
ATOM 4537 C CA . PRO B 1 286 ? -33.812 97.812 32.688 1 26.61 286 PRO B CA 1
ATOM 4538 C C . PRO B 1 286 ? -33.688 96.812 31.562 1 26.61 286 PRO B C 1
ATOM 4540 O O . PRO B 1 286 ? -33.75 95.625 31.828 1 26.61 286 PRO B O 1
ATOM 4543 N N . SER B 1 287 ? -33.656 96.938 30.188 1 25.92 287 SER B N 1
ATOM 4544 C CA . SER B 1 287 ? -34.594 96.188 29.344 1 25.92 287 SER B CA 1
ATOM 4545 C C . SER B 1 287 ? -34.094 94.75 29.094 1 25.92 287 SER B C 1
ATOM 4547 O O . SER B 1 287 ? -34.875 93.812 29.141 1 25.92 287 SER B O 1
ATOM 4549 N N . GLU B 1 288 ? -33.031 94.375 28.219 1 25.84 288 GLU B N 1
ATOM 4550 C CA . GLU B 1 288 ? -33.156 93.438 27.078 1 25.84 288 GLU B CA 1
ATOM 4551 C C . GLU B 1 288 ? -32.906 92 27.516 1 25.84 288 GLU B C 1
ATOM 4553 O O . GLU B 1 288 ? -31.766 91.562 27.625 1 25.84 288 GLU B O 1
ATOM 4558 N N . LEU B 1 289 ? -33.344 91.375 28.531 1 22.84 289 LEU B N 1
ATOM 4559 C CA . LEU B 1 289 ? -33.188 90 28.969 1 22.84 289 LEU B CA 1
ATOM 4560 C C . LEU B 1 289 ? -33.812 89.062 27.969 1 22.84 289 LEU B C 1
ATOM 4562 O O . LEU B 1 289 ? -33.75 87.812 28.172 1 22.84 289 LEU B O 1
ATOM 4566 N N . GLU B 1 290 ? -34.625 89.375 26.906 1 24.22 290 GLU B N 1
ATOM 4567 C CA . GLU B 1 290 ? -35.719 88.5 26.531 1 24.22 290 GLU B CA 1
ATOM 4568 C C . GLU B 1 290 ? -35.188 87.25 25.812 1 24.22 290 GLU B C 1
ATOM 4570 O O . GLU B 1 290 ? -35.719 86.125 25.938 1 24.22 290 GLU B O 1
ATOM 4575 N N . ASN B 1 291 ? -34.5 87.25 24.625 1 28.7 291 ASN B N 1
ATOM 4576 C CA . ASN B 1 291 ? -34.906 86.438 23.469 1 28.7 291 ASN B CA 1
ATOM 4577 C C . ASN B 1 291 ? -34.344 85 23.531 1 28.7 291 ASN B C 1
ATOM 4579 O O . ASN B 1 291 ? -33.281 84.75 22.969 1 28.7 291 ASN B O 1
ATOM 4583 N N . LEU B 1 292 ? -34.125 84.375 24.594 1 24.64 292 LEU B N 1
ATOM 4584 C CA . LEU B 1 292 ? -33.531 83.062 24.688 1 24.64 292 LEU B CA 1
ATOM 4585 C C . LEU B 1 292 ? -34.344 82 23.922 1 24.64 292 LEU B C 1
ATOM 4587 O O . LEU B 1 292 ? -33.812 81.062 23.391 1 24.64 292 LEU B O 1
ATOM 4591 N N . LEU B 1 293 ? -35.625 81.75 24.266 1 25.58 293 LEU B N 1
ATOM 4592 C CA . LEU B 1 293 ? -36.188 80.438 24.453 1 25.58 293 LEU B CA 1
ATOM 4593 C C . LEU B 1 293 ? -36.469 79.75 23.109 1 25.58 293 LEU B C 1
ATOM 4595 O O . LEU B 1 293 ? -36.156 78.562 22.906 1 25.58 293 LEU B O 1
ATOM 4599 N N . SER B 1 294 ? -37.562 80.125 22.406 1 27.61 294 SER B N 1
ATOM 4600 C CA . SER B 1 294 ? -38.688 79.312 21.938 1 27.61 294 SER B CA 1
ATOM 4601 C C . SER B 1 294 ? -38.375 78.688 20.578 1 27.61 294 SER B C 1
ATOM 4603 O O . SER B 1 294 ? -39.219 77.938 20.047 1 27.61 294 SER B O 1
ATOM 4605 N N . THR B 1 295 ? -37.594 79 19.688 1 30.53 295 THR B N 1
ATOM 4606 C CA . THR B 1 295 ? -38.188 78.938 18.344 1 30.53 295 THR B CA 1
ATOM 4607 C C . THR B 1 295 ? -38.094 77.562 17.781 1 30.53 295 THR B C 1
ATOM 4609 O O . THR B 1 295 ? -38.312 77.312 16.594 1 30.53 295 THR B O 1
ATOM 4612 N N . GLY B 1 296 ? -37.688 76.438 18.438 1 26.06 296 GLY B N 1
ATOM 4613 C CA . GLY B 1 296 ? -37.375 75.312 17.609 1 26.06 296 GLY B CA 1
ATOM 4614 C C . GLY B 1 296 ? -38.562 74.625 17.016 1 26.06 296 GLY B C 1
ATOM 4615 O O . GLY B 1 296 ? -38.438 73.688 16.219 1 26.06 296 GLY B O 1
ATOM 4616 N N . LEU B 1 297 ? -39.719 74.562 17.703 1 26.55 297 LEU B N 1
ATOM 4617 C CA . LEU B 1 297 ? -40.5 73.312 17.578 1 26.55 297 LEU B CA 1
ATOM 4618 C C . LEU B 1 297 ? -41.188 73.25 16.219 1 26.55 297 LEU B C 1
ATOM 4620 O O . LEU B 1 297 ? -41.781 72.25 15.875 1 26.55 297 LEU B O 1
ATOM 4624 N N . GLN B 1 298 ? -41.5 74.25 15.484 1 25.44 298 GLN B N 1
ATOM 4625 C CA . GLN B 1 298 ? -42.812 74.188 14.812 1 25.44 298 GLN B CA 1
ATOM 4626 C C . GLN B 1 298 ? -42.781 73.312 13.602 1 25.44 298 GLN B C 1
ATOM 4628 O O . GLN B 1 298 ? -43.75 73.25 12.812 1 25.44 298 GLN B O 1
ATOM 4633 N N . ASP B 1 299 ? -41.844 72.5 13.109 1 27.92 299 ASP B N 1
ATOM 4634 C CA . ASP B 1 299 ? -42.125 72.25 11.703 1 27.92 299 ASP B CA 1
ATOM 4635 C C . ASP B 1 299 ? -43.188 71.188 11.547 1 27.92 299 ASP B C 1
ATOM 4637 O O . ASP B 1 299 ? -42.906 70.062 11.148 1 27.92 299 ASP B O 1
ATOM 4641 N N . TYR B 1 300 ? -44 70.75 12.555 1 26.2 300 TYR B N 1
ATOM 4642 C CA . TYR B 1 300 ? -44.656 69.5 12.328 1 26.2 300 TYR B CA 1
ATOM 4643 C C . TYR B 1 300 ? -45.594 69.562 11.133 1 26.2 300 TYR B C 1
ATOM 4645 O O . TYR B 1 300 ? -45.781 68.625 10.398 1 26.2 300 TYR B O 1
ATOM 4653 N N . TYR B 1 301 ? -46.656 70.438 10.984 1 28.12 301 TYR B N 1
ATOM 4654 C CA . TYR B 1 301 ? -47.969 70 10.57 1 28.12 301 TYR B CA 1
ATOM 4655 C C . TYR B 1 301 ? -48.062 69.938 9.055 1 28.12 301 TYR B C 1
ATOM 4657 O O . TYR B 1 301 ? -49.125 69.562 8.508 1 28.12 301 TYR B O 1
ATOM 4665 N N . GLY B 1 302 ? -47.281 70.438 8.211 1 25.75 302 GLY B N 1
ATOM 4666 C CA . GL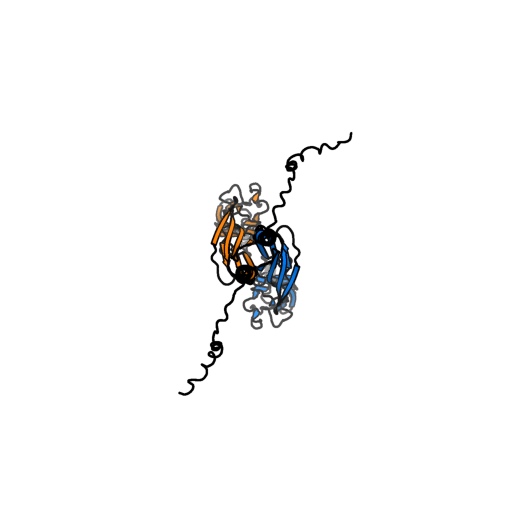Y B 1 302 ? -48.094 70.812 7.055 1 25.75 302 GLY B CA 1
ATOM 4667 C C . GLY B 1 302 ? -48.75 69.625 6.379 1 25.75 302 GLY B C 1
ATOM 4668 O O . GLY B 1 302 ? -49.969 69.625 6.148 1 25.75 302 GLY B O 1
ATOM 4669 N N . LYS B 1 303 ? -48.281 69.062 5.211 1 31.59 303 LYS B N 1
ATOM 4670 C CA . LYS B 1 303 ? -48.969 68.875 3.943 1 31.59 303 LYS B CA 1
ATOM 4671 C C . LYS B 1 303 ? -49.531 67.438 3.848 1 31.59 303 LYS B C 1
ATOM 4673 O O . LYS B 1 303 ? -48.75 66.5 3.701 1 31.59 303 LYS B O 1
ATOM 4678 N N . LEU B 1 304 ? -50.5 67.062 4.613 1 25.16 304 LEU B N 1
ATOM 4679 C CA . LEU B 1 304 ? -51.156 65.75 4.379 1 25.16 304 LEU B CA 1
ATOM 4680 C C . LEU B 1 304 ? -51.719 65.688 2.965 1 25.16 304 LEU B C 1
ATOM 4682 O O . LEU B 1 304 ? -51.594 64.688 2.279 1 25.16 304 LEU B O 1
ATOM 4686 N N . PRO B 1 305 ? -52.719 66.625 2.576 1 31.55 305 PRO B N 1
ATOM 4687 C CA . PRO B 1 305 ? -53.938 66.312 1.812 1 31.55 305 PRO B CA 1
ATOM 4688 C C . PRO B 1 305 ? -53.625 66.062 0.33 1 31.55 305 PRO B C 1
ATOM 4690 O O . PRO B 1 305 ? -54.219 65.188 -0.288 1 31.55 305 PRO B O 1
ATOM 4693 N N . ASP B 1 306 ? -53.094 66.438 -0.751 1 26.89 306 ASP B N 1
ATOM 4694 C CA . ASP B 1 306 ? -53.688 65.688 -1.855 1 26.89 306 ASP B CA 1
ATOM 4695 C C . ASP B 1 306 ? -53.094 64.25 -1.895 1 26.89 306 ASP B C 1
ATOM 4697 O O . ASP B 1 306 ? -51.938 64.062 -1.565 1 26.89 306 ASP B O 1
#

Secondary structure (DSSP, 8-state):
--HHHHHHHHHH----------S--EEEE-SEEEEETTS-EEE-EEEES----TTSEEEEEETT-TTS-SEEEETTEE--TT--GGGTTTEEE--SSTT--GGGGTB--EEE-S--GGG-EEEEEEEE-SS-EEEEEEEEEEEB--PPPEEEEEEETTEEEEEEEEEEEBS--EEEEE-SSSEE--SEEEEEE-TTS-EEEEEEEEE-S---EEEEEE-TTSPPEEEEEEEE---STTS--GGGHHHHHHHHHHHHHHHHHHHHHHHHHHHHS------------------SS---SS--------/--THHHHHHHHH----------S--EEEE-SEEEEETTS-EEE-EEEES----TTSEEEEEETT-TTS-SEEEETTEE--TT--GGGTTTEEE--SSTT--GGGGTB--EEE-S--GGG-EEEEEEEE-SS-EEEEEEEEEEEB--PPPEEEEEEETTEEEEEEEEEEEBS--EEEEE-SSSEE--SEEEEEE-TTS-EEEEEEEEE-S---EEEEEE-TTSPPEEEEEEEE---STTS--GGGHHHHHHHHHHHHHHHHHHHHHHHHHHHHS-----------------TTS-TTTTTT------

Radius of gyration: 50.08 Å; Cα contacts (8 Å, |Δi|>4): 1160; chains: 2; bounding box: 100×184×103 Å

Solvent-accessible surface area (backbone atoms only — not comparable to full-atom values): 34756 Å² total; per-residue (Å²): 130,69,76,68,56,60,63,63,59,67,64,66,68,64,68,74,72,70,76,71,69,73,80,66,60,43,49,44,54,52,69,70,45,79,38,48,54,63,33,67,43,72,49,38,29,34,38,39,66,72,38,62,40,58,86,26,33,37,38,31,18,51,75,82,29,74,80,44,21,63,44,31,32,46,92,73,37,78,54,65,85,57,34,52,77,90,42,66,95,30,62,48,79,36,64,66,46,71,83,53,70,30,37,65,45,13,31,66,7,39,25,37,48,61,33,45,75,84,69,43,44,44,34,35,47,33,41,34,54,100,83,37,66,36,58,35,61,32,40,36,45,55,35,36,81,48,51,74,32,38,35,36,38,36,54,52,97,82,33,34,40,36,31,39,35,34,41,53,18,28,64,82,62,46,77,46,40,27,56,87,83,50,79,48,82,62,75,48,79,46,77,48,68,49,96,86,59,40,25,29,42,37,32,35,37,80,41,79,66,64,56,49,37,33,41,35,38,26,45,88,95,50,84,53,49,57,21,33,39,25,52,43,67,65,67,71,66,74,56,70,70,62,66,64,50,59,65,56,51,50,55,54,47,52,53,50,51,52,51,47,52,53,52,48,52,51,52,50,56,61,64,69,64,69,58,85,71,76,69,78,73,76,80,82,86,90,78,88,77,75,89,75,77,79,87,75,76,73,74,83,68,73,83,76,78,138,129,71,76,68,57,62,63,62,59,68,65,66,67,65,67,73,73,71,74,70,67,72,80,64,60,42,49,45,53,50,70,69,44,78,39,50,52,63,33,68,42,72,49,38,28,34,38,40,67,72,40,62,40,59,88,27,34,38,40,30,20,52,75,83,30,74,80,45,22,64,43,32,32,47,92,73,37,78,52,65,85,56,34,52,76,91,41,64,94,30,62,48,80,36,64,68,46,71,82,54,70,31,36,65,45,14,30,67,6,40,24,37,48,60,34,47,75,81,69,43,43,44,35,34,46,34,40,35,55,100,84,37,68,38,58,36,59,30,40,36,45,55,33,36,80,50,51,72,32,39,35,34,38,38,54,50,96,82,33,36,41,38,31,40,35,34,41,54,18,27,63,81,62,44,75,46,39,26,55,88,82,49,79,47,81,62,74,49,80,46,76,46,67,47,97,86,58,40,26,30,42,38,33,34,35,80,40,79,66,64,56,50,36,33,41,35,39,25,45,88,96,50,83,54,47,55,23,34,38,25,52,42,67,66,66,71,66,73,56,68,70,61,69,63,49,60,64,57,51,50,56,53,49,53,52,51,50,53,51,50,51,52,51,49,50,52,51,48,56,61,65,67,64,67,57,85,66,81,68,73,79,83,79,82,83,90,78,91,78,71,92,74,80,74,82,76,72,72,82,71,74,76,89,75,73,133